Protein AF-A0A955X846-F1 (afdb_monomer_lite)

pLDDT: mean 87.42, std 12.48, range [35.47, 98.25]

Secondary structure (DSSP, 8-state):
----------------------PPPPPP-PPPTTSPP------TT-TT-----------HHHHHHHHHTTTSHHHHHHHHHHHHTSTT-HHHHHHHHHHHHHHHHHH---HHHHHHHHHHHHH--HHHHHHHHHHHHTTS---SSTHHHHHHHHHHHHTT-SS-SSSPP-HHHHHHHHHHHTTSSS-S-HHHHHHHHHHHH---GGG-GGGHHHHHHHTHHHHHHHHHHHHH--HHHHHHHHHHTT--HHHHHHHHHHHHHHHHHHHHHHHHHTTS-HHHHHHHTTHHHHHHHHHHHHHHTHHHHHHHHHHHHHHHTT-GGG--S-HHHHHHHHHHHHHHHHTT--SHHHHHHHH--HHHHHHHHHHHHHHHHTT-HHHHHHHHHHHHHH--S--SHHHHHHHHHHHHHHHHHHH-TT-SS-GGGG----PPPSS-HHHHHHHHHTGGG--BPSPEEEEEEEEEEETTEEEEEE--EEEEEEEEEEEEEEEEEEE-TT-PEEEEEEEEEEEEEEEEE-PPPEEE-GGG-TT--TT-EEEEEEBSSTT-BEEEEEEESSTT--SEEEETTEE-

Sequence (572 aa):
MLGRLQLTLALTLAPAVASAQDDPPPKTVTPAIGAPVIARSPPTWCEGATIAPTDSMMSSGTYSAMLGNSDRWSMVRRMAEHSCRAPDLESRQAWSQAWRQTIANHTGADSGLIERLFRFALAHDDSAIDAAKKAACAKVERTGPGPARVLGDSQAFALGCQENLLKSAPEIRIKEQLYWLDRGPEMQSELARAILIIAELAFDIDYMADDLGKHVMDRLPNHALVAHDLAVLDATKLRDEVEALGTNEYGALHAELALARAQLLGRRYAALVEKMDPGVGKLTHASPTGYDAWVATFEAHEPAMRRALDLEDWIIAGKESQIKPCHDEAHAAFVAYAKPLVKGAQDLEQMKAALRDSFGRVLLEASLVCAAYEGKAAIASGLYLWELNEGEHQRGPRVASYAAMLARYATLASADSRFPVPATKLKRSFDFPSHTWFYTAYETRANNKAGAQNPQDGVIKSVKKGKNGVVLAFKTDRWMEPIFDCRPSKRIFYVTYSGNVHYHQDCKKTGQTPMSGKLKPVTVPASMASGLKAGQMVTLLVEENKARSALPLAVYGGKTKDKILGRLGVTK

Foldseek 3Di:
DDDDDDDDDPPPPDPPLPPPPDDPQFDDDDQAFLFDQQDQDQQPLLVPFDQDPDPDDQDPVNLVVLLVQVFALVSLQVLLSQCNSCSPDPRNSRSNSNSVSSLRNQQSDDPVLSSLSNNVSRVDDPVRLVVLLVQQLVLADCDAFAQNNLVSVLLNVLQCNDRTLRDQDPLPVLLQSCVNQQLALDGPALSSLLSLLSSLQDDDCVVCVPPVLLSLLLSLLSLLLSVVSLVPRDPVRLQVVSVVSVHDPSRNSSNVSSSSNSNSSNSSSLVSQVVDDVLSVVLSVQLVVLLVVVNVLCVVLVVLSVVLVVLQVCLRRVVCVVLDQCLLVLLLSLQVSLQVQQPPPFADLSSLVSCQDQRSLSSLLSNLLSCLSVLVQLLNVVSVVCCVPRHDLHHHSSSSSSLSSLQSVLVVCVVDVVPPRDLLSSADDSDHPPDRSSNCSNVVRHPVQFPWDDWDKFAFAFWDDDPQAIKTAGDWDKFWAFDWDWDFDSRFPHAHPSSDTDGRIDIDGPGTDIDTDGDHIAGEGNSQCPPDGGQKMFTWGWGPDPRGYIFTQWIANHRHSSGTQDGRSHGD

Structure (mmCIF, N/CA/C/O backbone):
data_AF-A0A955X846-F1
#
_entry.id   AF-A0A955X846-F1
#
loop_
_atom_site.group_PDB
_atom_site.id
_atom_site.type_symbol
_atom_site.label_atom_id
_atom_site.label_alt_id
_atom_site.label_comp_id
_atom_site.label_asym_id
_atom_site.label_entity_id
_atom_site.label_seq_id
_atom_site.pdbx_PDB_ins_code
_atom_site.Cartn_x
_atom_site.Cartn_y
_atom_site.Cartn_z
_atom_site.occupancy
_atom_site.B_iso_or_equiv
_atom_site.auth_seq_id
_atom_site.auth_comp_id
_atom_site.auth_asym_id
_atom_site.auth_atom_id
_atom_site.pdbx_PDB_model_num
ATOM 1 N N . MET A 1 1 ? 42.772 10.204 -91.121 1.00 39.84 1 MET A N 1
ATOM 2 C CA . MET A 1 1 ? 41.976 9.368 -90.198 1.00 39.84 1 MET A CA 1
ATOM 3 C C . MET A 1 1 ? 42.861 8.992 -89.018 1.00 39.84 1 MET A C 1
ATOM 5 O O . MET A 1 1 ? 43.705 8.123 -89.159 1.00 39.84 1 MET A O 1
ATOM 9 N N . LEU A 1 2 ? 42.745 9.712 -87.902 1.00 35.47 2 LEU A N 1
ATOM 10 C CA . LEU A 1 2 ? 43.475 9.465 -86.653 1.00 35.47 2 LEU A CA 1
ATOM 11 C C . LEU A 1 2 ? 42.428 9.417 -85.537 1.00 35.47 2 LEU A C 1
ATOM 13 O O . LEU A 1 2 ? 41.871 10.450 -85.171 1.00 35.47 2 LEU A O 1
ATOM 17 N N . GLY A 1 3 ? 42.106 8.212 -85.067 1.00 36.91 3 GLY A N 1
ATOM 18 C CA . GLY A 1 3 ? 41.188 7.984 -83.954 1.00 36.91 3 GLY A CA 1
ATOM 19 C C . GLY A 1 3 ? 41.952 7.977 -82.632 1.00 36.91 3 GLY A C 1
ATOM 20 O O . GLY A 1 3 ? 42.829 7.141 -82.432 1.00 36.91 3 GLY A O 1
ATOM 21 N N . ARG A 1 4 ? 41.627 8.915 -81.736 1.00 42.34 4 ARG A N 1
ATOM 22 C CA . ARG A 1 4 ? 42.078 8.918 -80.338 1.00 42.34 4 ARG A CA 1
ATOM 23 C C . ARG A 1 4 ? 41.223 7.931 -79.539 1.00 42.34 4 ARG A C 1
ATOM 25 O O . ARG A 1 4 ? 40.036 8.177 -79.353 1.00 42.34 4 ARG A O 1
ATOM 32 N N . LEU A 1 5 ? 41.831 6.854 -79.043 1.00 41.69 5 LEU A N 1
ATOM 33 C CA . LEU A 1 5 ? 41.278 6.059 -77.945 1.00 41.69 5 LEU A CA 1
ATOM 34 C C . LEU A 1 5 ? 41.372 6.886 -76.650 1.00 41.69 5 LEU A C 1
ATOM 36 O O . LEU A 1 5 ? 42.473 7.220 -76.213 1.00 41.69 5 LEU A O 1
ATOM 40 N N . GLN A 1 6 ? 40.234 7.216 -76.039 1.00 41.84 6 GLN A N 1
ATOM 41 C CA . GLN A 1 6 ? 40.175 7.671 -74.648 1.00 41.84 6 GLN A CA 1
ATOM 42 C C . GLN A 1 6 ? 40.051 6.440 -73.746 1.00 41.84 6 GLN A C 1
ATOM 44 O O . GLN A 1 6 ? 39.042 5.743 -73.770 1.00 41.84 6 GLN A O 1
ATOM 49 N N . LEU A 1 7 ? 41.101 6.166 -72.973 1.00 40.41 7 LEU A N 1
ATOM 50 C CA . LEU A 1 7 ? 41.110 5.153 -71.924 1.00 40.41 7 LEU A CA 1
ATOM 51 C C . LEU A 1 7 ? 40.571 5.805 -70.639 1.00 40.41 7 LEU A C 1
ATOM 53 O O . LEU A 1 7 ? 41.263 6.604 -70.010 1.00 40.41 7 LEU A O 1
ATOM 57 N N . THR A 1 8 ? 39.324 5.520 -70.267 1.00 42.00 8 THR A N 1
ATOM 58 C CA . THR A 1 8 ? 38.733 5.991 -69.006 1.00 42.00 8 THR A CA 1
ATOM 59 C C . THR A 1 8 ? 39.103 5.004 -67.897 1.00 42.00 8 THR A C 1
ATOM 61 O O . THR A 1 8 ? 38.484 3.953 -67.759 1.00 42.00 8 THR A O 1
ATOM 64 N N . LEU A 1 9 ? 40.149 5.313 -67.124 1.00 42.50 9 LEU A N 1
ATOM 65 C CA . LEU A 1 9 ? 40.494 4.573 -65.906 1.00 42.50 9 LEU A CA 1
ATOM 66 C C . LEU A 1 9 ? 39.467 4.930 -64.816 1.00 42.50 9 LEU A C 1
ATOM 68 O O . LEU A 1 9 ? 39.544 5.994 -64.204 1.00 42.50 9 LEU A O 1
ATOM 72 N N . ALA A 1 10 ? 38.488 4.059 -64.579 1.00 42.62 10 ALA A N 1
ATOM 73 C CA . ALA A 1 10 ? 37.642 4.139 -63.395 1.00 42.62 10 ALA A CA 1
ATOM 74 C C . ALA A 1 10 ? 38.443 3.618 -62.190 1.00 42.62 10 ALA A C 1
ATOM 76 O O . ALA A 1 10 ? 38.463 2.419 -61.919 1.00 42.62 10 ALA A O 1
ATOM 77 N N . LEU A 1 11 ? 39.142 4.511 -61.480 1.00 39.69 11 LEU A N 1
ATOM 78 C CA . LEU A 1 11 ? 39.614 4.213 -60.128 1.00 39.69 11 LEU A CA 1
ATOM 79 C C . LEU A 1 11 ? 38.381 4.097 -59.223 1.00 39.69 11 LEU A C 1
ATOM 81 O O . LEU A 1 11 ? 37.858 5.096 -58.732 1.00 39.69 11 LEU A O 1
ATOM 85 N N . THR A 1 12 ? 37.923 2.874 -58.970 1.00 44.38 12 THR A N 1
ATOM 86 C CA . THR A 1 12 ? 37.185 2.572 -57.744 1.00 44.38 12 THR A CA 1
ATOM 87 C C . THR A 1 12 ? 38.167 2.728 -56.589 1.00 44.38 12 THR A C 1
ATOM 89 O O . THR A 1 12 ? 38.864 1.783 -56.221 1.00 44.38 12 THR A O 1
ATOM 92 N N . LEU A 1 13 ? 38.288 3.949 -56.063 1.00 41.69 13 LEU A N 1
ATOM 93 C CA . LEU A 1 13 ? 38.888 4.172 -54.755 1.00 41.69 13 LEU A CA 1
ATOM 94 C C . LEU A 1 13 ? 38.080 3.321 -53.775 1.00 41.69 13 LEU A C 1
ATOM 96 O O . LEU A 1 13 ? 36.913 3.617 -53.516 1.00 41.69 13 LEU A O 1
ATOM 100 N N . ALA A 1 14 ? 38.679 2.231 -53.286 1.00 48.88 14 ALA A N 1
ATOM 101 C CA . ALA A 1 14 ? 38.154 1.548 -52.116 1.00 48.88 14 ALA A CA 1
ATOM 102 C C . ALA A 1 14 ? 37.919 2.631 -51.052 1.00 48.88 14 ALA A C 1
ATOM 104 O O . ALA A 1 14 ? 38.804 3.483 -50.887 1.00 48.88 14 ALA A O 1
ATOM 105 N N . PRO A 1 15 ? 36.741 2.672 -50.398 1.00 50.22 15 PRO A N 1
ATOM 106 C CA . PRO A 1 15 ? 36.500 3.640 -49.341 1.00 50.22 15 PRO A CA 1
ATOM 107 C C . PRO A 1 15 ? 37.689 3.547 -48.399 1.00 50.22 15 PRO A C 1
ATOM 109 O O . PRO A 1 15 ? 38.040 2.444 -47.975 1.00 50.22 15 PRO A O 1
ATOM 112 N N . ALA A 1 16 ? 38.371 4.677 -48.190 1.00 46.06 16 ALA A N 1
ATOM 113 C CA . ALA A 1 16 ? 39.507 4.745 -47.291 1.00 46.06 16 ALA A CA 1
ATOM 114 C C . ALA A 1 16 ? 39.064 4.059 -46.002 1.00 46.06 16 ALA A C 1
ATOM 116 O O . ALA A 1 16 ? 38.133 4.534 -45.350 1.00 46.06 16 ALA A O 1
ATOM 117 N N . VAL A 1 17 ? 39.650 2.892 -45.714 1.00 50.94 17 VAL A N 1
ATOM 118 C CA . VAL A 1 17 ? 39.434 2.187 -44.457 1.00 50.94 17 VAL A CA 1
ATOM 119 C C . VAL A 1 17 ? 39.836 3.217 -43.427 1.00 50.94 17 VAL A C 1
ATOM 121 O O . VAL A 1 17 ? 41.022 3.539 -43.338 1.00 50.94 17 VAL A O 1
ATOM 124 N N . ALA A 1 18 ? 38.843 3.839 -42.783 1.00 50.34 18 ALA A N 1
ATOM 125 C CA . ALA A 1 18 ? 39.073 4.826 -41.747 1.00 50.34 18 ALA A CA 1
ATOM 126 C C . ALA A 1 18 ? 40.106 4.183 -40.837 1.00 50.34 18 ALA A C 1
ATOM 128 O O . ALA A 1 18 ? 39.838 3.096 -40.318 1.00 50.34 18 ALA A O 1
ATOM 129 N N . SER A 1 19 ? 41.316 4.759 -40.796 1.00 49.81 19 SER A N 1
ATOM 130 C CA . SER A 1 19 ? 42.434 4.158 -40.078 1.00 49.81 19 SER A CA 1
ATOM 131 C C . SER A 1 19 ? 41.887 3.776 -38.721 1.00 49.81 19 SER A C 1
ATOM 133 O O . SER A 1 19 ? 41.290 4.650 -38.085 1.00 49.81 19 SER A O 1
ATOM 135 N N . ALA A 1 20 ? 41.975 2.492 -38.363 1.00 53.28 20 ALA A N 1
ATOM 136 C CA . ALA A 1 20 ? 41.522 1.972 -37.086 1.00 53.28 20 ALA A CA 1
ATOM 137 C C . ALA A 1 20 ? 42.246 2.773 -36.005 1.00 53.28 20 ALA A C 1
ATOM 139 O O . ALA A 1 20 ? 43.380 2.490 -35.647 1.00 53.28 20 ALA A O 1
ATOM 140 N N . GLN A 1 21 ? 41.644 3.889 -35.623 1.00 59.50 21 GLN A N 1
ATOM 141 C CA . GLN A 1 21 ? 42.182 4.792 -34.641 1.00 59.50 21 GLN A CA 1
ATOM 142 C C . GLN A 1 21 ? 41.980 4.037 -33.343 1.00 59.50 21 GLN A C 1
ATOM 144 O O . GLN A 1 21 ? 40.850 3.631 -33.067 1.00 59.50 21 GLN A O 1
ATOM 149 N N . ASP A 1 22 ? 43.075 3.761 -32.639 1.00 69.88 22 ASP A N 1
ATOM 150 C CA . ASP A 1 22 ? 43.070 2.870 -31.486 1.00 69.88 22 ASP A CA 1
ATOM 151 C C . ASP A 1 22 ? 41.993 3.320 -30.491 1.00 69.88 22 ASP A C 1
ATOM 153 O O . ASP A 1 22 ? 42.111 4.367 -29.845 1.00 69.88 22 ASP A O 1
ATOM 157 N N . ASP A 1 23 ? 40.910 2.542 -30.392 1.00 78.56 23 ASP A N 1
ATOM 158 C CA . ASP A 1 23 ? 39.952 2.714 -29.311 1.00 78.56 23 ASP A CA 1
ATOM 159 C C . ASP A 1 23 ? 40.730 2.598 -27.993 1.00 78.56 23 ASP A C 1
ATOM 161 O O . ASP A 1 23 ? 41.643 1.770 -27.884 1.00 78.56 23 ASP A O 1
ATOM 165 N N . PRO A 1 24 ? 40.394 3.389 -26.960 1.00 83.38 24 PRO A N 1
ATOM 166 C CA . PRO A 1 24 ? 41.009 3.190 -25.659 1.00 83.38 24 PRO A CA 1
ATOM 167 C C . PRO A 1 24 ? 40.791 1.735 -25.208 1.00 83.38 24 PRO A C 1
ATOM 169 O O . PRO A 1 24 ? 39.756 1.151 -25.549 1.00 83.38 24 PRO A O 1
ATOM 172 N N . PRO A 1 25 ? 41.711 1.151 -24.416 1.00 84.56 25 PRO A N 1
ATOM 173 C CA . PRO A 1 25 ? 41.550 -0.205 -23.913 1.00 84.56 25 PRO A CA 1
ATOM 174 C C . PRO A 1 25 ? 40.159 -0.395 -23.287 1.00 84.56 25 PRO A C 1
ATOM 176 O O . PRO A 1 25 ? 39.745 0.439 -22.470 1.00 84.56 25 PRO A O 1
ATOM 179 N N . PRO A 1 26 ? 39.416 -1.443 -23.680 1.00 77.94 26 PRO A N 1
ATOM 180 C CA . PRO A 1 26 ? 38.053 -1.636 -23.220 1.00 77.94 26 PRO A CA 1
ATOM 181 C C . PRO A 1 26 ? 38.016 -1.867 -21.712 1.00 77.94 26 PRO A C 1
ATOM 183 O O . PRO A 1 26 ? 38.837 -2.595 -21.153 1.00 77.94 26 PRO A O 1
ATOM 186 N N . LYS A 1 27 ? 37.035 -1.257 -21.043 1.00 80.31 27 LYS A N 1
ATOM 187 C CA . LYS A 1 27 ? 36.745 -1.562 -19.641 1.00 80.31 27 LYS A CA 1
ATOM 188 C C . LYS A 1 27 ? 35.950 -2.860 -19.565 1.00 80.31 27 LYS A C 1
ATOM 190 O O . LYS A 1 27 ? 34.862 -2.944 -20.124 1.00 80.31 27 LYS A O 1
ATOM 195 N N . THR A 1 28 ? 36.451 -3.836 -18.819 1.00 88.31 28 THR A N 1
ATOM 196 C CA . THR A 1 28 ? 35.656 -5.011 -18.450 1.00 88.31 28 THR A CA 1
ATOM 197 C C . THR A 1 28 ? 34.572 -4.591 -17.465 1.00 88.31 28 THR A C 1
ATOM 199 O O . THR A 1 28 ? 34.875 -4.068 -16.392 1.00 88.31 28 THR A O 1
ATOM 202 N N . VAL A 1 29 ? 33.309 -4.828 -17.817 1.00 91.19 29 VAL A N 1
ATOM 203 C CA . VAL A 1 29 ? 32.168 -4.631 -16.916 1.00 91.19 29 VAL A CA 1
ATOM 204 C C . VAL A 1 29 ? 31.747 -5.994 -16.386 1.00 91.19 29 VAL A C 1
ATOM 206 O O . VAL A 1 29 ? 31.305 -6.856 -17.142 1.00 91.19 29 VAL A O 1
ATOM 209 N N . THR A 1 30 ? 31.904 -6.206 -15.082 1.00 93.25 30 THR A N 1
ATOM 210 C CA . THR A 1 30 ? 31.503 -7.458 -14.432 1.00 93.25 30 THR A CA 1
ATOM 211 C C . THR A 1 30 ? 29.974 -7.559 -14.381 1.00 93.25 30 THR A C 1
ATOM 213 O O . THR A 1 30 ? 29.319 -6.581 -14.002 1.00 93.25 30 THR A O 1
ATOM 216 N N . PRO A 1 31 ? 29.377 -8.717 -14.718 1.00 94.56 31 PRO A N 1
ATOM 217 C CA . PRO A 1 31 ? 27.952 -8.939 -14.517 1.00 94.56 31 PRO A CA 1
ATOM 218 C C . PRO A 1 31 ? 27.572 -8.772 -13.046 1.00 94.56 31 PRO A C 1
ATOM 220 O O . PRO A 1 31 ? 28.151 -9.398 -12.156 1.00 94.56 31 PRO A O 1
ATOM 223 N N . ALA A 1 32 ? 26.591 -7.917 -12.781 1.00 90.88 32 ALA A N 1
ATOM 224 C CA . ALA A 1 32 ? 26.064 -7.732 -11.442 1.00 90.88 32 ALA A CA 1
ATOM 225 C C . ALA A 1 32 ? 25.210 -8.942 -11.025 1.00 90.88 32 ALA A C 1
ATOM 227 O O . ALA A 1 32 ? 24.647 -9.652 -11.858 1.00 90.88 32 ALA A O 1
ATOM 228 N N . ILE A 1 33 ? 25.071 -9.171 -9.717 1.00 91.44 33 ILE A N 1
ATOM 229 C CA . ILE A 1 33 ? 24.299 -10.305 -9.182 1.00 91.44 33 ILE A CA 1
ATOM 230 C C . ILE A 1 33 ? 22.872 -10.293 -9.757 1.00 91.44 33 ILE A C 1
ATOM 232 O O . ILE A 1 33 ? 22.185 -9.270 -9.709 1.00 91.44 33 ILE A O 1
ATOM 236 N N . GLY A 1 34 ? 22.442 -11.432 -10.309 1.00 92.31 34 GLY A N 1
ATOM 237 C CA . GLY A 1 34 ? 21.115 -11.625 -10.906 1.00 92.31 34 GLY A CA 1
ATOM 238 C C . GLY A 1 34 ? 20.917 -11.018 -12.304 1.00 92.31 34 GLY A C 1
ATOM 239 O O . GLY A 1 34 ? 19.856 -11.242 -12.900 1.00 92.31 34 GLY A O 1
ATOM 240 N N . ALA A 1 35 ? 21.896 -10.265 -12.825 1.00 94.88 35 ALA A N 1
ATOM 241 C CA . ALA A 1 35 ? 21.874 -9.730 -14.185 1.00 94.88 35 ALA A CA 1
ATOM 242 C C . ALA A 1 35 ? 22.294 -10.806 -15.200 1.00 94.88 35 ALA A C 1
ATOM 244 O O . ALA A 1 35 ? 23.109 -11.672 -14.867 1.00 94.88 35 ALA A O 1
ATOM 245 N N . PRO A 1 36 ? 21.758 -10.774 -16.432 1.00 96.75 36 PRO A N 1
ATOM 246 C CA . PRO A 1 36 ? 22.222 -11.665 -17.484 1.00 96.75 36 PRO A CA 1
ATOM 247 C C . PRO A 1 36 ? 23.677 -11.349 -17.857 1.00 96.75 36 PRO A C 1
ATOM 249 O O . PRO A 1 36 ? 24.128 -10.201 -17.791 1.00 96.75 36 PRO A O 1
ATOM 252 N N . VAL A 1 37 ? 24.412 -12.387 -18.253 1.00 97.19 37 VAL A N 1
ATOM 253 C CA . VAL A 1 37 ? 25.777 -12.258 -18.772 1.00 97.19 37 VAL A CA 1
ATOM 254 C C . VAL A 1 37 ? 25.700 -11.981 -20.266 1.00 97.19 37 VAL A C 1
ATOM 256 O O . VAL A 1 37 ? 25.164 -12.791 -21.023 1.00 97.19 37 VAL A O 1
ATOM 259 N N . ILE A 1 38 ? 26.250 -10.850 -20.698 1.00 97.00 38 ILE A N 1
ATOM 260 C CA . ILE A 1 38 ? 26.278 -10.465 -22.104 1.00 97.00 38 ILE A CA 1
ATOM 261 C C . ILE A 1 38 ? 27.565 -10.971 -22.747 1.00 97.00 38 ILE A C 1
ATOM 263 O O . ILE A 1 38 ? 28.667 -10.534 -22.405 1.00 97.00 38 ILE A O 1
ATOM 267 N N . ALA A 1 39 ? 27.412 -11.886 -23.703 1.00 96.12 39 ALA A N 1
ATOM 268 C CA . ALA A 1 39 ? 28.516 -12.381 -24.508 1.00 96.12 39 ALA A CA 1
ATOM 269 C C . ALA A 1 39 ? 29.035 -11.299 -25.464 1.00 96.12 39 ALA A C 1
ATOM 271 O O . ALA A 1 39 ? 28.284 -10.464 -25.976 1.00 96.12 39 ALA A O 1
ATOM 272 N N . ARG A 1 40 ? 30.339 -11.348 -25.738 1.00 95.31 40 ARG A N 1
ATOM 273 C CA . ARG A 1 40 ? 30.939 -10.564 -26.813 1.00 95.31 40 ARG A CA 1
ATOM 274 C C . ARG A 1 40 ? 30.461 -11.123 -28.150 1.00 95.31 40 ARG A C 1
ATOM 276 O O . ARG A 1 40 ? 30.641 -12.307 -28.417 1.00 95.31 40 ARG A O 1
ATOM 283 N N . SER A 1 41 ? 29.875 -10.274 -28.981 1.00 92.38 41 SER A N 1
ATOM 284 C CA . SER A 1 41 ? 29.443 -10.633 -30.329 1.00 92.38 41 SER A CA 1
ATOM 285 C C . SER A 1 41 ? 29.542 -9.417 -31.250 1.00 92.38 41 SER A C 1
ATOM 287 O O . SER A 1 41 ? 29.453 -8.285 -30.758 1.00 92.38 41 SER A O 1
ATOM 289 N N . PRO A 1 42 ? 29.668 -9.620 -32.573 1.00 92.94 42 PRO A N 1
ATOM 290 C CA . PRO A 1 42 ? 29.397 -8.563 -33.535 1.00 92.94 42 PRO A CA 1
ATOM 291 C C . PRO A 1 42 ? 27.989 -7.974 -33.310 1.00 92.94 42 PRO A C 1
ATOM 293 O O . PRO A 1 42 ? 27.064 -8.714 -32.946 1.00 92.94 42 PRO A O 1
ATOM 296 N N . PRO A 1 43 ? 27.806 -6.657 -33.490 1.00 92.19 43 PRO A N 1
ATOM 297 C CA . PRO A 1 43 ? 26.519 -6.000 -33.303 1.00 92.19 43 PRO A CA 1
ATOM 298 C C . PRO A 1 43 ? 25.547 -6.310 -34.454 1.00 92.19 43 PRO A C 1
ATOM 300 O O . PRO A 1 43 ? 25.754 -5.911 -35.597 1.00 92.19 43 PRO A O 1
ATOM 303 N N . THR A 1 44 ? 24.434 -6.971 -34.140 1.00 94.00 44 THR A N 1
ATOM 304 C CA . THR A 1 44 ? 23.366 -7.359 -35.089 1.00 94.00 44 THR A CA 1
ATOM 305 C C . THR A 1 44 ? 22.385 -6.222 -35.411 1.00 94.00 44 THR A C 1
ATOM 307 O O . THR A 1 44 ? 21.433 -6.400 -36.172 1.00 94.00 44 THR A O 1
ATOM 310 N N . TRP A 1 45 ? 22.557 -5.046 -34.803 1.00 94.56 45 TRP A N 1
ATOM 311 C CA . TRP A 1 45 ? 21.697 -3.870 -34.993 1.00 94.56 45 TRP A CA 1
ATOM 312 C C . TRP A 1 45 ? 22.218 -2.887 -36.044 1.00 94.56 45 TRP A C 1
ATOM 314 O O . TRP A 1 45 ? 21.600 -1.850 -36.263 1.00 94.56 45 TRP A O 1
ATOM 324 N N . CYS A 1 46 ? 23.355 -3.190 -36.670 1.00 93.25 46 CYS A N 1
ATOM 325 C CA . CYS A 1 46 ? 24.007 -2.296 -37.625 1.00 93.25 46 CYS A CA 1
ATOM 326 C C . CYS A 1 46 ? 23.492 -2.437 -39.057 1.00 93.25 46 CYS A C 1
ATOM 328 O O . CYS A 1 46 ? 23.734 -1.563 -39.887 1.00 93.25 46 CYS A O 1
ATOM 330 N N . GLU A 1 47 ? 22.778 -3.520 -39.353 1.00 89.75 47 GLU A N 1
ATOM 331 C CA . GLU A 1 47 ? 22.188 -3.746 -40.666 1.00 89.75 47 GLU A CA 1
ATOM 332 C C . GLU A 1 47 ? 21.131 -2.672 -40.974 1.00 89.75 47 GLU A C 1
ATOM 334 O O . GLU A 1 47 ? 20.183 -2.480 -40.214 1.00 89.75 47 GLU A O 1
ATOM 339 N N . GLY A 1 48 ? 21.323 -1.935 -42.073 1.00 83.44 48 GLY A N 1
ATOM 340 C CA . GLY A 1 48 ? 20.418 -0.861 -42.502 1.00 83.44 48 GLY A CA 1
ATOM 341 C C . GLY A 1 48 ? 20.516 0.446 -41.703 1.00 83.44 48 GLY A C 1
ATOM 342 O O . GLY A 1 48 ? 19.787 1.393 -42.001 1.00 83.44 48 GLY A O 1
ATOM 343 N N . ALA A 1 49 ? 21.413 0.541 -40.716 1.00 87.25 49 ALA A N 1
ATOM 344 C CA . ALA A 1 49 ? 21.571 1.751 -39.916 1.00 87.25 49 ALA A CA 1
ATOM 345 C C . ALA A 1 49 ? 22.270 2.869 -40.710 1.00 87.25 49 ALA A C 1
ATOM 347 O O . ALA A 1 49 ? 23.359 2.683 -41.255 1.00 87.25 49 ALA A O 1
ATOM 348 N N . THR A 1 50 ? 21.678 4.066 -40.727 1.00 83.75 50 THR A N 1
ATOM 349 C CA . THR A 1 50 ? 22.345 5.259 -41.269 1.00 83.75 50 THR A CA 1
ATOM 350 C C . THR A 1 50 ? 23.243 5.852 -40.192 1.00 83.75 50 THR A C 1
ATOM 352 O O . THR A 1 50 ? 22.770 6.500 -39.261 1.00 83.75 50 THR A O 1
ATOM 355 N N . ILE A 1 51 ? 24.549 5.615 -40.302 1.00 84.38 51 ILE A N 1
ATOM 356 C CA . ILE A 1 51 ? 25.521 6.125 -39.336 1.00 84.38 51 ILE A CA 1
ATOM 357 C C . ILE A 1 51 ? 26.000 7.499 -39.789 1.00 84.38 51 ILE A C 1
ATOM 359 O O . ILE A 1 51 ? 26.603 7.632 -40.854 1.00 84.38 51 ILE A O 1
ATOM 363 N N . ALA A 1 52 ? 25.746 8.524 -38.973 1.00 77.44 52 ALA A N 1
ATOM 364 C CA . ALA A 1 52 ? 26.254 9.856 -39.253 1.00 77.44 52 ALA A CA 1
ATOM 365 C C . ALA A 1 52 ? 27.796 9.827 -39.311 1.00 77.44 52 ALA A C 1
ATOM 367 O O . ALA A 1 52 ? 28.432 9.279 -38.399 1.00 77.44 52 ALA A O 1
ATOM 368 N N . PRO A 1 53 ? 28.422 10.421 -40.343 1.00 71.25 53 PRO A N 1
ATOM 369 C CA . PRO A 1 53 ? 29.849 10.693 -40.309 1.00 71.25 53 PRO A CA 1
ATOM 370 C C . PRO A 1 53 ? 30.079 11.728 -39.205 1.00 71.25 53 PRO A C 1
ATOM 372 O O . PRO A 1 53 ? 29.717 12.889 -39.352 1.00 71.25 53 PRO A O 1
ATOM 375 N N . THR A 1 54 ? 30.587 11.315 -38.045 1.00 62.38 54 THR A N 1
ATOM 376 C CA . THR A 1 54 ? 30.934 12.280 -36.992 1.00 62.38 54 THR A CA 1
ATOM 377 C C . THR A 1 54 ? 32.409 12.641 -37.083 1.00 62.38 54 THR A C 1
ATOM 379 O O . THR A 1 54 ? 33.252 11.744 -37.048 1.00 62.38 54 THR A O 1
ATOM 382 N N . ASP A 1 55 ? 32.700 13.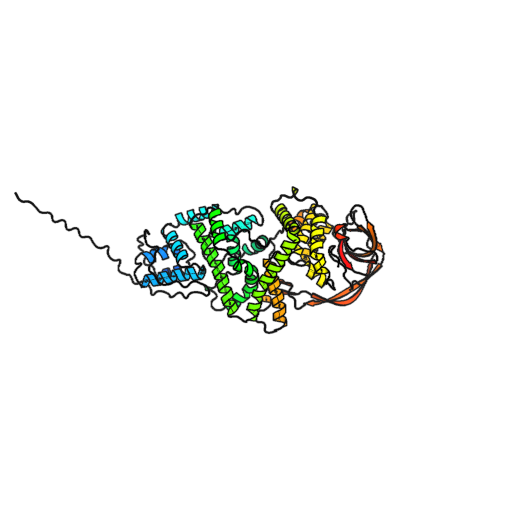937 -37.038 1.00 47.06 55 ASP A N 1
ATOM 383 C CA . ASP A 1 55 ? 34.061 14.489 -37.021 1.00 47.06 55 ASP A CA 1
ATOM 384 C C . ASP A 1 55 ? 34.770 14.409 -35.654 1.00 47.06 55 ASP A C 1
ATOM 386 O O . ASP A 1 55 ? 35.942 14.761 -35.541 1.00 47.06 55 ASP A O 1
ATOM 390 N N . SER A 1 56 ? 34.101 13.959 -34.585 1.00 54.78 56 SER A N 1
ATOM 391 C CA . SER A 1 56 ? 34.687 13.958 -33.241 1.00 54.78 56 SER A CA 1
ATOM 392 C C . SER A 1 56 ? 35.217 12.586 -32.818 1.00 54.78 56 SER A C 1
ATOM 394 O O . SER A 1 56 ? 34.484 11.602 -32.705 1.00 54.78 56 SER A O 1
ATOM 396 N N . MET A 1 57 ? 36.521 12.540 -32.535 1.00 60.19 57 MET A N 1
ATOM 397 C CA . MET A 1 57 ? 37.168 11.429 -31.839 1.00 60.19 57 MET A CA 1
ATOM 398 C C . MET A 1 57 ? 36.471 11.192 -30.492 1.00 60.19 57 MET A C 1
ATOM 400 O O . MET A 1 57 ? 36.310 12.123 -29.697 1.00 60.19 57 MET A O 1
ATOM 404 N N . MET A 1 58 ? 36.078 9.949 -30.202 1.00 70.19 58 MET A N 1
ATOM 405 C CA . MET A 1 58 ? 35.565 9.612 -28.875 1.00 70.19 58 MET A CA 1
ATOM 406 C C . MET A 1 58 ? 36.732 9.513 -27.895 1.00 70.19 58 MET A C 1
ATOM 408 O O . MET A 1 58 ? 37.561 8.612 -27.980 1.00 70.19 58 MET A O 1
ATOM 412 N N . SER A 1 59 ? 36.800 10.443 -26.946 1.00 76.00 59 SER A N 1
ATOM 413 C CA . SER A 1 59 ? 37.794 10.395 -25.872 1.00 76.00 59 SER A CA 1
ATOM 414 C C . SER A 1 59 ? 37.484 9.273 -24.873 1.00 76.00 59 SER A C 1
ATOM 416 O O . SER A 1 59 ? 36.330 8.872 -24.712 1.00 76.00 59 SER A O 1
ATOM 418 N N . SER A 1 60 ? 38.482 8.826 -24.106 1.00 72.75 60 SER A N 1
ATOM 419 C CA . SER A 1 60 ? 38.283 7.926 -22.952 1.00 72.75 60 SER A CA 1
ATOM 420 C C . SER A 1 60 ? 37.241 8.455 -21.948 1.00 72.75 60 SER A C 1
ATOM 422 O O . SER A 1 60 ? 36.494 7.681 -21.337 1.00 72.75 60 SER A O 1
ATOM 424 N N . GLY A 1 61 ? 37.141 9.783 -21.821 1.00 75.81 61 GLY A N 1
ATOM 425 C CA . GLY A 1 61 ? 36.097 10.466 -21.060 1.00 75.81 61 GLY A CA 1
ATOM 426 C C . GLY A 1 61 ? 34.699 10.261 -21.647 1.00 75.81 61 GLY A C 1
ATOM 427 O O . GLY A 1 61 ? 33.755 10.063 -20.891 1.00 75.81 61 GLY A O 1
ATOM 428 N N . THR A 1 62 ? 34.564 10.210 -22.975 1.00 76.38 62 THR A N 1
ATOM 429 C CA . THR A 1 62 ? 33.290 9.931 -23.661 1.00 76.38 62 THR A CA 1
ATOM 430 C C . THR A 1 62 ? 32.837 8.493 -23.411 1.00 76.38 62 THR A C 1
ATOM 432 O O . THR A 1 62 ? 31.692 8.277 -23.028 1.00 76.38 62 THR A O 1
ATOM 435 N N . TYR A 1 63 ? 33.742 7.517 -23.524 1.00 76.94 63 TYR A N 1
ATOM 436 C CA . TYR A 1 63 ? 33.453 6.115 -23.193 1.00 76.94 63 TYR A CA 1
ATOM 437 C C . TYR A 1 63 ? 33.001 5.939 -21.737 1.00 76.94 63 TYR A C 1
ATOM 439 O O . TYR A 1 63 ? 32.041 5.222 -21.455 1.00 76.94 63 TYR A O 1
ATOM 447 N N . SER A 1 64 ? 33.662 6.629 -20.804 1.00 74.62 64 SER A N 1
ATOM 448 C CA . SER A 1 64 ? 33.288 6.593 -19.384 1.00 74.62 64 SER A CA 1
ATOM 449 C C . SER A 1 64 ? 31.974 7.334 -19.111 1.00 74.62 64 SER A C 1
ATOM 451 O O . SER A 1 64 ? 31.168 6.865 -18.312 1.00 74.62 64 SER A O 1
ATOM 453 N N . ALA A 1 65 ? 31.715 8.449 -19.800 1.00 75.19 65 ALA A N 1
ATOM 454 C CA . ALA A 1 65 ? 30.448 9.170 -19.712 1.00 75.19 65 ALA A CA 1
ATOM 455 C C . ALA A 1 65 ? 29.278 8.355 -20.275 1.00 75.19 65 ALA A C 1
ATOM 457 O O . ALA A 1 65 ? 28.184 8.446 -19.730 1.00 75.19 65 ALA A O 1
ATOM 458 N N . MET A 1 66 ? 29.498 7.546 -21.316 1.00 75.38 66 MET A N 1
ATOM 459 C CA . MET A 1 66 ? 28.501 6.607 -21.837 1.00 75.38 66 MET A CA 1
ATOM 460 C C . MET A 1 66 ? 28.154 5.536 -20.798 1.00 75.38 66 MET A C 1
ATOM 462 O O . MET A 1 66 ? 26.976 5.283 -20.571 1.00 75.38 66 MET A O 1
ATOM 466 N N . LEU A 1 67 ? 29.147 4.968 -20.104 1.00 72.94 67 LEU A N 1
ATOM 467 C CA . LEU A 1 67 ? 28.890 4.035 -18.999 1.00 72.94 67 LEU A CA 1
ATOM 468 C C . LEU A 1 67 ? 28.048 4.691 -17.888 1.00 72.94 67 LEU A C 1
ATOM 470 O O . LEU A 1 67 ? 27.068 4.102 -17.444 1.00 72.94 67 LEU A O 1
ATOM 474 N N . GLY A 1 68 ? 28.393 5.920 -17.486 1.00 69.50 68 GLY A N 1
ATOM 475 C CA . GLY A 1 68 ? 27.726 6.630 -16.385 1.00 69.50 68 GLY A CA 1
ATOM 476 C C . GLY A 1 68 ? 26.422 7.366 -16.731 1.00 69.50 68 GLY A C 1
ATOM 477 O O . GLY A 1 68 ? 25.717 7.778 -15.819 1.00 69.50 68 GLY A O 1
ATOM 478 N N . ASN A 1 69 ? 26.096 7.562 -18.015 1.00 74.06 69 ASN A N 1
ATOM 479 C CA . ASN A 1 69 ? 24.877 8.248 -18.484 1.00 74.06 69 ASN A CA 1
ATOM 480 C C . ASN A 1 69 ? 24.111 7.396 -19.509 1.00 74.06 69 ASN A C 1
ATOM 482 O O . ASN A 1 69 ? 23.557 7.912 -20.485 1.00 74.06 69 ASN A O 1
ATOM 486 N N . SER A 1 70 ? 24.101 6.077 -19.310 1.00 70.25 70 SER A N 1
ATOM 487 C CA . SER A 1 70 ? 23.347 5.121 -20.135 1.00 70.25 70 SER A CA 1
ATOM 488 C C . SER A 1 70 ? 21.823 5.329 -20.062 1.00 70.25 70 SER A C 1
ATOM 490 O O . SER A 1 70 ? 21.066 4.678 -20.777 1.00 70.25 70 SER A O 1
ATOM 492 N N . ASP A 1 71 ? 21.367 6.276 -19.240 1.00 71.12 71 ASP A N 1
ATOM 493 C CA . ASP A 1 71 ? 19.983 6.701 -19.074 1.00 71.12 71 ASP A CA 1
ATOM 494 C C . ASP A 1 71 ? 19.512 7.746 -20.095 1.00 71.12 71 ASP A C 1
ATOM 496 O O . ASP A 1 71 ? 18.319 8.059 -20.128 1.00 71.12 71 ASP A O 1
ATOM 500 N N . ARG A 1 72 ? 20.419 8.277 -20.927 1.00 82.62 72 ARG A N 1
ATOM 501 C CA . ARG A 1 72 ? 20.115 9.267 -21.969 1.00 82.62 72 ARG A CA 1
ATOM 502 C C . ARG A 1 72 ? 20.077 8.629 -23.352 1.00 82.62 72 ARG A C 1
ATOM 504 O O . ARG A 1 72 ? 21.050 8.015 -23.785 1.00 82.62 72 ARG A O 1
ATOM 511 N N . TRP A 1 73 ? 19.009 8.887 -24.101 1.00 88.06 73 TRP A N 1
ATOM 512 C CA . TRP A 1 73 ? 18.840 8.385 -25.469 1.00 88.06 73 TRP A CA 1
ATOM 513 C C . TRP A 1 73 ? 19.977 8.761 -26.417 1.00 88.06 73 TRP A C 1
ATOM 515 O O . TRP A 1 73 ? 20.472 7.903 -27.144 1.00 88.06 73 TRP A O 1
ATOM 525 N N . SER A 1 74 ? 20.476 9.995 -26.341 1.00 87.06 74 SER A N 1
ATOM 526 C CA . SER A 1 74 ? 21.631 10.424 -27.133 1.00 87.06 74 SER A CA 1
ATOM 527 C C . SER A 1 74 ? 22.905 9.628 -26.815 1.00 87.06 74 SER A C 1
ATOM 529 O O . SER A 1 74 ? 23.740 9.431 -27.696 1.00 87.06 74 SER A O 1
ATOM 531 N N . MET A 1 75 ? 23.059 9.110 -25.590 1.00 88.19 75 MET A N 1
ATOM 532 C CA . MET A 1 75 ? 24.172 8.222 -25.232 1.00 88.19 75 MET A CA 1
ATOM 533 C C . MET A 1 75 ? 23.949 6.806 -25.755 1.00 88.19 75 MET A C 1
ATOM 535 O O . MET A 1 75 ? 24.860 6.251 -26.364 1.00 88.19 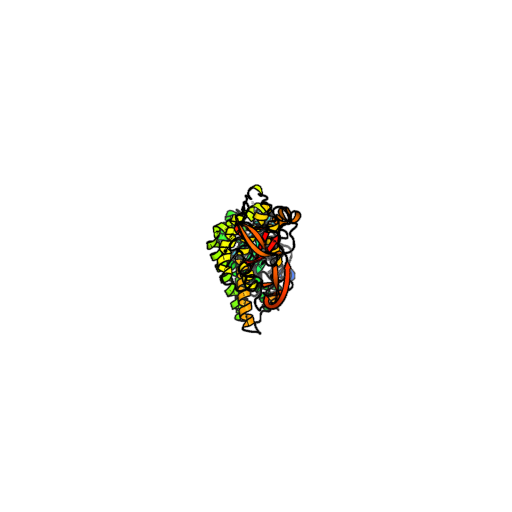75 MET A O 1
ATOM 539 N N . VAL A 1 76 ? 22.741 6.255 -25.599 1.00 90.75 76 VAL A N 1
ATOM 540 C CA . VAL A 1 76 ? 22.357 4.942 -26.153 1.00 90.75 76 VAL A CA 1
ATOM 541 C C . VAL A 1 76 ? 22.567 4.912 -27.671 1.00 90.75 76 VAL A C 1
ATOM 543 O O . VAL A 1 76 ? 23.177 3.981 -28.198 1.00 90.75 76 VAL A O 1
ATOM 546 N N . ARG A 1 77 ? 22.152 5.971 -28.374 1.00 91.56 77 ARG A N 1
ATOM 547 C CA . ARG A 1 77 ? 22.381 6.130 -29.812 1.00 91.56 77 ARG A CA 1
ATOM 548 C C . ARG A 1 77 ? 23.869 6.162 -30.148 1.00 91.56 77 ARG A C 1
ATOM 550 O O . ARG A 1 77 ? 24.302 5.420 -31.022 1.00 91.56 77 ARG A O 1
ATOM 557 N N . ARG A 1 78 ? 24.677 6.958 -29.439 1.00 89.69 78 ARG A N 1
ATOM 558 C CA . ARG A 1 78 ? 26.130 7.020 -29.688 1.00 89.69 78 ARG A CA 1
ATOM 559 C C . ARG A 1 78 ? 26.838 5.685 -29.429 1.00 89.69 78 ARG A C 1
ATOM 561 O O . ARG A 1 78 ? 27.744 5.344 -30.184 1.00 89.69 78 ARG A O 1
ATOM 568 N N . MET A 1 79 ? 26.425 4.917 -28.415 1.00 91.38 79 MET A N 1
ATOM 569 C CA . MET A 1 79 ? 26.926 3.550 -28.186 1.00 91.38 79 MET A CA 1
ATOM 570 C C . MET A 1 79 ? 26.625 2.642 -29.387 1.00 91.38 79 MET A C 1
ATOM 572 O O . MET A 1 79 ? 27.498 1.910 -29.871 1.00 91.38 79 MET A O 1
ATOM 576 N N . ALA A 1 80 ? 25.392 2.710 -29.894 1.00 93.19 80 ALA A N 1
ATOM 577 C CA . ALA A 1 80 ? 24.958 1.929 -31.043 1.00 93.19 80 ALA A CA 1
ATOM 578 C C . ALA A 1 80 ? 25.718 2.337 -32.319 1.00 93.19 80 ALA A C 1
ATOM 580 O O . ALA A 1 80 ? 26.292 1.473 -32.983 1.00 93.19 80 ALA A O 1
ATOM 581 N N . GLU A 1 81 ? 25.815 3.640 -32.609 1.00 91.88 81 GLU A N 1
ATOM 582 C CA . GLU A 1 81 ? 26.536 4.184 -33.770 1.00 91.88 81 GLU A CA 1
ATOM 583 C C . GLU A 1 81 ? 28.016 3.812 -33.743 1.00 91.88 81 GLU A C 1
ATOM 585 O O . GLU A 1 81 ? 28.590 3.430 -34.766 1.00 91.88 81 GLU A O 1
ATOM 590 N N . HIS A 1 82 ? 28.645 3.914 -32.570 1.00 89.44 82 HIS A N 1
ATOM 591 C CA . HIS A 1 82 ? 30.041 3.546 -32.412 1.00 89.44 82 HIS A CA 1
ATOM 592 C C . HIS A 1 82 ? 30.262 2.059 -32.701 1.00 89.44 82 HIS A C 1
ATOM 594 O O . HIS A 1 82 ? 31.186 1.715 -33.442 1.00 89.44 82 HIS A O 1
ATOM 600 N N . SER A 1 83 ? 29.391 1.186 -32.190 1.00 91.19 83 SER A N 1
ATOM 601 C CA . SER A 1 83 ? 29.473 -0.255 -32.455 1.00 91.19 83 SER A CA 1
ATOM 602 C C . SER A 1 83 ? 29.402 -0.561 -33.962 1.00 91.19 83 SER A C 1
ATOM 604 O O . SER A 1 83 ? 30.079 -1.468 -34.435 1.00 91.19 83 SER A O 1
ATOM 606 N N . CYS A 1 84 ? 28.666 0.241 -34.739 1.00 93.00 84 CYS A N 1
ATOM 607 C CA . CYS A 1 84 ? 28.417 -0.019 -36.157 1.00 93.00 84 CYS A CA 1
ATOM 608 C C . CYS A 1 84 ? 29.482 0.451 -37.146 1.00 93.00 84 CYS A C 1
ATOM 610 O O . CYS A 1 84 ? 29.452 0.006 -38.289 1.00 93.00 84 CYS A O 1
ATOM 612 N N . ARG A 1 85 ? 30.437 1.314 -36.770 1.00 89.12 85 ARG A N 1
ATOM 613 C CA . ARG A 1 85 ? 31.438 1.786 -37.762 1.00 89.12 85 ARG A CA 1
ATOM 614 C C . ARG A 1 85 ? 32.567 0.797 -38.042 1.00 89.12 85 ARG A C 1
ATOM 616 O O . ARG A 1 85 ? 33.256 0.955 -39.039 1.00 89.12 85 ARG A O 1
ATOM 623 N N . ALA A 1 86 ? 32.779 -0.176 -37.162 1.00 88.44 86 ALA A N 1
ATOM 624 C CA . ALA A 1 86 ? 33.697 -1.289 -37.386 1.00 88.44 86 ALA A CA 1
ATOM 625 C C . ALA A 1 86 ? 33.202 -2.500 -36.571 1.00 88.44 86 ALA A C 1
ATOM 627 O O . ALA A 1 86 ? 33.779 -2.812 -35.529 1.00 88.44 86 ALA A O 1
ATOM 628 N N . PRO A 1 87 ? 32.091 -3.133 -36.994 1.00 90.62 87 PRO A N 1
ATOM 629 C CA . PRO A 1 87 ? 31.400 -4.163 -36.212 1.00 90.62 87 PRO A CA 1
ATOM 630 C C . PRO A 1 87 ? 32.260 -5.415 -35.977 1.00 90.62 87 PRO A C 1
ATOM 632 O O . PRO A 1 87 ? 32.092 -6.104 -34.970 1.00 90.62 87 PRO A O 1
ATOM 635 N N . ASP A 1 88 ? 33.218 -5.671 -36.869 1.00 91.50 88 ASP A N 1
ATOM 636 C CA . ASP A 1 88 ? 34.140 -6.808 -36.798 1.00 91.50 88 ASP A CA 1
ATOM 637 C C . ASP A 1 88 ? 35.425 -6.503 -36.016 1.00 91.50 88 ASP A C 1
ATOM 639 O O . ASP A 1 88 ? 36.206 -7.411 -35.731 1.00 91.50 88 ASP A O 1
ATOM 643 N N . LEU A 1 89 ? 35.667 -5.237 -35.650 1.00 90.12 89 LEU A N 1
ATOM 644 C CA . LEU A 1 89 ? 36.869 -4.866 -34.914 1.00 90.12 89 LEU A CA 1
ATOM 645 C C . LEU A 1 89 ? 36.768 -5.358 -33.470 1.00 90.12 89 LEU A C 1
ATOM 647 O O . LEU A 1 89 ? 35.855 -4.996 -32.723 1.00 90.12 89 LEU A O 1
ATOM 651 N N . GLU A 1 90 ? 37.760 -6.146 -33.065 1.00 91.00 90 GLU A N 1
ATOM 652 C CA . GLU A 1 90 ? 37.799 -6.784 -31.759 1.00 91.00 90 GLU A CA 1
ATOM 653 C C . GLU A 1 90 ? 37.619 -5.755 -30.614 1.00 91.00 90 GLU A C 1
ATOM 655 O O . GLU A 1 90 ? 36.730 -5.915 -29.769 1.00 91.00 90 GLU A O 1
ATOM 660 N N . SER A 1 91 ? 38.382 -4.654 -30.605 1.00 88.25 91 SER A N 1
ATOM 661 C CA . SER A 1 91 ? 38.277 -3.594 -29.580 1.00 88.25 91 SER A CA 1
ATOM 662 C C . SER A 1 91 ? 36.857 -3.032 -29.440 1.00 88.25 91 SER A C 1
ATOM 664 O O . SER A 1 91 ? 36.379 -2.830 -28.320 1.00 88.25 91 SER A O 1
ATOM 666 N N . ARG A 1 92 ? 36.137 -2.860 -30.553 1.00 88.62 92 ARG A N 1
ATOM 667 C CA . ARG A 1 92 ? 34.760 -2.349 -30.552 1.00 88.62 92 ARG A CA 1
ATOM 668 C C . ARG A 1 92 ? 33.762 -3.342 -30.027 1.00 88.62 92 ARG A C 1
ATOM 670 O O . ARG A 1 92 ? 32.875 -2.960 -29.270 1.00 88.62 92 ARG A O 1
ATOM 677 N N . GLN A 1 93 ? 33.914 -4.615 -30.371 1.00 92.75 93 GLN A N 1
ATOM 678 C CA . GLN A 1 93 ? 33.063 -5.654 -29.803 1.00 92.75 93 GLN A CA 1
ATOM 679 C C . GLN A 1 93 ? 33.226 -5.732 -28.281 1.00 92.75 93 GLN A C 1
ATOM 681 O O . GLN A 1 93 ? 32.248 -5.982 -27.582 1.00 92.75 93 GLN A O 1
ATOM 686 N N . ALA A 1 94 ? 34.431 -5.486 -27.750 1.00 91.88 94 ALA A N 1
ATOM 687 C CA . ALA A 1 94 ? 34.636 -5.415 -26.302 1.00 91.88 94 ALA A CA 1
ATOM 688 C C . ALA A 1 94 ? 33.935 -4.205 -25.668 1.00 91.88 94 ALA A C 1
ATOM 690 O O . ALA A 1 94 ? 33.247 -4.369 -24.664 1.00 91.88 94 ALA A O 1
ATOM 691 N N . TRP A 1 95 ? 34.035 -3.010 -26.256 1.00 91.06 95 TRP A N 1
ATOM 692 C CA . TRP A 1 95 ? 33.293 -1.841 -25.762 1.00 91.06 95 TRP A CA 1
ATOM 693 C C . TRP A 1 95 ? 31.778 -2.003 -25.872 1.00 91.06 95 TRP A C 1
ATOM 695 O O . TRP A 1 95 ? 31.049 -1.671 -24.940 1.00 91.06 95 TRP A O 1
ATOM 705 N N . SER A 1 96 ? 31.307 -2.565 -26.982 1.00 92.50 96 SER A N 1
ATOM 706 C CA . SER A 1 96 ? 29.898 -2.874 -27.189 1.00 92.50 96 SER A CA 1
ATOM 707 C C . SER A 1 96 ? 29.390 -3.853 -26.130 1.00 92.50 96 SER A C 1
ATOM 709 O O . SER A 1 96 ? 28.368 -3.603 -25.492 1.00 92.50 96 SER A O 1
ATOM 711 N N . GLN A 1 97 ? 30.145 -4.923 -25.858 1.00 94.94 97 GLN A N 1
ATOM 712 C CA . GLN A 1 97 ? 29.843 -5.859 -24.776 1.00 94.94 97 GLN A CA 1
ATOM 713 C C . GLN A 1 97 ? 29.805 -5.154 -23.414 1.00 94.94 97 GLN A C 1
ATOM 715 O O . GLN A 1 97 ? 28.853 -5.366 -22.664 1.00 94.94 97 GLN A O 1
ATOM 720 N N . ALA A 1 98 ? 30.770 -4.279 -23.119 1.00 93.19 98 ALA A N 1
ATOM 721 C CA . ALA A 1 98 ? 30.815 -3.524 -21.871 1.00 93.19 98 ALA A CA 1
ATOM 722 C C . ALA A 1 98 ? 29.568 -2.642 -21.683 1.00 93.19 98 ALA A C 1
ATOM 724 O O . ALA A 1 98 ? 28.932 -2.696 -20.631 1.00 93.19 98 ALA A O 1
ATOM 725 N N . TRP A 1 99 ? 29.157 -1.887 -22.707 1.00 93.19 99 TRP A N 1
ATOM 726 C CA . TRP A 1 99 ? 27.948 -1.056 -22.649 1.00 93.19 99 TRP A CA 1
ATOM 727 C C . TRP A 1 99 ? 26.673 -1.877 -22.492 1.00 93.19 99 TRP A C 1
ATOM 729 O O . TRP A 1 99 ? 25.826 -1.544 -21.661 1.00 93.19 99 TRP A O 1
ATOM 739 N N . ARG A 1 100 ? 26.540 -2.975 -23.244 1.00 94.56 100 ARG A N 1
ATOM 740 C CA . ARG A 1 100 ? 25.400 -3.889 -23.099 1.00 94.56 100 ARG A CA 1
ATOM 741 C C . ARG A 1 100 ? 25.355 -4.482 -21.692 1.00 94.56 100 ARG A C 1
ATOM 743 O O . ARG A 1 100 ? 24.287 -4.526 -21.093 1.00 94.56 100 ARG A O 1
ATOM 750 N N . GLN A 1 101 ? 26.498 -4.887 -21.136 1.00 95.06 101 GLN A N 1
ATOM 751 C CA . GLN A 1 101 ? 26.562 -5.408 -19.771 1.00 95.06 101 GLN A CA 1
ATOM 752 C C . GLN A 1 101 ? 26.192 -4.338 -18.737 1.00 95.06 101 GLN A C 1
ATOM 754 O O . GLN A 1 101 ? 25.507 -4.657 -17.770 1.00 95.06 101 GLN A O 1
ATOM 759 N N . THR A 1 102 ? 26.566 -3.072 -18.940 1.00 91.62 102 THR A N 1
ATOM 760 C CA . THR A 1 102 ? 26.105 -1.960 -18.092 1.00 91.62 102 THR A CA 1
ATOM 761 C C . THR A 1 102 ? 24.585 -1.804 -18.149 1.00 91.62 102 THR A C 1
ATOM 763 O O . THR A 1 102 ? 23.941 -1.761 -17.101 1.00 91.62 102 THR A O 1
ATOM 766 N N . ILE A 1 103 ? 23.985 -1.805 -19.344 1.00 92.31 103 ILE A N 1
ATOM 767 C CA . ILE A 1 103 ? 22.521 -1.740 -19.493 1.00 92.31 103 ILE A CA 1
ATOM 768 C C . ILE A 1 103 ? 21.861 -2.937 -18.792 1.00 92.31 103 ILE A C 1
ATOM 770 O O . ILE A 1 103 ? 20.937 -2.746 -18.000 1.00 92.31 103 ILE A O 1
ATOM 774 N N . ALA A 1 104 ? 22.370 -4.154 -18.999 1.00 94.56 104 ALA A N 1
ATOM 775 C CA . ALA A 1 104 ? 21.900 -5.368 -18.329 1.00 94.56 104 ALA A CA 1
ATOM 776 C C . ALA A 1 104 ? 22.038 -5.297 -16.797 1.00 94.56 104 ALA A C 1
ATOM 778 O O . ALA A 1 104 ? 21.145 -5.729 -16.070 1.00 94.56 104 ALA A O 1
ATOM 779 N N . ASN A 1 105 ? 23.120 -4.714 -16.277 1.00 92.31 105 ASN A N 1
ATOM 780 C CA . ASN A 1 105 ? 23.350 -4.564 -14.838 1.00 92.31 105 ASN A CA 1
ATOM 781 C C . ASN A 1 105 ? 22.351 -3.609 -14.168 1.00 92.31 105 ASN A C 1
ATOM 783 O O . ASN A 1 105 ? 22.020 -3.823 -12.994 1.00 92.31 105 ASN A O 1
ATOM 787 N N . HIS A 1 106 ? 21.874 -2.594 -14.896 1.00 88.88 106 HIS A N 1
ATOM 788 C CA . HIS A 1 106 ? 20.890 -1.619 -14.417 1.00 88.88 106 HIS A CA 1
ATOM 789 C C . HIS A 1 106 ? 19.440 -2.058 -14.614 1.00 88.88 106 HIS A C 1
ATOM 791 O O . HIS A 1 106 ? 18.591 -1.785 -13.765 1.00 88.88 106 HIS A O 1
ATOM 797 N N . THR A 1 107 ? 19.152 -2.701 -15.745 1.00 91.50 107 THR A N 1
ATOM 798 C CA . THR A 1 107 ? 17.780 -2.976 -16.199 1.00 91.50 107 THR A CA 1
ATOM 799 C C . THR A 1 107 ? 17.413 -4.443 -16.163 1.00 91.50 107 THR A C 1
ATOM 801 O O . THR A 1 107 ? 16.248 -4.757 -16.285 1.00 91.50 107 THR A O 1
ATOM 804 N N . GLY A 1 108 ? 18.366 -5.364 -16.058 1.00 94.69 108 GLY A N 1
ATOM 805 C CA . GLY A 1 108 ? 18.089 -6.792 -16.204 1.00 94.69 108 GLY A CA 1
ATOM 806 C C . GLY A 1 108 ? 17.772 -7.232 -17.629 1.00 94.69 108 GLY A C 1
ATOM 807 O O . GLY A 1 108 ? 17.474 -8.409 -17.814 1.00 94.69 108 GLY A O 1
ATOM 808 N N . ALA A 1 109 ? 17.823 -6.320 -18.606 1.00 96.38 109 ALA A N 1
ATOM 809 C CA . ALA A 1 109 ? 17.555 -6.615 -20.004 1.00 96.38 109 ALA A CA 1
ATOM 810 C C . ALA A 1 109 ? 18.529 -7.667 -20.541 1.00 96.38 109 ALA A C 1
ATOM 812 O O . ALA A 1 109 ? 19.735 -7.608 -20.283 1.00 96.38 109 ALA A O 1
ATOM 813 N N . ASP A 1 110 ? 17.997 -8.620 -21.300 1.00 97.44 110 ASP A N 1
ATOM 814 C CA . ASP A 1 110 ? 18.805 -9.586 -22.028 1.00 97.44 110 ASP A CA 1
ATOM 815 C C . ASP A 1 110 ? 19.385 -8.982 -23.318 1.00 97.44 110 ASP A C 1
ATOM 817 O O . ASP A 1 110 ? 19.129 -7.831 -23.688 1.00 97.44 110 ASP A O 1
ATOM 821 N N . SER A 1 111 ? 20.186 -9.780 -24.023 1.00 96.62 111 SER A N 1
ATOM 822 C CA . SER A 1 111 ? 20.786 -9.381 -25.293 1.00 96.62 111 SER A CA 1
ATOM 823 C C . SER A 1 111 ? 19.757 -8.914 -26.326 1.00 96.62 111 SER A C 1
ATOM 825 O O . SER A 1 111 ? 20.041 -7.946 -27.026 1.00 96.62 111 SER A O 1
ATOM 827 N N . GLY A 1 112 ? 18.590 -9.558 -26.418 1.00 97.19 112 GLY A N 1
ATOM 828 C CA . GLY A 1 112 ? 17.578 -9.260 -27.434 1.00 97.19 112 GLY A CA 1
ATOM 829 C C . GLY A 1 112 ? 16.860 -7.936 -27.180 1.00 97.19 112 GLY A C 1
ATOM 830 O O . GLY A 1 112 ? 16.675 -7.142 -28.107 1.00 97.19 112 GLY A O 1
ATOM 831 N N . LEU A 1 113 ? 16.511 -7.649 -25.924 1.00 97.00 113 LEU A N 1
ATOM 832 C CA . LEU A 1 113 ? 15.913 -6.368 -25.545 1.00 97.00 113 LEU A CA 1
ATOM 833 C C . LEU A 1 113 ? 16.901 -5.207 -25.741 1.00 97.00 113 LEU A C 1
ATOM 835 O O . LEU A 1 113 ? 16.520 -4.155 -26.256 1.00 97.00 113 LEU A O 1
ATOM 839 N N . ILE A 1 114 ? 18.184 -5.406 -25.415 1.00 96.81 114 ILE A N 1
ATOM 840 C CA . ILE A 1 114 ? 19.226 -4.391 -25.650 1.00 96.81 114 ILE A CA 1
ATOM 841 C C . ILE A 1 114 ? 19.445 -4.152 -27.153 1.00 96.81 114 ILE A C 1
ATOM 843 O O . ILE A 1 114 ? 19.618 -3.012 -27.580 1.00 96.81 114 ILE A O 1
ATOM 847 N N . GLU A 1 115 ? 19.404 -5.201 -27.976 1.00 96.38 115 GLU A N 1
ATOM 848 C CA . GLU A 1 115 ? 19.508 -5.066 -29.435 1.00 96.38 115 GLU A CA 1
ATOM 849 C C . GLU A 1 115 ? 18.350 -4.248 -30.014 1.00 96.38 115 GLU A C 1
ATOM 851 O O . GLU A 1 115 ? 18.581 -3.348 -30.824 1.00 96.38 115 GLU A O 1
ATOM 856 N N . ARG A 1 116 ? 17.113 -4.495 -29.563 1.00 96.94 116 ARG A N 1
ATOM 857 C CA . ARG A 1 116 ? 15.953 -3.677 -29.952 1.00 96.94 116 ARG A CA 1
ATOM 858 C C . ARG A 1 116 ? 16.102 -2.225 -29.500 1.00 96.94 116 ARG A C 1
ATOM 860 O O . ARG A 1 116 ? 15.840 -1.325 -30.292 1.00 96.94 116 ARG A O 1
ATOM 867 N N . LEU A 1 117 ? 16.587 -1.994 -28.279 1.00 95.81 117 LEU A N 1
ATOM 868 C CA . LEU A 1 117 ? 16.867 -0.651 -27.764 1.00 95.81 117 LEU A CA 1
ATOM 869 C C . LEU A 1 117 ? 17.861 0.110 -28.660 1.00 95.81 117 LEU A C 1
ATOM 871 O O . LEU A 1 117 ? 17.621 1.267 -29.007 1.00 95.81 117 LEU A O 1
ATOM 875 N N . PHE A 1 118 ? 18.957 -0.534 -29.073 1.00 95.94 118 PHE A N 1
ATOM 876 C CA . PHE A 1 118 ? 19.942 0.073 -29.972 1.00 95.94 118 PHE A CA 1
ATOM 877 C C . PHE A 1 118 ? 19.404 0.310 -31.384 1.00 95.94 118 PHE A C 1
ATOM 879 O O . PHE A 1 118 ? 19.661 1.375 -31.946 1.00 95.94 118 PHE A O 1
ATOM 886 N N . ARG A 1 119 ? 18.620 -0.620 -31.947 1.00 96.31 119 ARG A N 1
ATOM 887 C CA . ARG A 1 119 ? 17.946 -0.402 -33.241 1.00 96.31 119 ARG A CA 1
ATOM 888 C C . ARG A 1 119 ? 17.011 0.801 -33.185 1.00 96.31 119 ARG A C 1
ATOM 890 O O . ARG A 1 119 ? 17.090 1.667 -34.052 1.00 96.31 119 ARG A O 1
ATOM 897 N N . PHE A 1 120 ? 16.191 0.892 -32.139 1.00 95.44 120 PHE A N 1
ATOM 898 C CA . PHE A 1 120 ? 15.289 2.022 -31.942 1.00 95.44 120 PHE A CA 1
ATOM 899 C C . PHE A 1 120 ? 16.059 3.347 -31.857 1.00 95.44 120 PHE A C 1
ATOM 901 O O . PHE A 1 120 ? 15.706 4.306 -32.543 1.00 95.44 120 PHE A O 1
ATOM 908 N N . ALA A 1 121 ? 17.148 3.384 -31.080 1.00 93.88 121 ALA A N 1
ATOM 909 C CA . ALA A 1 121 ? 17.984 4.573 -30.922 1.00 93.88 121 ALA A CA 1
ATOM 910 C C . ALA A 1 121 ? 18.697 4.999 -32.219 1.00 93.88 121 ALA A C 1
ATOM 912 O O . ALA A 1 121 ? 18.948 6.183 -32.411 1.00 93.88 121 ALA A O 1
ATOM 913 N N . LEU A 1 122 ? 19.030 4.062 -33.111 1.00 94.38 122 LEU A N 1
ATOM 914 C CA . LEU A 1 122 ? 19.614 4.371 -34.423 1.00 94.38 122 LEU A CA 1
ATOM 915 C C . LEU A 1 122 ? 18.577 4.860 -35.435 1.00 94.38 122 LEU A C 1
ATOM 917 O O . LEU A 1 122 ? 18.893 5.702 -36.274 1.00 94.38 122 LEU A O 1
ATOM 921 N N . ALA A 1 123 ? 17.352 4.342 -35.357 1.00 94.81 123 ALA A N 1
ATOM 922 C CA . ALA A 1 123 ? 16.267 4.704 -36.264 1.00 94.81 123 ALA A CA 1
ATOM 923 C C . ALA A 1 123 ? 15.677 6.099 -35.986 1.00 94.81 123 ALA A C 1
ATOM 925 O O . ALA A 1 123 ? 15.006 6.657 -36.852 1.00 94.81 123 ALA A O 1
ATOM 926 N N . HIS A 1 124 ? 15.931 6.675 -34.806 1.00 93.75 124 HIS A N 1
ATOM 927 C CA . HIS A 1 124 ? 15.319 7.925 -34.360 1.00 93.75 124 HIS A CA 1
ATOM 928 C C . HIS A 1 124 ? 16.379 8.923 -33.871 1.00 93.75 124 HIS A C 1
ATOM 930 O O . HIS A 1 124 ? 17.314 8.575 -33.149 1.00 93.75 124 HIS A O 1
ATOM 936 N N . ASP A 1 125 ? 16.267 10.188 -34.273 1.00 91.06 125 ASP A N 1
ATOM 937 C CA . ASP A 1 125 ? 17.004 11.287 -33.640 1.00 91.06 125 ASP A CA 1
ATOM 938 C C . ASP A 1 125 ? 16.336 11.750 -32.345 1.00 91.06 125 ASP A C 1
ATOM 940 O O . ASP A 1 125 ? 15.251 11.291 -31.995 1.00 91.06 125 ASP A O 1
ATOM 944 N N . ASP A 1 126 ? 17.002 12.642 -31.609 1.00 88.88 126 ASP A N 1
ATOM 945 C CA . ASP A 1 126 ? 16.504 13.123 -30.317 1.00 88.88 126 ASP A CA 1
ATOM 946 C C . ASP A 1 126 ? 15.086 13.722 -30.443 1.00 88.88 126 ASP A C 1
ATOM 948 O O . ASP A 1 126 ? 14.237 13.491 -29.585 1.00 88.88 126 ASP A O 1
ATOM 952 N N . SER A 1 127 ? 14.790 14.411 -31.553 1.00 93.19 127 SER A N 1
ATOM 953 C CA . SER A 1 127 ? 13.467 14.990 -31.827 1.00 93.19 127 SER A CA 1
ATOM 954 C C . SER A 1 127 ? 12.404 13.910 -32.052 1.00 93.19 127 SER A C 1
ATOM 956 O O . SER A 1 127 ? 11.303 13.981 -31.496 1.00 93.19 127 SER A O 1
ATOM 958 N N . ALA A 1 128 ? 12.724 12.882 -32.837 1.00 94.88 128 ALA A N 1
ATOM 959 C CA . ALA A 1 128 ? 11.834 11.763 -33.110 1.00 94.88 128 ALA A CA 1
ATOM 960 C C . ALA A 1 128 ? 11.605 10.895 -31.861 1.00 94.88 128 ALA A C 1
ATOM 962 O O . ALA A 1 128 ? 10.480 10.453 -31.625 1.00 94.88 128 ALA A O 1
ATOM 963 N N . ILE A 1 129 ? 12.628 10.710 -31.022 1.00 92.62 129 ILE A N 1
ATOM 964 C CA . ILE A 1 129 ? 12.503 10.039 -29.721 1.00 92.62 129 ILE A CA 1
ATOM 965 C C . ILE A 1 129 ? 11.601 10.850 -28.787 1.00 92.62 129 ILE A C 1
ATOM 967 O O . ILE A 1 129 ? 10.690 10.284 -28.183 1.00 92.62 129 ILE A O 1
ATOM 971 N N . ASP A 1 130 ? 11.784 12.168 -28.699 1.00 92.44 130 ASP A N 1
ATOM 972 C CA . ASP A 1 130 ? 10.918 13.039 -27.897 1.00 92.44 130 ASP A CA 1
ATOM 973 C C . ASP A 1 130 ? 9.464 13.018 -28.388 1.00 92.44 130 ASP A C 1
ATOM 975 O O . ASP A 1 130 ? 8.525 13.015 -27.582 1.00 92.44 130 ASP A O 1
ATOM 979 N N . ALA A 1 131 ? 9.252 12.977 -29.705 1.00 96.00 131 ALA A N 1
ATOM 980 C CA . ALA A 1 131 ? 7.927 12.821 -30.297 1.00 96.00 131 ALA A CA 1
ATOM 981 C C . ALA A 1 131 ? 7.314 11.452 -29.956 1.00 96.00 131 ALA A C 1
ATOM 983 O O . ALA A 1 131 ? 6.156 11.390 -29.535 1.00 96.00 131 ALA A O 1
ATOM 984 N N . ALA A 1 132 ? 8.089 10.368 -30.063 1.00 96.31 132 ALA A N 1
ATOM 985 C CA . ALA A 1 132 ? 7.655 9.023 -29.700 1.00 96.31 132 ALA A CA 1
ATOM 986 C C . ALA A 1 132 ? 7.308 8.925 -28.207 1.00 96.31 132 ALA A C 1
ATOM 988 O O . ALA A 1 132 ? 6.247 8.403 -27.860 1.00 96.31 132 ALA A O 1
ATOM 989 N N . LYS A 1 133 ? 8.127 9.513 -27.330 1.00 94.75 133 LYS A N 1
ATOM 990 C CA . LYS A 1 133 ? 7.849 9.636 -25.897 1.00 94.75 133 LYS A CA 1
ATOM 991 C C . LYS A 1 133 ? 6.532 10.357 -25.643 1.00 94.75 133 LYS A C 1
ATOM 993 O O . LYS A 1 133 ? 5.669 9.825 -24.951 1.00 94.75 133 LYS A O 1
ATOM 998 N N . LYS A 1 134 ? 6.335 11.548 -26.218 1.00 95.56 134 LYS A N 1
ATOM 999 C CA . LYS A 1 134 ? 5.076 12.305 -26.072 1.00 95.56 134 LYS A CA 1
ATOM 1000 C C . LYS A 1 134 ? 3.871 11.484 -26.534 1.00 95.56 134 LYS A C 1
ATOM 1002 O O . LYS A 1 134 ? 2.852 11.481 -25.848 1.00 95.56 134 LYS A O 1
ATOM 1007 N N . ALA A 1 135 ? 3.999 10.768 -27.650 1.00 96.94 135 ALA A N 1
ATOM 1008 C CA . ALA A 1 135 ? 2.941 9.915 -28.180 1.00 96.94 135 ALA A CA 1
ATOM 1009 C C . ALA A 1 135 ? 2.622 8.719 -27.265 1.00 96.94 135 ALA A C 1
ATOM 1011 O O . ALA A 1 135 ? 1.445 8.447 -27.040 1.00 96.94 135 ALA A O 1
ATOM 1012 N N . ALA A 1 136 ? 3.631 8.052 -26.693 1.00 95.88 136 ALA A N 1
ATOM 1013 C CA . ALA A 1 136 ? 3.437 6.990 -25.700 1.00 95.88 136 ALA A CA 1
ATOM 1014 C C . ALA A 1 136 ? 2.756 7.529 -24.433 1.00 95.88 136 ALA A C 1
ATOM 1016 O O . ALA A 1 136 ? 1.788 6.961 -23.937 1.00 95.88 136 ALA A O 1
ATOM 1017 N N . CYS A 1 137 ? 3.213 8.680 -23.941 1.00 94.62 137 CYS A N 1
ATOM 1018 C CA . CYS A 1 137 ? 2.694 9.300 -22.725 1.00 94.62 137 CYS A CA 1
ATOM 1019 C C . CYS A 1 137 ? 1.278 9.850 -22.858 1.00 94.62 137 CYS A C 1
ATOM 1021 O O . CYS A 1 137 ? 0.576 9.963 -21.859 1.00 94.62 137 CYS A O 1
ATOM 1023 N N . ALA A 1 138 ? 0.841 10.169 -24.074 1.00 96.12 138 ALA A N 1
ATOM 1024 C CA . ALA A 1 138 ? -0.538 10.554 -24.339 1.00 96.12 138 ALA A CA 1
ATOM 1025 C C . ALA A 1 138 ? -1.529 9.380 -24.197 1.00 96.12 138 ALA A C 1
ATOM 1027 O O . ALA A 1 138 ? -2.734 9.618 -24.189 1.00 96.12 138 ALA A O 1
ATOM 1028 N N . LYS A 1 139 ? -1.050 8.128 -24.090 1.00 96.19 139 LYS A N 1
ATOM 1029 C CA . LYS A 1 139 ? -1.892 6.928 -23.934 1.00 96.19 139 LYS A CA 1
ATOM 1030 C C . LYS A 1 139 ? -2.326 6.644 -22.502 1.00 96.19 139 LYS A C 1
ATOM 1032 O O . LYS A 1 139 ? -3.220 5.832 -22.302 1.00 96.19 139 LYS A O 1
ATOM 1037 N N . VAL A 1 140 ? -1.707 7.293 -21.520 1.00 93.19 140 VAL A N 1
ATOM 1038 C CA . VAL A 1 140 ? -2.009 7.069 -20.104 1.00 93.19 140 VAL A CA 1
ATOM 1039 C C . VAL A 1 140 ? -2.826 8.220 -19.536 1.00 93.19 140 VAL A C 1
ATOM 1041 O O . VAL A 1 140 ? -2.443 9.389 -19.628 1.00 93.19 140 VAL A O 1
ATOM 1044 N N . GLU A 1 141 ? -3.951 7.894 -18.906 1.00 91.94 141 GLU A N 1
ATOM 1045 C CA . GLU A 1 141 ? -4.734 8.880 -18.174 1.00 91.94 141 GLU A CA 1
ATOM 1046 C C . GLU A 1 141 ? -4.087 9.129 -16.810 1.00 91.94 141 GLU A C 1
ATOM 1048 O O . GLU A 1 141 ? -4.052 8.257 -15.950 1.00 91.94 141 GLU A O 1
ATOM 1053 N N . ARG A 1 142 ? -3.557 10.337 -16.604 1.00 86.81 142 ARG A N 1
ATOM 1054 C CA . ARG A 1 142 ? -2.926 10.754 -15.334 1.00 86.81 142 ARG A CA 1
ATOM 1055 C C . ARG A 1 142 ? -3.812 11.678 -14.504 1.00 86.81 142 ARG A C 1
ATOM 1057 O O . ARG A 1 142 ? -3.394 12.203 -13.471 1.00 86.81 142 ARG A O 1
ATOM 1064 N N . THR A 1 143 ? -5.011 11.940 -15.005 1.00 83.75 143 THR A N 1
ATOM 1065 C CA . THR A 1 143 ? -6.015 12.775 -14.364 1.00 83.75 143 THR A CA 1
ATOM 1066 C C . THR A 1 143 ? -6.915 11.933 -13.476 1.00 83.75 143 THR A C 1
ATOM 1068 O O . THR A 1 143 ? -7.012 10.720 -13.617 1.00 83.75 143 THR A O 1
ATOM 1071 N N . GLY A 1 144 ? -7.563 12.597 -12.527 1.00 82.31 144 GLY A N 1
ATOM 1072 C CA . GLY A 1 144 ? -8.475 11.958 -11.593 1.00 82.31 144 GLY A CA 1
ATOM 1073 C C . GLY A 1 144 ? -7.938 11.924 -10.160 1.00 82.31 144 GLY A C 1
ATOM 1074 O O . GLY A 1 144 ? -6.776 12.248 -9.901 1.00 82.31 144 GLY A O 1
ATOM 1075 N N . PRO A 1 145 ? -8.801 11.612 -9.190 1.00 83.25 145 PRO A N 1
ATOM 1076 C CA . PRO A 1 145 ? -8.410 11.502 -7.794 1.00 83.25 145 PRO A CA 1
ATOM 1077 C C . PRO A 1 145 ? -8.101 10.044 -7.396 1.00 83.25 145 PRO A C 1
ATOM 1079 O O . PRO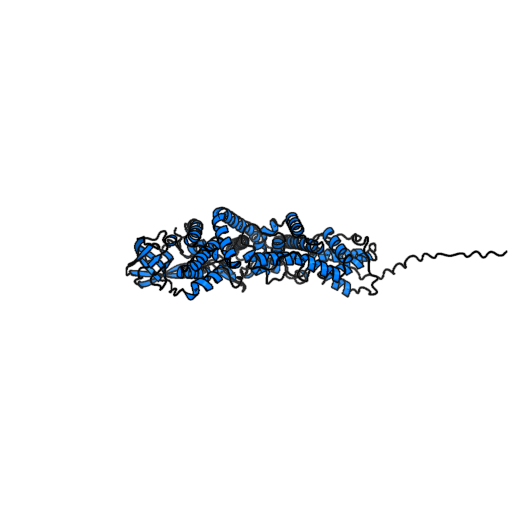 A 1 145 ? -8.578 9.092 -8.012 1.00 83.25 145 PRO A O 1
ATOM 1082 N N . GLY A 1 146 ? -7.279 9.875 -6.355 1.00 83.81 146 GLY A N 1
ATOM 1083 C CA . GLY A 1 146 ? -7.025 8.584 -5.706 1.00 83.81 146 GLY A CA 1
ATOM 1084 C C . GLY A 1 146 ? -6.436 7.491 -6.625 1.00 83.81 146 GLY A C 1
ATOM 1085 O O . GLY A 1 146 ? -5.404 7.742 -7.258 1.00 83.81 146 GLY A O 1
ATOM 1086 N N . PRO A 1 147 ? -7.047 6.288 -6.700 1.00 85.94 147 PRO A N 1
ATOM 1087 C CA . PRO A 1 147 ? -6.475 5.122 -7.382 1.00 85.94 147 PRO A CA 1
ATOM 1088 C C . PRO A 1 147 ? -6.178 5.327 -8.868 1.00 85.94 147 PRO A C 1
ATOM 1090 O O . PRO A 1 147 ? -5.123 4.908 -9.335 1.00 85.94 147 PRO A O 1
ATOM 1093 N N . ALA A 1 148 ? -7.068 6.003 -9.605 1.00 89.06 148 ALA A N 1
ATOM 1094 C CA . ALA A 1 148 ? -6.916 6.196 -11.049 1.00 89.06 148 ALA A CA 1
ATOM 1095 C C . ALA A 1 148 ? -5.654 7.004 -11.386 1.00 89.06 148 ALA A C 1
ATOM 1097 O O . ALA A 1 148 ? -4.873 6.621 -12.254 1.00 89.06 148 ALA A O 1
ATOM 1098 N N . ARG A 1 149 ? -5.390 8.077 -10.629 1.00 89.06 149 ARG A N 1
ATOM 1099 C CA . ARG A 1 149 ? -4.171 8.879 -10.793 1.00 89.06 149 ARG A CA 1
ATOM 1100 C C . ARG A 1 149 ? -2.916 8.096 -10.447 1.00 89.06 149 ARG A C 1
ATOM 1102 O O . ARG A 1 149 ? -1.908 8.247 -11.126 1.00 89.06 149 ARG A O 1
ATOM 1109 N N . VAL A 1 150 ? -2.960 7.295 -9.386 1.00 88.31 150 VAL A N 1
ATOM 1110 C CA . VAL A 1 150 ? -1.829 6.454 -8.976 1.00 88.31 150 VAL A CA 1
ATOM 1111 C C . VAL A 1 150 ? -1.499 5.425 -10.046 1.00 88.31 150 VAL A C 1
ATOM 1113 O O . VAL A 1 150 ? -0.335 5.311 -10.423 1.00 88.31 150 VAL A O 1
ATOM 1116 N N . LEU A 1 151 ? -2.517 4.744 -10.569 1.00 91.44 151 LEU A N 1
ATOM 1117 C CA . LEU A 1 151 ? -2.381 3.809 -11.676 1.00 91.44 151 LEU A CA 1
ATOM 1118 C C . LEU A 1 151 ? -1.778 4.499 -12.906 1.00 91.44 151 LEU A C 1
ATOM 1120 O O . LEU A 1 151 ? -0.756 4.047 -13.421 1.00 91.44 151 LEU A O 1
ATOM 1124 N N . GLY A 1 152 ? -2.342 5.639 -13.308 1.00 92.06 152 GLY A N 1
ATOM 1125 C CA . GLY A 1 152 ? -1.856 6.431 -14.434 1.00 92.06 152 GLY A CA 1
ATOM 1126 C C . GLY A 1 152 ? -0.424 6.935 -14.264 1.00 92.06 152 GLY A C 1
ATOM 1127 O O . GLY A 1 152 ? 0.361 6.887 -15.208 1.00 92.06 152 GLY A O 1
ATOM 1128 N N . ASP A 1 153 ? -0.041 7.389 -13.067 1.00 90.19 153 ASP A N 1
ATOM 1129 C CA . ASP A 1 153 ? 1.334 7.808 -12.767 1.00 90.19 153 ASP A CA 1
ATOM 1130 C C . ASP A 1 153 ? 2.313 6.619 -12.823 1.00 90.19 153 ASP A C 1
ATOM 1132 O O . ASP A 1 153 ? 3.428 6.781 -13.329 1.00 90.19 153 ASP A O 1
ATOM 1136 N N . SER A 1 154 ? 1.911 5.427 -12.368 1.00 90.94 154 SER A N 1
ATOM 1137 C CA . SER A 1 154 ? 2.729 4.211 -12.477 1.00 90.94 154 SER A CA 1
ATOM 1138 C C . SER A 1 154 ? 2.877 3.736 -13.922 1.00 90.94 154 SER A C 1
ATOM 1140 O O . SER A 1 154 ? 3.994 3.454 -14.353 1.00 90.94 154 SER A O 1
ATOM 1142 N N . GLN A 1 155 ? 1.792 3.719 -14.700 1.00 93.75 155 GLN A N 1
ATOM 1143 C CA . GLN A 1 155 ? 1.841 3.402 -16.130 1.00 93.75 155 GLN A CA 1
ATOM 1144 C C . GLN A 1 155 ? 2.692 4.428 -16.891 1.00 93.75 155 GLN A C 1
ATOM 1146 O O . GLN A 1 155 ? 3.562 4.049 -17.669 1.00 93.75 155 GLN A O 1
ATOM 1151 N N . ALA A 1 156 ? 2.532 5.726 -16.612 1.00 92.75 156 ALA A N 1
ATOM 1152 C CA . ALA A 1 156 ? 3.364 6.777 -17.199 1.00 92.75 156 ALA A CA 1
ATOM 1153 C C . ALA A 1 156 ? 4.854 6.547 -16.921 1.00 92.75 156 ALA A C 1
ATOM 1155 O O . ALA A 1 156 ? 5.695 6.740 -17.798 1.00 92.75 156 ALA A O 1
ATOM 1156 N N . PHE A 1 157 ? 5.197 6.144 -15.696 1.00 90.75 157 PHE A N 1
ATOM 1157 C CA . PHE A 1 157 ? 6.578 5.845 -15.345 1.00 90.75 157 PHE A CA 1
ATOM 1158 C C . PHE A 1 157 ? 7.094 4.613 -16.103 1.00 90.75 157 PHE A C 1
ATOM 1160 O O . PHE A 1 157 ? 8.168 4.683 -16.699 1.00 90.75 157 PHE A O 1
ATOM 1167 N N . ALA A 1 158 ? 6.311 3.531 -16.153 1.00 92.56 158 ALA A N 1
ATOM 1168 C CA . ALA A 1 158 ? 6.658 2.322 -16.901 1.00 92.56 158 ALA A CA 1
ATOM 1169 C C . ALA A 1 158 ? 6.847 2.577 -18.402 1.00 92.56 158 ALA A C 1
ATOM 1171 O O . ALA A 1 158 ? 7.695 1.943 -19.016 1.00 92.56 158 ALA A O 1
ATOM 1172 N N . LEU A 1 159 ? 6.120 3.539 -18.977 1.00 94.00 159 LEU A N 1
ATOM 1173 C CA . LEU A 1 159 ? 6.233 3.941 -20.382 1.00 94.00 159 LEU A CA 1
ATOM 1174 C C . LEU A 1 159 ? 7.304 5.016 -20.646 1.00 94.00 159 LEU A C 1
ATOM 1176 O O . LEU A 1 159 ? 7.360 5.550 -21.750 1.00 94.00 159 LEU A O 1
ATOM 1180 N N . GLY A 1 160 ? 8.142 5.373 -19.665 1.00 91.06 160 GLY A N 1
ATOM 1181 C CA . GLY A 1 160 ? 9.251 6.314 -19.879 1.00 91.06 160 GLY A CA 1
ATOM 1182 C C . GLY A 1 160 ? 8.863 7.795 -19.895 1.00 91.06 160 GLY A C 1
ATOM 1183 O O . GLY A 1 160 ? 9.624 8.637 -20.368 1.00 91.06 160 GLY A O 1
ATOM 1184 N N . CYS A 1 161 ? 7.701 8.169 -19.357 1.00 91.19 161 CYS A N 1
ATOM 1185 C CA . CYS A 1 161 ? 7.238 9.561 -19.395 1.00 91.19 161 CYS A CA 1
ATOM 1186 C C . CYS A 1 161 ? 8.047 10.527 -18.529 1.00 91.19 161 CYS A C 1
ATOM 1188 O O . CYS A 1 161 ? 7.968 11.742 -18.721 1.00 91.19 161 CYS A O 1
ATOM 1190 N N . GLN A 1 162 ? 8.846 10.008 -17.600 1.00 82.06 162 GLN A N 1
ATOM 1191 C CA . GLN A 1 162 ? 9.789 10.789 -16.806 1.00 82.06 162 GLN A CA 1
ATOM 1192 C C . GLN A 1 162 ? 11.198 10.658 -17.400 1.00 82.06 162 GLN A C 1
ATOM 1194 O O . GLN A 1 162 ? 11.559 9.611 -17.921 1.00 82.06 162 GLN A O 1
ATOM 1199 N N . GLU A 1 163 ? 11.977 11.743 -17.386 1.00 60.12 163 GLU A N 1
ATOM 1200 C CA . GLU A 1 163 ? 13.140 11.967 -18.269 1.00 60.12 163 GLU A CA 1
ATOM 1201 C C . GLU A 1 163 ? 14.346 11.021 -18.135 1.00 60.12 163 GLU A C 1
ATOM 1203 O O . GLU A 1 163 ? 15.331 11.238 -18.830 1.00 60.12 163 GLU A O 1
ATOM 1208 N N . ASN A 1 164 ? 14.306 9.958 -17.328 1.00 66.12 164 ASN A N 1
ATOM 1209 C CA . ASN A 1 164 ? 15.471 9.090 -17.150 1.00 66.12 164 ASN A CA 1
ATOM 1210 C C . ASN A 1 164 ? 15.095 7.605 -17.207 1.00 66.12 164 ASN A C 1
ATOM 1212 O O . ASN A 1 164 ? 14.366 7.116 -16.346 1.00 66.12 164 ASN A O 1
ATOM 1216 N N . LEU A 1 165 ? 15.660 6.888 -18.185 1.00 57.41 165 LEU A N 1
ATOM 1217 C CA . LEU A 1 165 ? 15.510 5.436 -18.369 1.00 57.41 165 LEU A CA 1
ATOM 1218 C C . LEU A 1 165 ? 15.954 4.630 -17.134 1.00 57.41 165 LEU A C 1
ATOM 1220 O O . LEU A 1 165 ? 15.359 3.599 -16.826 1.00 57.41 165 LEU A O 1
ATOM 1224 N N . LEU A 1 166 ? 17.007 5.082 -16.436 1.00 60.03 166 LEU A N 1
ATOM 1225 C CA . LEU A 1 166 ? 17.700 4.275 -15.417 1.00 60.03 166 LEU A CA 1
ATOM 1226 C C . LEU A 1 166 ? 17.776 4.908 -14.025 1.00 60.03 166 LEU A C 1
ATOM 1228 O O . LEU A 1 166 ? 18.089 4.196 -13.066 1.00 60.03 166 LEU A O 1
ATOM 1232 N N . LYS A 1 167 ? 17.464 6.202 -13.863 1.00 63.72 167 LYS A N 1
ATOM 1233 C CA . LYS A 1 167 ? 17.483 6.809 -12.522 1.00 63.72 167 LYS A CA 1
ATOM 1234 C C . LYS A 1 167 ? 16.427 6.181 -11.618 1.00 63.72 167 LYS A C 1
ATOM 1236 O O . LYS A 1 167 ? 15.477 5.546 -12.085 1.00 63.72 167 LYS A O 1
ATOM 1241 N N . SER A 1 168 ? 16.664 6.293 -10.313 1.00 57.38 168 SER A N 1
ATOM 1242 C CA . SER A 1 168 ? 15.742 5.839 -9.278 1.00 57.38 168 SER A CA 1
ATOM 1243 C C . SER A 1 168 ? 14.340 6.375 -9.563 1.00 57.38 168 SER A C 1
ATOM 1245 O O . SER A 1 168 ? 14.163 7.529 -9.961 1.00 57.38 168 SER A O 1
ATOM 1247 N N . ALA A 1 169 ? 13.337 5.511 -9.391 1.00 56.78 169 ALA A N 1
ATOM 1248 C CA . ALA A 1 169 ? 11.950 5.942 -9.428 1.00 56.78 169 ALA A CA 1
ATOM 1249 C C . ALA A 1 169 ? 11.766 7.102 -8.432 1.00 56.78 169 ALA A C 1
ATOM 1251 O O . ALA A 1 169 ? 12.432 7.092 -7.393 1.00 56.78 169 ALA A O 1
ATOM 1252 N N . PRO A 1 170 ? 10.931 8.119 -8.718 1.00 55.81 170 PRO A N 1
ATOM 1253 C CA . PRO A 1 170 ? 10.728 9.230 -7.798 1.00 55.81 170 PRO A CA 1
ATOM 1254 C C . PRO A 1 170 ? 10.206 8.684 -6.462 1.00 55.81 170 PRO A C 1
ATOM 1256 O O . PRO A 1 170 ? 9.018 8.396 -6.318 1.00 55.81 170 PRO A O 1
ATOM 1259 N N . GLU A 1 171 ? 11.107 8.551 -5.483 1.00 56.50 171 GLU A N 1
ATOM 1260 C CA . GLU A 1 171 ? 10.868 7.871 -4.199 1.00 56.50 171 GLU A CA 1
ATOM 1261 C C . GLU A 1 171 ? 9.678 8.454 -3.423 1.00 56.50 171 GLU A C 1
ATOM 1263 O O . GLU A 1 171 ? 9.114 7.803 -2.546 1.00 56.50 171 GLU A O 1
ATOM 1268 N N . ILE A 1 172 ? 9.299 9.694 -3.736 1.00 53.25 172 ILE A N 1
ATOM 1269 C CA . ILE A 1 172 ? 8.324 10.470 -2.977 1.00 53.25 172 ILE A CA 1
ATOM 1270 C C . ILE A 1 172 ? 6.884 10.126 -3.376 1.00 53.25 172 ILE A C 1
ATOM 1272 O O . ILE A 1 172 ? 6.030 10.050 -2.501 1.00 53.25 172 ILE A O 1
ATOM 1276 N N . ARG A 1 173 ? 6.587 9.862 -4.658 1.00 63.50 173 ARG A N 1
ATOM 1277 C CA . ARG A 1 173 ? 5.191 9.600 -5.069 1.00 63.50 173 ARG A CA 1
ATOM 1278 C C . ARG A 1 173 ? 4.756 8.162 -4.832 1.00 63.50 173 ARG A C 1
ATOM 1280 O O . ARG A 1 173 ? 3.586 7.929 -4.566 1.00 63.50 173 ARG A O 1
ATOM 1287 N N . ILE A 1 174 ? 5.679 7.204 -4.876 1.00 63.09 174 ILE A N 1
ATOM 1288 C CA . ILE A 1 174 ? 5.332 5.774 -4.841 1.00 63.09 174 ILE A CA 1
ATOM 1289 C C . ILE A 1 174 ? 4.910 5.306 -3.438 1.00 63.09 174 ILE A C 1
ATOM 1291 O O . ILE A 1 174 ? 4.086 4.408 -3.297 1.00 63.09 174 ILE A O 1
ATOM 1295 N N . LYS A 1 175 ? 5.350 5.997 -2.382 1.00 64.19 175 LYS A N 1
ATOM 1296 C CA . LYS A 1 175 ? 4.863 5.734 -1.018 1.00 64.19 175 LYS A CA 1
ATOM 1297 C C . LYS A 1 175 ? 3.372 6.047 -0.858 1.00 64.19 175 LYS A C 1
ATOM 1299 O O . LYS A 1 175 ? 2.660 5.262 -0.242 1.00 64.19 175 LYS A O 1
ATOM 1304 N N . GLU A 1 176 ? 2.883 7.126 -1.477 1.00 69.44 176 GLU A N 1
ATOM 1305 C CA . GLU A 1 176 ? 1.442 7.413 -1.557 1.00 69.44 176 GLU A CA 1
ATOM 1306 C C . GLU A 1 176 ? 0.716 6.376 -2.427 1.00 69.44 176 GLU A C 1
ATOM 1308 O O . GLU A 1 176 ? -0.432 6.030 -2.148 1.00 69.44 176 GLU A O 1
ATOM 1313 N N . GLN A 1 177 ? 1.385 5.846 -3.462 1.00 75.44 177 GLN A N 1
ATOM 1314 C CA . GLN A 1 177 ? 0.803 4.827 -4.335 1.00 75.44 177 GLN A CA 1
ATOM 1315 C C . GLN A 1 177 ? 0.490 3.538 -3.593 1.00 75.44 177 GLN A C 1
ATOM 1317 O O . GLN A 1 177 ? -0.540 2.936 -3.875 1.00 75.44 177 GLN A O 1
ATOM 1322 N N . LEU A 1 178 ? 1.317 3.129 -2.630 1.00 85.19 178 LEU A N 1
ATOM 1323 C CA . LEU A 1 178 ? 1.089 1.887 -1.900 1.00 85.19 178 LEU A CA 1
ATOM 1324 C C . LEU A 1 178 ? -0.298 1.840 -1.243 1.00 85.19 178 LEU A C 1
ATOM 1326 O O . LEU A 1 178 ? -0.968 0.819 -1.335 1.00 85.19 178 LEU A O 1
ATOM 1330 N N . TYR A 1 179 ? -0.770 2.943 -0.654 1.00 86.19 179 TYR A N 1
ATOM 1331 C CA . TYR A 1 179 ? -2.119 3.002 -0.077 1.00 86.19 179 TYR A CA 1
ATOM 1332 C C . TYR A 1 179 ? -3.212 2.664 -1.107 1.00 86.19 179 TYR A C 1
ATOM 1334 O O . TYR A 1 179 ? -4.202 2.010 -0.782 1.00 86.19 179 TYR A O 1
ATOM 1342 N N . TRP A 1 180 ? -3.023 3.098 -2.354 1.00 87.75 180 TRP A N 1
ATOM 1343 C CA . TRP A 1 180 ? -3.975 2.920 -3.451 1.00 87.75 180 TRP A CA 1
ATOM 1344 C C . TRP A 1 180 ? -3.770 1.644 -4.265 1.00 87.75 180 TRP A C 1
ATOM 1346 O O . TRP A 1 180 ? -4.707 1.192 -4.916 1.00 87.75 180 TRP A O 1
ATOM 1356 N N . LEU A 1 181 ? -2.568 1.075 -4.255 1.00 89.75 181 LEU A N 1
ATOM 1357 C CA . LEU A 1 181 ? -2.258 -0.193 -4.912 1.00 89.75 181 LEU A CA 1
ATOM 1358 C C . LEU A 1 181 ? -2.559 -1.379 -3.990 1.00 89.75 181 LEU A C 1
ATOM 1360 O O . LEU A 1 181 ? -2.879 -2.459 -4.477 1.00 89.75 181 LEU A O 1
ATOM 1364 N N . ASP A 1 182 ? -2.541 -1.177 -2.670 1.00 92.88 182 ASP A N 1
ATOM 1365 C CA . ASP A 1 182 ? -2.818 -2.213 -1.673 1.00 92.88 182 ASP A CA 1
ATOM 1366 C C . ASP A 1 182 ? -4.282 -2.225 -1.200 1.00 92.88 182 ASP A C 1
ATOM 1368 O O . ASP A 1 182 ? -4.598 -2.280 -0.013 1.00 92.88 182 ASP A O 1
ATOM 1372 N N . ARG A 1 183 ? -5.225 -2.130 -2.146 1.00 91.31 183 ARG A N 1
ATOM 1373 C CA . ARG A 1 183 ? -6.675 -2.159 -1.851 1.00 91.31 183 ARG A CA 1
ATOM 1374 C C . ARG A 1 183 ? -7.267 -3.565 -1.881 1.00 91.31 183 ARG A C 1
ATOM 1376 O O . ARG A 1 183 ? -8.349 -3.774 -1.343 1.00 91.31 183 ARG A O 1
ATOM 1383 N N . GLY A 1 184 ? -6.584 -4.502 -2.528 1.00 92.88 184 GLY A N 1
ATOM 1384 C CA . GLY A 1 184 ? -7.093 -5.835 -2.817 1.00 92.88 184 GLY A CA 1
ATOM 1385 C C . GLY A 1 184 ? -5.982 -6.817 -3.190 1.00 92.88 184 GLY A C 1
ATOM 1386 O O . GLY A 1 184 ? -4.813 -6.418 -3.264 1.00 92.88 184 GLY A O 1
ATOM 1387 N N . PRO A 1 185 ? -6.350 -8.092 -3.418 1.00 93.62 185 PRO A N 1
ATOM 1388 C CA . PRO A 1 185 ? -5.396 -9.120 -3.821 1.00 93.62 185 PRO A CA 1
ATOM 1389 C C . PRO A 1 185 ? -4.795 -8.776 -5.190 1.00 93.62 185 PRO A C 1
ATOM 1391 O O . PRO A 1 185 ? -3.588 -8.594 -5.353 1.00 93.62 185 PRO A O 1
ATOM 1394 N N . GLU A 1 186 ? -5.649 -8.575 -6.184 1.00 91.25 186 GLU A N 1
ATOM 1395 C CA . GLU A 1 186 ? -5.204 -8.322 -7.545 1.00 91.25 186 GLU A CA 1
ATOM 1396 C C . GLU A 1 186 ? -4.694 -6.890 -7.722 1.00 91.25 186 GLU A C 1
ATOM 1398 O O . GLU A 1 186 ? -5.328 -5.921 -7.295 1.00 91.25 186 GLU A O 1
ATOM 1403 N N . MET A 1 187 ? -3.548 -6.757 -8.395 1.00 92.81 187 MET A N 1
ATOM 1404 C CA . MET A 1 187 ? -3.117 -5.467 -8.913 1.00 92.81 187 MET A CA 1
ATOM 1405 C C . MET A 1 187 ? -3.791 -5.219 -10.261 1.00 92.81 187 MET A C 1
ATOM 1407 O O . MET A 1 187 ? -3.813 -6.097 -11.115 1.00 92.81 187 MET A O 1
ATOM 1411 N N . GLN A 1 188 ? -4.314 -4.010 -10.458 1.00 92.00 188 GLN A N 1
ATOM 1412 C CA . GLN A 1 188 ? -5.064 -3.639 -11.665 1.00 92.00 188 GLN A CA 1
ATOM 1413 C C . GLN A 1 188 ? -4.201 -3.569 -12.938 1.00 92.00 188 GLN A C 1
ATOM 1415 O O . GLN A 1 188 ? -4.742 -3.438 -14.030 1.00 92.00 188 GLN A O 1
ATOM 1420 N N . SER A 1 189 ? -2.873 -3.596 -12.800 1.00 95.56 189 SER A N 1
ATOM 1421 C CA . SER A 1 189 ? -1.915 -3.382 -13.883 1.00 95.56 189 SER A CA 1
ATOM 1422 C C . SER A 1 189 ? -0.585 -4.051 -13.557 1.00 95.56 189 SER A C 1
ATOM 1424 O O . SER A 1 189 ? -0.047 -3.882 -12.457 1.00 95.56 189 SER A O 1
ATOM 1426 N N . GLU A 1 190 ? -0.029 -4.777 -14.523 1.00 97.50 190 GLU A N 1
ATOM 1427 C CA . GLU A 1 190 ? 1.314 -5.347 -14.405 1.00 97.50 190 GLU A CA 1
ATOM 1428 C C . GLU A 1 190 ? 2.388 -4.269 -14.580 1.00 97.50 190 GLU A C 1
ATOM 1430 O O . GLU A 1 190 ? 3.444 -4.353 -13.948 1.00 97.50 190 GLU A O 1
ATOM 1435 N N . LEU A 1 191 ? 2.103 -3.199 -15.337 1.00 95.62 191 LEU A N 1
ATOM 1436 C CA . LEU A 1 191 ? 2.959 -2.006 -15.353 1.00 95.62 191 LEU A CA 1
ATOM 1437 C C . LEU A 1 191 ? 3.061 -1.400 -13.948 1.00 95.62 191 LEU A C 1
ATOM 1439 O O . LEU A 1 191 ? 4.164 -1.153 -13.457 1.00 95.62 191 LEU A O 1
ATOM 1443 N N . ALA A 1 192 ? 1.931 -1.215 -13.259 1.00 94.00 192 ALA A N 1
ATOM 1444 C CA . ALA A 1 192 ? 1.924 -0.713 -11.887 1.00 94.00 192 ALA A CA 1
ATOM 1445 C C . ALA A 1 192 ? 2.654 -1.651 -10.918 1.00 94.00 192 ALA A C 1
ATOM 1447 O O . ALA A 1 192 ? 3.385 -1.169 -10.047 1.00 94.00 192 ALA A O 1
ATOM 1448 N N . ARG A 1 193 ? 2.531 -2.971 -11.110 1.00 95.75 193 ARG A N 1
ATOM 1449 C CA . ARG A 1 193 ? 3.230 -3.981 -10.303 1.00 95.75 193 ARG A CA 1
ATOM 1450 C C . ARG A 1 193 ? 4.738 -3.878 -10.456 1.00 95.75 193 ARG A C 1
ATOM 1452 O O . ARG A 1 193 ? 5.448 -3.798 -9.452 1.00 95.75 193 ARG A O 1
ATOM 1459 N N . ALA A 1 194 ? 5.226 -3.813 -11.693 1.00 95.00 194 ALA A N 1
ATOM 1460 C CA . ALA A 1 194 ? 6.645 -3.638 -11.979 1.00 95.00 194 ALA A CA 1
ATOM 1461 C C . ALA A 1 194 ? 7.190 -2.352 -11.336 1.00 95.00 194 ALA A C 1
ATOM 1463 O O . ALA A 1 194 ? 8.255 -2.376 -10.715 1.00 95.00 194 ALA A O 1
ATOM 1464 N N . ILE A 1 195 ? 6.449 -1.241 -11.418 1.00 93.00 195 ILE A N 1
ATOM 1465 C CA . ILE A 1 195 ? 6.886 0.035 -10.835 1.00 93.00 195 ILE A CA 1
ATOM 1466 C C . ILE A 1 195 ? 6.881 0.012 -9.312 1.00 93.00 195 ILE A C 1
ATOM 1468 O O . ILE A 1 195 ? 7.832 0.523 -8.717 1.00 93.00 195 ILE A O 1
ATOM 1472 N N . LEU A 1 196 ? 5.893 -0.620 -8.675 1.00 92.19 196 LEU A N 1
ATOM 1473 C CA . LEU A 1 196 ? 5.905 -0.805 -7.226 1.00 92.19 196 LEU A CA 1
ATOM 1474 C C . LEU A 1 196 ? 7.149 -1.593 -6.795 1.00 92.19 196 LEU A C 1
ATOM 1476 O O . LEU A 1 196 ? 7.886 -1.144 -5.922 1.00 92.19 196 LEU A O 1
ATOM 1480 N N . ILE A 1 197 ? 7.445 -2.717 -7.453 1.00 93.50 197 ILE A N 1
ATOM 1481 C CA . ILE A 1 197 ? 8.642 -3.523 -7.165 1.00 93.50 197 ILE A CA 1
ATOM 1482 C C . ILE A 1 197 ? 9.918 -2.688 -7.325 1.00 93.50 197 ILE A C 1
ATOM 1484 O O . ILE A 1 197 ? 10.777 -2.702 -6.441 1.00 93.50 197 ILE A O 1
ATOM 1488 N N . ILE A 1 198 ? 10.046 -1.941 -8.428 1.00 91.56 198 ILE A N 1
ATOM 1489 C CA . ILE A 1 198 ? 11.205 -1.071 -8.662 1.00 91.56 198 ILE A CA 1
ATOM 1490 C C . ILE A 1 198 ? 11.328 -0.035 -7.550 1.00 91.56 198 ILE A C 1
ATOM 1492 O O . ILE A 1 198 ? 12.414 0.146 -7.018 1.00 91.56 198 ILE A O 1
ATOM 1496 N N . ALA A 1 199 ? 10.250 0.641 -7.175 1.00 88.00 199 ALA A N 1
ATOM 1497 C CA . ALA A 1 199 ? 10.295 1.672 -6.144 1.00 88.00 199 ALA A CA 1
ATOM 1498 C C . ALA A 1 199 ? 10.711 1.131 -4.777 1.00 88.00 199 ALA A C 1
ATOM 1500 O O . ALA A 1 199 ? 11.448 1.772 -4.022 1.00 88.00 199 ALA A O 1
ATOM 1501 N N . GLU A 1 200 ? 10.232 -0.067 -4.467 1.00 89.31 200 GLU A N 1
ATOM 1502 C CA . GLU A 1 200 ? 10.467 -0.703 -3.188 1.00 89.31 200 GLU A CA 1
ATOM 1503 C C . GLU A 1 200 ? 11.888 -1.249 -3.086 1.00 89.31 200 GLU A C 1
ATOM 1505 O O . GLU A 1 200 ? 12.521 -1.105 -2.035 1.00 89.31 200 GLU A O 1
ATOM 1510 N N . LEU A 1 201 ? 12.425 -1.791 -4.179 1.00 90.38 201 LEU A N 1
ATOM 1511 C CA . LEU A 1 201 ? 13.707 -2.494 -4.188 1.00 90.38 201 LEU A CA 1
ATOM 1512 C C . LEU A 1 201 ? 14.855 -1.743 -4.851 1.00 90.38 201 LEU A C 1
ATOM 1514 O O . LE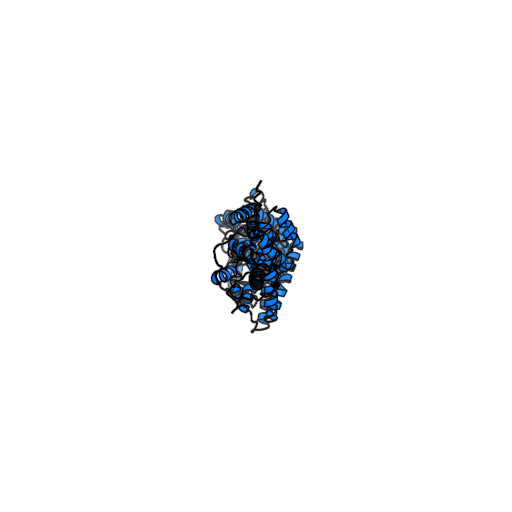U A 1 201 ? 15.992 -2.194 -4.739 1.00 90.38 201 LEU A O 1
ATOM 1518 N N . ALA A 1 202 ? 14.616 -0.625 -5.535 1.00 86.56 202 ALA A N 1
ATOM 1519 C CA . ALA A 1 202 ? 15.697 0.161 -6.111 1.00 86.56 202 ALA A CA 1
ATOM 1520 C C . ALA A 1 202 ? 16.543 0.794 -5.000 1.00 86.56 202 ALA A C 1
ATOM 1522 O O . ALA A 1 202 ? 16.045 1.477 -4.106 1.00 86.56 202 ALA A O 1
ATOM 1523 N N . PHE A 1 203 ? 17.850 0.596 -5.096 1.00 76.50 203 PHE A N 1
ATOM 1524 C CA . PHE A 1 203 ? 18.868 1.348 -4.377 1.00 76.50 203 PHE A CA 1
ATOM 1525 C C . PHE A 1 203 ? 20.048 1.563 -5.321 1.00 76.50 203 PHE A C 1
ATOM 1527 O O . PHE A 1 203 ? 20.217 0.824 -6.297 1.00 76.50 203 PHE A O 1
ATOM 1534 N N . ASP A 1 204 ? 20.815 2.617 -5.071 1.00 67.44 204 ASP A N 1
ATOM 1535 C CA . ASP A 1 204 ? 21.867 3.051 -5.979 1.00 67.44 204 ASP A CA 1
ATOM 1536 C C . ASP A 1 204 ? 23.135 2.208 -5.792 1.00 67.44 204 ASP A C 1
ATOM 1538 O O . ASP A 1 204 ? 24.023 2.527 -5.008 1.00 67.44 204 ASP A O 1
ATOM 1542 N N . ILE A 1 205 ? 23.169 1.052 -6.455 1.00 58.03 205 ILE A N 1
ATOM 1543 C CA . ILE A 1 205 ? 24.194 0.021 -6.242 1.00 58.03 205 ILE A CA 1
ATOM 1544 C C . ILE A 1 205 ? 25.578 0.477 -6.694 1.00 58.03 205 ILE A C 1
ATOM 1546 O O . ILE A 1 205 ? 26.567 0.124 -6.051 1.00 58.03 205 ILE A O 1
ATOM 1550 N N . ASP A 1 206 ? 25.654 1.283 -7.751 1.00 55.25 206 ASP A N 1
ATOM 1551 C CA . ASP A 1 206 ? 26.931 1.729 -8.313 1.00 55.25 206 ASP A CA 1
ATOM 1552 C C . ASP A 1 206 ? 27.700 2.640 -7.349 1.00 55.25 206 ASP A C 1
ATOM 1554 O O . ASP A 1 206 ? 28.927 2.703 -7.400 1.00 55.25 206 ASP A O 1
ATOM 1558 N N . TYR A 1 207 ? 26.998 3.278 -6.410 1.00 57.34 207 TYR A N 1
ATOM 1559 C CA . TYR A 1 207 ? 27.592 4.101 -5.358 1.00 57.34 207 TYR A CA 1
ATOM 1560 C C . TYR A 1 207 ? 27.793 3.349 -4.032 1.00 57.34 207 TYR A C 1
ATOM 1562 O O . TYR A 1 207 ? 28.271 3.942 -3.067 1.00 57.34 207 TYR A O 1
ATOM 1570 N N . MET A 1 208 ? 27.411 2.067 -3.947 1.00 60.78 208 MET A N 1
ATOM 1571 C CA . MET A 1 208 ? 27.191 1.378 -2.664 1.00 60.78 208 MET A CA 1
ATOM 1572 C C . MET A 1 208 ? 27.859 -0.000 -2.547 1.00 60.78 208 MET A C 1
ATOM 1574 O O . MET A 1 208 ? 27.506 -0.782 -1.661 1.00 60.78 208 MET A O 1
ATOM 1578 N N . ALA A 1 209 ? 28.845 -0.299 -3.401 1.00 65.50 209 ALA A N 1
ATOM 1579 C CA . ALA A 1 209 ? 29.570 -1.575 -3.397 1.00 65.50 209 ALA A CA 1
ATOM 1580 C C . ALA A 1 209 ? 30.170 -1.939 -2.022 1.00 65.50 209 ALA A C 1
ATOM 1582 O O . ALA A 1 209 ? 30.158 -3.110 -1.643 1.00 65.50 209 ALA A O 1
ATOM 1583 N N . ASP A 1 210 ? 30.611 -0.940 -1.252 1.00 70.88 210 ASP A N 1
ATOM 1584 C CA . ASP A 1 210 ? 31.299 -1.146 0.027 1.00 70.88 210 ASP A CA 1
ATOM 1585 C C . ASP A 1 210 ? 30.357 -1.478 1.206 1.00 70.88 210 ASP A C 1
ATOM 1587 O O . ASP A 1 210 ? 30.831 -1.893 2.262 1.00 70.88 210 ASP A O 1
ATOM 1591 N N . ASP A 1 211 ? 29.029 -1.338 1.056 1.00 80.38 211 ASP A N 1
ATOM 1592 C CA . ASP A 1 211 ? 28.060 -1.528 2.159 1.00 80.38 211 ASP A CA 1
ATOM 1593 C C . ASP A 1 211 ? 26.783 -2.281 1.729 1.00 80.38 211 ASP A C 1
ATOM 1595 O O . ASP A 1 211 ? 25.678 -2.078 2.245 1.00 80.38 211 ASP A O 1
ATOM 1599 N N . LEU A 1 212 ? 26.921 -3.180 0.751 1.00 79.75 212 LEU A N 1
ATOM 1600 C CA . LEU A 1 212 ? 25.795 -3.898 0.147 1.00 79.75 212 LEU A CA 1
ATOM 1601 C C . LEU A 1 212 ? 24.932 -4.640 1.183 1.00 79.75 212 LEU A C 1
ATOM 1603 O O . LEU A 1 212 ? 23.705 -4.628 1.092 1.00 79.75 212 LEU A O 1
ATOM 1607 N N . GLY A 1 213 ? 25.556 -5.235 2.205 1.00 83.19 213 GLY A N 1
ATOM 1608 C CA . GLY A 1 213 ? 24.849 -5.942 3.275 1.00 83.19 213 GLY A CA 1
ATOM 1609 C C . GLY A 1 213 ? 23.902 -5.040 4.073 1.00 83.19 213 GLY A C 1
ATOM 1610 O O . GLY A 1 213 ? 22.764 -5.425 4.341 1.00 83.19 213 GLY A O 1
ATOM 1611 N N . LYS A 1 214 ? 24.317 -3.814 4.409 1.00 85.50 214 LYS A N 1
ATOM 1612 C CA . LYS A 1 214 ? 23.457 -2.857 5.121 1.00 85.50 214 LYS A CA 1
ATOM 1613 C C . LYS A 1 214 ? 22.303 -2.378 4.258 1.00 85.50 214 LYS A C 1
ATOM 1615 O O . LYS A 1 214 ? 21.198 -2.245 4.776 1.00 85.50 214 LYS A O 1
ATOM 1620 N N . HIS A 1 215 ? 22.524 -2.156 2.965 1.00 83.62 215 HIS A N 1
ATOM 1621 C CA . HIS A 1 215 ? 21.448 -1.751 2.058 1.00 83.62 215 HIS A CA 1
ATOM 1622 C C . HIS A 1 215 ? 20.395 -2.840 1.887 1.00 83.62 215 HIS A C 1
ATOM 1624 O O . HIS A 1 215 ? 19.201 -2.541 1.880 1.00 83.62 215 HIS A O 1
ATOM 1630 N N . VAL A 1 216 ? 20.819 -4.104 1.840 1.00 87.50 216 VAL A N 1
ATOM 1631 C CA . VAL A 1 216 ? 19.890 -5.238 1.853 1.00 87.50 216 VAL A CA 1
ATOM 1632 C C . VAL A 1 216 ? 19.077 -5.233 3.148 1.00 87.50 216 VAL A C 1
ATOM 1634 O O . VAL A 1 216 ? 17.851 -5.312 3.076 1.00 87.50 216 VAL A O 1
ATOM 1637 N N . MET A 1 217 ? 19.716 -5.036 4.310 1.00 88.19 217 MET A N 1
ATOM 1638 C CA . MET A 1 217 ? 19.011 -4.916 5.597 1.00 88.19 217 MET A CA 1
ATOM 1639 C C . MET A 1 217 ? 18.002 -3.759 5.621 1.00 88.19 217 MET A C 1
ATOM 1641 O O . MET A 1 217 ? 16.876 -3.947 6.072 1.00 88.19 217 MET A O 1
ATOM 1645 N N . ASP A 1 218 ? 18.382 -2.578 5.122 1.00 87.19 218 ASP A N 1
ATOM 1646 C CA . ASP A 1 218 ? 17.519 -1.386 5.070 1.00 87.19 218 ASP A CA 1
ATOM 1647 C C . ASP A 1 218 ? 16.282 -1.586 4.175 1.00 87.19 218 ASP A C 1
ATOM 1649 O O . ASP A 1 218 ? 15.287 -0.878 4.326 1.00 87.19 218 ASP A O 1
ATOM 1653 N N . ARG A 1 219 ? 16.328 -2.550 3.247 1.00 89.56 219 ARG A N 1
ATOM 1654 C CA . ARG A 1 219 ? 15.246 -2.861 2.302 1.00 89.56 219 ARG A CA 1
ATOM 1655 C C . ARG A 1 219 ? 14.476 -4.142 2.647 1.00 89.56 219 ARG A C 1
ATOM 1657 O O . ARG A 1 219 ? 13.562 -4.491 1.905 1.00 89.56 219 ARG A O 1
ATOM 1664 N N . LEU A 1 220 ? 14.764 -4.806 3.774 1.00 91.38 220 LEU A N 1
ATOM 1665 C CA . LEU A 1 220 ? 14.011 -5.992 4.227 1.00 91.38 220 LEU A CA 1
ATOM 1666 C C . LEU A 1 220 ? 12.500 -5.735 4.334 1.00 91.38 220 LEU A C 1
ATOM 1668 O O . LEU A 1 220 ? 11.739 -6.522 3.767 1.00 91.38 220 LEU A O 1
ATOM 1672 N N . PRO A 1 221 ? 12.037 -4.629 4.958 1.00 91.56 221 PRO A N 1
ATOM 1673 C CA . PRO A 1 221 ? 10.617 -4.274 4.970 1.00 91.56 221 PRO A CA 1
ATOM 1674 C C . PRO A 1 221 ? 10.006 -4.135 3.578 1.00 91.56 221 PRO A C 1
ATOM 1676 O O . PRO A 1 221 ? 8.863 -4.522 3.356 1.00 91.56 221 PRO A O 1
ATOM 1679 N N . ASN A 1 222 ? 10.767 -3.563 2.646 1.00 91.44 222 ASN A N 1
ATOM 1680 C CA . ASN A 1 222 ? 10.316 -3.274 1.292 1.00 91.44 222 ASN A CA 1
ATOM 1681 C C . ASN A 1 222 ? 10.180 -4.555 0.480 1.00 91.44 222 ASN A C 1
ATOM 1683 O O . ASN A 1 222 ? 9.165 -4.757 -0.177 1.00 91.44 222 ASN A O 1
ATOM 1687 N N . HIS A 1 223 ? 11.155 -5.455 0.590 1.00 93.12 223 HIS A N 1
ATOM 1688 C CA . HIS A 1 223 ? 11.059 -6.775 -0.013 1.00 93.12 223 HIS A CA 1
ATOM 1689 C C . HIS A 1 223 ? 9.906 -7.587 0.562 1.00 93.12 223 HIS A C 1
ATOM 1691 O O . HIS A 1 223 ? 9.147 -8.167 -0.204 1.00 93.12 223 HIS A O 1
ATOM 1697 N N . ALA A 1 224 ? 9.733 -7.598 1.886 1.00 93.12 224 ALA A N 1
ATOM 1698 C CA . ALA A 1 224 ? 8.599 -8.268 2.515 1.00 93.12 224 ALA A CA 1
ATOM 1699 C C . ALA A 1 224 ? 7.252 -7.782 1.965 1.00 93.12 224 ALA A C 1
ATOM 1701 O O . ALA A 1 224 ? 6.322 -8.570 1.826 1.00 93.12 224 ALA A O 1
ATOM 1702 N N . LEU A 1 225 ? 7.165 -6.498 1.622 1.00 92.25 225 LEU A N 1
ATOM 1703 C CA . LEU A 1 225 ? 5.958 -5.906 1.075 1.00 92.25 225 LEU A CA 1
ATOM 1704 C C . LEU A 1 225 ? 5.654 -6.377 -0.356 1.00 92.25 225 LEU A C 1
ATOM 1706 O O . LEU A 1 225 ? 4.509 -6.695 -0.660 1.00 92.25 225 LEU A O 1
ATOM 1710 N N . VAL A 1 226 ? 6.668 -6.444 -1.226 1.00 94.25 226 VAL A N 1
ATOM 1711 C CA . VAL A 1 226 ? 6.496 -6.799 -2.652 1.00 94.25 226 VAL A CA 1
ATOM 1712 C C . VAL A 1 226 ? 6.839 -8.253 -2.978 1.00 94.25 226 VAL A C 1
ATOM 1714 O O . VAL A 1 226 ? 6.885 -8.622 -4.148 1.00 94.25 226 VAL A O 1
ATOM 1717 N N . ALA A 1 227 ? 7.090 -9.100 -1.976 1.00 94.19 227 ALA A N 1
ATOM 1718 C CA . ALA A 1 227 ? 7.504 -10.489 -2.183 1.00 94.19 227 ALA A CA 1
ATOM 1719 C C . ALA A 1 227 ? 6.472 -11.290 -2.992 1.00 94.19 227 ALA A C 1
ATOM 1721 O O . ALA A 1 227 ? 6.844 -12.027 -3.903 1.00 94.19 227 ALA A O 1
ATOM 1722 N N . HIS A 1 228 ? 5.180 -11.115 -2.690 1.00 95.69 228 HIS A N 1
ATOM 1723 C CA . HIS A 1 228 ? 4.113 -11.733 -3.474 1.00 95.69 228 HIS A CA 1
ATOM 1724 C C . HIS A 1 228 ? 4.087 -11.176 -4.903 1.00 95.69 228 HIS A C 1
ATOM 1726 O O . HIS A 1 228 ? 4.093 -11.949 -5.855 1.00 95.69 228 HIS A O 1
ATOM 1732 N N . ASP A 1 229 ? 4.126 -9.848 -5.064 1.00 96.19 229 ASP A N 1
ATOM 1733 C CA . ASP A 1 229 ? 4.102 -9.201 -6.382 1.00 96.19 229 ASP A CA 1
ATOM 1734 C C . ASP A 1 229 ? 5.256 -9.654 -7.280 1.00 96.19 229 ASP A C 1
ATOM 1736 O O . ASP A 1 229 ? 5.053 -9.883 -8.467 1.00 96.19 229 ASP A O 1
ATOM 1740 N N . LEU A 1 230 ? 6.450 -9.834 -6.719 1.00 95.81 230 LEU A N 1
ATOM 1741 C CA . LEU A 1 230 ? 7.595 -10.400 -7.428 1.00 95.81 230 LEU A CA 1
ATOM 1742 C C . LEU A 1 230 ? 7.324 -11.813 -7.955 1.00 95.81 230 LEU A C 1
ATOM 1744 O O . LEU A 1 230 ? 7.729 -12.130 -9.071 1.00 95.81 230 LEU A O 1
ATOM 1748 N N . ALA A 1 231 ? 6.675 -12.660 -7.154 1.00 95.69 231 ALA A N 1
ATOM 1749 C CA . ALA A 1 231 ? 6.430 -14.059 -7.493 1.00 95.69 231 ALA A CA 1
ATOM 1750 C C . ALA A 1 231 ? 5.385 -14.236 -8.605 1.00 95.69 231 ALA A C 1
ATOM 1752 O O . ALA A 1 231 ? 5.422 -15.241 -9.313 1.00 95.69 231 ALA A O 1
ATOM 1753 N N . VAL A 1 232 ? 4.471 -13.274 -8.760 1.00 96.44 232 VAL A N 1
ATOM 1754 C CA . VAL A 1 232 ? 3.367 -13.338 -9.735 1.00 96.44 232 VAL A CA 1
ATOM 1755 C C . VAL A 1 232 ? 3.493 -12.326 -10.881 1.00 96.44 232 VAL A C 1
ATOM 1757 O O . VAL A 1 232 ? 2.563 -12.200 -11.674 1.00 96.44 232 VAL A O 1
ATOM 1760 N N . LEU A 1 233 ? 4.612 -11.598 -10.968 1.00 97.25 233 LEU A N 1
ATOM 1761 C CA . LEU A 1 233 ? 4.890 -10.636 -12.037 1.00 97.25 233 LEU A CA 1
ATOM 1762 C C . LEU A 1 233 ? 4.923 -11.340 -13.404 1.00 97.25 233 LEU A C 1
ATOM 1764 O O . LEU A 1 233 ? 5.770 -12.206 -13.643 1.00 97.25 233 LEU A O 1
ATOM 1768 N N . ASP A 1 234 ? 4.026 -10.946 -14.309 1.00 97.75 234 ASP A N 1
ATOM 1769 C CA . ASP A 1 234 ? 3.725 -11.699 -15.533 1.00 97.75 234 ASP A CA 1
ATOM 1770 C C . ASP A 1 234 ? 4.073 -10.906 -16.806 1.00 97.75 234 ASP A C 1
ATOM 1772 O O . ASP A 1 234 ? 3.489 -9.867 -17.120 1.00 97.75 234 ASP A O 1
ATOM 1776 N N . ALA A 1 235 ? 5.032 -11.430 -17.574 1.00 97.69 235 ALA A N 1
ATOM 1777 C CA . ALA A 1 235 ? 5.515 -10.812 -18.808 1.00 97.69 235 ALA A CA 1
ATOM 1778 C C . ALA A 1 235 ? 4.485 -10.811 -19.949 1.00 97.69 235 ALA A C 1
ATOM 1780 O O . ALA A 1 235 ? 4.529 -9.946 -20.825 1.00 97.69 235 ALA A O 1
ATOM 1781 N N . THR A 1 236 ? 3.596 -11.800 -19.991 1.00 98.12 236 THR A N 1
ATOM 1782 C CA . THR A 1 236 ? 2.548 -11.891 -21.011 1.00 98.12 236 THR A CA 1
ATOM 1783 C C . THR A 1 236 ? 1.466 -10.870 -20.714 1.00 98.12 236 THR A C 1
ATOM 1785 O O . THR A 1 236 ? 1.210 -10.026 -21.563 1.00 98.12 236 THR A O 1
ATOM 1788 N N . LYS A 1 237 ? 0.955 -10.830 -19.479 1.00 98.19 237 LYS A N 1
ATOM 1789 C CA . LYS A 1 237 ? -0.038 -9.825 -19.065 1.00 98.19 237 LYS A CA 1
ATOM 1790 C C . LYS A 1 237 ? 0.464 -8.391 -19.237 1.00 98.19 237 LYS A C 1
ATOM 1792 O O . LYS A 1 237 ? -0.300 -7.532 -19.662 1.00 98.19 237 LYS A O 1
ATOM 1797 N N . LEU A 1 238 ? 1.742 -8.127 -18.949 1.00 98.00 238 LEU A N 1
ATOM 1798 C CA . LEU A 1 238 ? 2.333 -6.810 -19.194 1.00 98.00 238 LEU A CA 1
ATOM 1799 C C . LEU A 1 238 ? 2.342 -6.452 -20.685 1.00 98.00 238 LEU A C 1
ATOM 1801 O O . LEU A 1 238 ? 2.028 -5.318 -21.034 1.00 98.00 238 LEU A O 1
ATOM 1805 N N . ARG A 1 239 ? 2.688 -7.394 -21.571 1.00 97.94 239 ARG A N 1
ATOM 1806 C CA . ARG A 1 239 ? 2.660 -7.157 -23.024 1.00 97.94 239 ARG A CA 1
ATOM 1807 C C . ARG A 1 239 ? 1.237 -6.945 -23.535 1.00 97.94 239 ARG A C 1
ATOM 1809 O O . ARG A 1 239 ? 1.029 -6.002 -24.291 1.00 97.94 239 ARG A O 1
ATOM 1816 N N . ASP A 1 240 ? 0.282 -7.740 -23.062 1.00 98.25 240 ASP A N 1
ATOM 1817 C CA . ASP A 1 240 ? -1.138 -7.583 -23.390 1.00 98.25 240 ASP A CA 1
ATOM 1818 C C . ASP A 1 240 ? -1.656 -6.205 -22.935 1.00 98.25 240 ASP A C 1
ATOM 1820 O O . ASP A 1 240 ? -2.373 -5.530 -23.671 1.00 98.25 240 ASP A O 1
ATOM 1824 N N . GLU A 1 241 ? -1.250 -5.739 -21.748 1.00 97.94 241 GLU A N 1
ATOM 1825 C CA . GLU A 1 241 ? -1.579 -4.398 -21.246 1.00 97.94 241 GLU A CA 1
ATOM 1826 C C . GLU A 1 241 ? -0.967 -3.292 -22.124 1.00 97.94 241 GLU A C 1
ATOM 1828 O O . GLU A 1 241 ? -1.647 -2.331 -22.485 1.00 97.94 241 GLU A O 1
ATOM 1833 N N . VAL A 1 242 ? 0.307 -3.424 -22.501 1.00 97.94 242 VAL A N 1
ATOM 1834 C CA . VAL A 1 242 ? 1.012 -2.483 -23.390 1.00 97.94 242 VAL A CA 1
ATOM 1835 C C . VAL A 1 242 ? 0.346 -2.409 -24.768 1.00 97.94 242 VAL A C 1
ATOM 1837 O O . VAL A 1 242 ? 0.176 -1.311 -25.308 1.00 97.94 242 VAL A O 1
ATOM 1840 N N . GLU A 1 243 ? -0.057 -3.553 -25.324 1.00 97.75 243 GLU A N 1
ATOM 1841 C CA . GLU A 1 243 ? -0.802 -3.635 -26.581 1.00 97.75 243 GLU A CA 1
ATOM 1842 C C . GLU A 1 243 ? -2.185 -2.986 -26.450 1.00 97.75 243 GLU A C 1
ATOM 1844 O O . GLU A 1 243 ? -2.556 -2.161 -27.287 1.00 97.75 243 GLU A O 1
ATOM 1849 N N . ALA A 1 244 ? -2.915 -3.269 -25.366 1.00 97.81 244 ALA A N 1
ATOM 1850 C CA . ALA A 1 244 ? -4.231 -2.690 -25.097 1.00 97.81 244 ALA A CA 1
ATOM 1851 C C . ALA A 1 244 ? -4.191 -1.160 -24.932 1.00 97.81 244 ALA A C 1
ATOM 1853 O O . ALA A 1 244 ? -5.119 -0.466 -25.354 1.00 97.81 244 ALA A O 1
ATOM 1854 N N . LEU A 1 245 ? -3.106 -0.611 -24.375 1.00 97.06 245 LEU A N 1
ATOM 1855 C CA . LEU A 1 245 ? -2.870 0.837 -24.320 1.00 97.06 245 LEU A CA 1
ATOM 1856 C C . LEU A 1 245 ? -2.603 1.448 -25.708 1.00 97.06 245 LEU A C 1
ATOM 1858 O O . LEU A 1 245 ? -2.677 2.670 -25.874 1.00 97.06 245 LEU A O 1
ATOM 1862 N N . GLY A 1 246 ? -2.280 0.631 -26.715 1.00 97.62 246 GLY A N 1
ATOM 1863 C CA . GLY A 1 246 ? -1.979 1.081 -28.073 1.00 97.62 246 GLY A CA 1
ATOM 1864 C C . GLY A 1 246 ? -0.793 2.042 -28.110 1.00 97.62 246 GLY A C 1
ATOM 1865 O O . GLY A 1 246 ? -0.845 3.068 -28.801 1.00 97.62 246 GLY A O 1
ATOM 1866 N N . THR A 1 247 ? 0.232 1.766 -27.298 1.00 96.81 247 THR A N 1
ATOM 1867 C CA . THR A 1 247 ? 1.467 2.553 -27.272 1.00 96.81 247 THR A CA 1
ATOM 1868 C C . THR A 1 247 ? 2.350 2.246 -28.484 1.00 96.81 247 THR A C 1
ATOM 1870 O O . THR A 1 247 ? 2.142 1.269 -29.198 1.00 96.81 247 THR A O 1
ATOM 1873 N N . ASN A 1 248 ? 3.319 3.115 -28.760 1.00 97.75 248 ASN A N 1
ATOM 1874 C CA . ASN A 1 248 ? 4.286 2.910 -29.841 1.00 97.75 248 ASN A CA 1
ATOM 1875 C C . ASN A 1 248 ? 5.494 2.078 -29.362 1.00 97.75 248 ASN A C 1
ATOM 1877 O O . ASN A 1 248 ? 5.587 1.704 -28.193 1.00 97.75 248 ASN A O 1
ATOM 1881 N N . GLU A 1 249 ? 6.447 1.814 -30.262 1.00 97.12 249 GLU A N 1
ATOM 1882 C CA . GLU A 1 249 ? 7.647 1.022 -29.950 1.00 97.12 249 GLU A CA 1
ATOM 1883 C C . GLU A 1 249 ? 8.441 1.581 -28.758 1.00 97.12 249 GLU A C 1
ATOM 1885 O O . GLU A 1 249 ? 8.908 0.807 -27.925 1.00 97.12 249 GLU A O 1
ATOM 1890 N N . TYR A 1 250 ? 8.524 2.910 -28.618 1.00 96.19 250 TYR A N 1
ATOM 1891 C CA . TYR A 1 250 ? 9.155 3.554 -27.463 1.00 96.19 250 TYR A CA 1
ATOM 1892 C C . TYR A 1 250 ? 8.516 3.104 -26.145 1.00 96.19 250 TYR A C 1
ATOM 1894 O O . TYR A 1 250 ? 9.214 2.649 -25.237 1.00 96.19 250 TYR A O 1
ATOM 1902 N N . GLY A 1 251 ? 7.187 3.208 -26.041 1.00 95.94 251 GLY A N 1
ATOM 1903 C CA . GLY A 1 251 ? 6.468 2.834 -24.826 1.00 95.94 251 GLY A CA 1
ATOM 1904 C C . GLY A 1 251 ? 6.569 1.339 -24.528 1.00 95.94 251 GLY A C 1
ATOM 1905 O O . GLY A 1 251 ? 6.772 0.966 -23.375 1.00 95.94 251 GLY A O 1
ATOM 1906 N N . ALA A 1 252 ? 6.502 0.494 -25.562 1.00 97.62 252 ALA A N 1
ATOM 1907 C CA . ALA A 1 252 ? 6.663 -0.950 -25.416 1.00 97.62 252 ALA A CA 1
ATOM 1908 C C . ALA A 1 252 ? 8.064 -1.330 -24.906 1.00 97.62 252 ALA A C 1
ATOM 1910 O O . ALA A 1 252 ? 8.184 -2.088 -23.946 1.00 97.62 252 ALA A O 1
ATOM 1911 N N . LEU A 1 253 ? 9.124 -0.744 -25.477 1.00 96.44 253 LEU A N 1
ATOM 1912 C CA . LEU A 1 253 ? 10.500 -0.959 -25.016 1.00 96.44 253 LEU A CA 1
ATOM 1913 C C . LEU A 1 253 ? 10.687 -0.536 -23.559 1.00 96.44 253 LEU A C 1
ATOM 1915 O O . LEU A 1 253 ? 11.294 -1.264 -22.776 1.00 96.44 253 LEU A O 1
ATOM 1919 N N . HIS A 1 254 ? 10.151 0.621 -23.176 1.00 94.88 254 HIS A N 1
ATOM 1920 C CA . HIS A 1 254 ? 10.232 1.105 -21.802 1.00 94.88 254 HIS A CA 1
ATOM 1921 C C . HIS A 1 254 ? 9.503 0.194 -20.805 1.00 94.88 254 HIS A C 1
ATOM 1923 O O . HIS A 1 254 ? 10.050 -0.101 -19.740 1.00 94.88 254 HIS A O 1
ATOM 1929 N N . ALA A 1 255 ? 8.321 -0.306 -21.168 1.00 96.06 255 ALA A N 1
ATOM 1930 C CA . ALA A 1 255 ? 7.573 -1.248 -20.344 1.00 96.06 255 ALA A CA 1
ATOM 1931 C C . ALA A 1 255 ? 8.333 -2.570 -20.140 1.00 96.06 255 ALA A C 1
ATOM 1933 O O . ALA A 1 255 ? 8.425 -3.071 -19.018 1.00 96.06 255 ALA A O 1
ATOM 1934 N N . GLU A 1 256 ? 8.939 -3.109 -21.201 1.00 97.19 256 GLU A N 1
ATOM 1935 C CA . GLU A 1 256 ? 9.772 -4.314 -21.126 1.00 97.19 256 GLU A CA 1
ATOM 1936 C C . GLU A 1 256 ? 11.040 -4.095 -20.282 1.00 97.19 256 GLU A C 1
ATOM 1938 O O . GLU A 1 256 ? 11.419 -4.962 -19.490 1.00 97.19 256 GLU A O 1
ATOM 1943 N N . LEU A 1 257 ? 11.672 -2.920 -20.380 1.00 94.94 257 LEU A N 1
ATOM 1944 C CA . LEU A 1 257 ? 12.805 -2.548 -19.525 1.00 94.94 257 LEU A CA 1
ATOM 1945 C C . LEU A 1 257 ? 12.395 -2.434 -18.049 1.00 94.94 257 LEU A C 1
ATOM 1947 O O . LEU A 1 257 ? 13.148 -2.859 -17.170 1.00 94.94 257 LEU A O 1
ATOM 1951 N N . ALA A 1 258 ? 11.209 -1.894 -17.756 1.00 93.62 258 ALA A N 1
ATOM 1952 C CA . ALA A 1 258 ? 10.675 -1.839 -16.396 1.00 93.62 258 ALA A CA 1
ATOM 1953 C C . ALA A 1 258 ? 10.417 -3.249 -15.836 1.00 93.62 258 ALA A C 1
ATOM 1955 O O . ALA A 1 258 ? 10.832 -3.555 -14.716 1.00 93.62 258 ALA A O 1
ATOM 1956 N N . LEU A 1 259 ? 9.813 -4.138 -16.628 1.00 96.44 259 LEU A N 1
ATOM 1957 C CA . LEU A 1 259 ? 9.623 -5.543 -16.262 1.00 96.44 259 LEU A CA 1
ATOM 1958 C C . LEU A 1 259 ? 10.955 -6.227 -15.931 1.00 96.44 259 LEU A C 1
ATOM 1960 O O . LEU A 1 259 ? 11.114 -6.797 -14.848 1.00 96.44 259 LEU A O 1
ATOM 1964 N N . ALA A 1 260 ? 11.925 -6.137 -16.844 1.00 96.62 260 ALA A N 1
ATOM 1965 C CA . ALA A 1 260 ? 13.242 -6.736 -16.663 1.00 96.62 260 ALA A CA 1
ATOM 1966 C C . ALA A 1 260 ? 13.926 -6.203 -15.392 1.00 96.62 260 ALA A C 1
ATOM 1968 O O . ALA A 1 260 ? 14.555 -6.967 -14.648 1.00 96.62 260 ALA A O 1
ATOM 1969 N N . ARG A 1 261 ? 13.741 -4.909 -15.089 1.00 94.00 261 ARG A N 1
ATOM 1970 C CA . ARG A 1 261 ? 14.356 -4.257 -13.928 1.00 94.00 261 ARG A CA 1
ATOM 1971 C C . ARG A 1 261 ? 13.728 -4.735 -12.631 1.00 94.00 261 ARG A C 1
ATOM 1973 O O . ARG A 1 261 ? 14.458 -5.043 -11.691 1.00 94.00 261 ARG A O 1
ATOM 1980 N N . ALA A 1 262 ? 12.403 -4.841 -12.581 1.00 94.75 262 ALA A N 1
ATOM 1981 C CA . ALA A 1 262 ? 11.690 -5.397 -11.435 1.00 94.75 262 ALA A CA 1
ATOM 1982 C C . ALA A 1 262 ? 12.162 -6.831 -11.129 1.00 94.75 262 ALA A C 1
ATOM 1984 O O . ALA A 1 262 ? 12.530 -7.140 -9.992 1.00 94.75 262 ALA A O 1
ATOM 1985 N N . GLN A 1 263 ? 12.256 -7.681 -12.156 1.00 96.56 263 GLN A N 1
ATOM 1986 C CA . GLN A 1 263 ? 12.737 -9.059 -12.014 1.00 96.56 263 GLN A CA 1
ATOM 1987 C C . GLN A 1 263 ? 14.203 -9.130 -11.565 1.00 96.56 263 GLN A C 1
ATOM 1989 O O . GLN A 1 263 ? 14.551 -9.940 -10.702 1.00 96.56 263 GLN A O 1
ATOM 1994 N N . LEU A 1 264 ? 15.071 -8.283 -12.129 1.00 94.62 264 LEU A N 1
ATOM 1995 C CA . LEU A 1 264 ? 16.469 -8.184 -11.716 1.00 94.62 264 LEU A CA 1
ATOM 1996 C C . LEU A 1 264 ? 16.584 -7.828 -10.236 1.00 94.62 264 LEU A C 1
ATOM 1998 O O . LEU A 1 264 ? 17.336 -8.484 -9.518 1.00 94.62 264 LEU A O 1
ATOM 2002 N N . LEU A 1 265 ? 15.858 -6.803 -9.785 1.00 92.81 265 LEU A N 1
ATOM 2003 C CA . LEU A 1 265 ? 15.889 -6.362 -8.393 1.00 92.81 265 LEU A CA 1
ATOM 2004 C C . LEU A 1 265 ? 15.444 -7.484 -7.450 1.00 92.81 265 LEU A C 1
ATOM 2006 O O . LEU A 1 265 ? 16.127 -7.729 -6.458 1.00 92.81 265 LEU A O 1
ATOM 2010 N N . GLY A 1 266 ? 14.388 -8.226 -7.797 1.00 93.75 266 GLY A N 1
ATOM 2011 C CA . GLY A 1 266 ? 13.947 -9.401 -7.041 1.00 93.75 266 GLY A CA 1
ATOM 2012 C C . GLY A 1 266 ? 15.013 -10.497 -6.950 1.00 93.75 266 GLY A C 1
ATOM 2013 O O . GLY A 1 266 ? 15.402 -10.887 -5.849 1.00 93.75 266 GLY A O 1
ATOM 2014 N N . ARG A 1 267 ? 15.553 -10.951 -8.093 1.00 93.94 267 ARG A N 1
ATOM 2015 C CA . ARG A 1 267 ? 16.616 -11.980 -8.126 1.00 93.94 267 ARG A CA 1
ATOM 2016 C C . ARG A 1 267 ? 17.858 -11.543 -7.360 1.00 93.94 267 ARG A C 1
ATOM 2018 O O . ARG A 1 267 ? 18.452 -12.331 -6.628 1.00 93.94 267 ARG A O 1
ATOM 2025 N N . ARG A 1 268 ? 18.261 -10.285 -7.539 1.00 91.06 268 ARG A N 1
ATOM 2026 C CA . ARG A 1 268 ? 19.424 -9.708 -6.866 1.00 91.06 268 ARG A CA 1
ATOM 2027 C C . ARG A 1 268 ? 19.213 -9.681 -5.360 1.00 91.06 268 ARG A C 1
ATOM 2029 O O . ARG A 1 268 ? 20.104 -10.097 -4.630 1.00 91.06 268 ARG A O 1
ATOM 2036 N N . TYR A 1 269 ? 18.050 -9.223 -4.906 1.00 91.44 269 TYR A N 1
ATOM 2037 C CA . TYR A 1 269 ? 17.731 -9.163 -3.488 1.00 91.44 269 TYR A CA 1
ATOM 2038 C C . TYR A 1 269 ? 17.713 -10.557 -2.852 1.00 91.44 269 TYR A C 1
ATOM 2040 O O . TYR A 1 269 ? 18.379 -10.765 -1.839 1.00 91.44 269 TYR A O 1
ATOM 2048 N N . ALA A 1 270 ? 17.047 -11.526 -3.486 1.00 89.56 270 ALA A N 1
ATOM 2049 C CA . ALA A 1 270 ? 17.021 -12.915 -3.029 1.00 89.56 270 ALA A CA 1
ATOM 2050 C C . ALA A 1 270 ? 18.438 -13.501 -2.894 1.00 89.56 270 ALA A C 1
ATOM 2052 O O . ALA A 1 270 ? 18.815 -13.958 -1.817 1.00 89.56 270 ALA A O 1
ATOM 2053 N N . ALA A 1 271 ? 19.266 -13.373 -3.936 1.00 90.81 271 ALA A N 1
ATOM 2054 C CA . ALA A 1 271 ? 20.643 -13.869 -3.929 1.00 90.81 271 ALA A CA 1
ATOM 2055 C C . ALA A 1 271 ? 21.542 -13.177 -2.887 1.00 90.81 271 ALA A C 1
ATOM 2057 O O . ALA A 1 271 ? 22.546 -13.744 -2.454 1.00 90.81 271 ALA A O 1
ATOM 2058 N N . LEU A 1 272 ? 21.231 -11.934 -2.507 1.00 90.12 272 LEU A N 1
ATOM 2059 C CA . LEU A 1 272 ? 21.946 -11.233 -1.444 1.00 90.12 272 LEU A CA 1
ATOM 2060 C C . LEU A 1 272 ? 21.495 -11.696 -0.063 1.00 90.12 272 LEU A C 1
ATOM 2062 O O . LEU A 1 272 ? 22.351 -11.979 0.768 1.00 90.12 272 LEU A O 1
ATOM 2066 N N . VAL A 1 273 ? 20.189 -11.844 0.164 1.00 89.75 273 VAL A N 1
ATOM 2067 C CA . VAL A 1 273 ? 19.637 -12.378 1.419 1.00 89.75 273 VAL A CA 1
ATOM 2068 C C . VAL A 1 273 ? 20.129 -13.800 1.690 1.00 89.75 273 VAL A C 1
ATOM 2070 O O . VAL A 1 273 ? 20.471 -14.113 2.827 1.00 89.75 273 VAL A O 1
ATOM 2073 N N . GLU A 1 274 ? 20.240 -14.646 0.665 1.00 87.88 274 GLU A N 1
ATOM 2074 C CA . GLU A 1 274 ? 20.787 -16.008 0.787 1.00 87.88 274 GLU A CA 1
ATOM 2075 C C . GLU A 1 274 ? 22.244 -16.041 1.270 1.00 87.88 274 GLU A C 1
ATOM 2077 O O . GLU A 1 274 ? 22.660 -16.998 1.919 1.00 87.88 274 GLU A O 1
ATOM 2082 N N . LYS A 1 275 ? 23.024 -14.996 0.972 1.00 88.69 275 LYS A N 1
ATOM 2083 C CA . LYS A 1 275 ? 24.420 -14.861 1.417 1.00 88.69 275 LYS A CA 1
ATOM 2084 C C . LYS A 1 275 ? 24.546 -14.280 2.827 1.00 88.69 275 LYS A C 1
ATOM 2086 O O . LYS A 1 275 ? 25.658 -14.188 3.344 1.00 88.69 275 LYS A O 1
ATOM 2091 N N . MET A 1 276 ? 23.440 -13.841 3.423 1.00 87.81 276 MET A N 1
ATOM 2092 C CA . MET A 1 276 ? 23.402 -13.279 4.771 1.00 87.81 276 MET A CA 1
ATOM 2093 C C . MET A 1 276 ? 23.129 -14.372 5.810 1.00 87.81 276 MET A C 1
ATOM 2095 O O . MET A 1 276 ? 23.088 -15.562 5.507 1.00 87.81 276 MET A O 1
ATOM 2099 N N . ASP A 1 277 ? 22.961 -13.966 7.069 1.00 88.38 277 ASP A N 1
ATOM 2100 C CA . ASP A 1 277 ? 22.583 -14.880 8.143 1.00 88.38 277 ASP A CA 1
ATOM 2101 C C . ASP A 1 277 ? 21.288 -15.652 7.792 1.00 88.38 277 ASP A C 1
ATOM 2103 O O . ASP A 1 277 ? 20.306 -15.032 7.370 1.00 88.38 277 ASP A O 1
ATOM 2107 N N . PRO A 1 278 ? 21.228 -16.985 7.995 1.00 88.00 278 PRO A N 1
ATOM 2108 C CA . PRO A 1 278 ? 20.051 -17.793 7.660 1.00 88.00 278 PRO A CA 1
ATOM 2109 C C . PRO A 1 278 ? 18.750 -17.322 8.325 1.00 88.00 278 PRO A C 1
ATOM 2111 O O . PRO A 1 278 ? 17.651 -17.587 7.831 1.00 88.00 278 PRO A O 1
ATOM 2114 N N . GLY A 1 279 ? 18.843 -16.639 9.466 1.00 88.06 279 GLY A N 1
ATOM 2115 C CA . GLY A 1 279 ? 17.713 -16.017 10.134 1.00 88.06 279 GLY A CA 1
ATOM 2116 C C . GLY A 1 279 ? 17.113 -14.845 9.349 1.00 88.06 279 GLY A C 1
ATOM 2117 O O . GLY A 1 279 ? 15.901 -14.648 9.421 1.00 88.06 279 GLY A O 1
ATOM 2118 N N . VAL A 1 280 ? 17.905 -14.128 8.547 1.00 88.81 280 VAL A N 1
ATOM 2119 C CA . VAL A 1 280 ? 17.426 -13.064 7.645 1.00 88.81 280 VAL A CA 1
ATOM 2120 C C . VAL A 1 280 ? 16.554 -13.655 6.539 1.00 88.81 280 VAL A C 1
ATOM 2122 O O . VAL A 1 280 ? 15.444 -13.176 6.323 1.00 88.81 280 VAL A O 1
ATOM 2125 N N . GLY A 1 281 ? 16.979 -14.757 5.911 1.00 87.56 281 GLY A N 1
ATOM 2126 C CA . GLY A 1 281 ? 16.156 -15.467 4.920 1.00 87.56 281 GLY A CA 1
ATOM 2127 C C . GLY A 1 281 ? 14.831 -15.986 5.495 1.00 87.56 281 GLY A C 1
ATOM 2128 O O . GLY A 1 281 ? 13.797 -15.974 4.834 1.00 87.56 281 GLY A O 1
ATOM 2129 N N . LYS A 1 282 ? 14.799 -16.360 6.781 1.00 89.44 282 LYS A N 1
ATOM 2130 C CA . LYS A 1 282 ? 13.543 -16.742 7.455 1.00 89.44 282 LYS A CA 1
ATOM 2131 C C . LYS A 1 282 ? 12.553 -15.583 7.614 1.00 89.44 282 LYS A C 1
ATOM 2133 O O . LYS A 1 282 ? 11.378 -15.869 7.838 1.00 89.44 282 LYS A O 1
ATOM 2138 N N . LEU A 1 283 ? 12.992 -14.322 7.556 1.00 89.62 283 LEU A N 1
ATOM 2139 C CA . LEU A 1 283 ? 12.091 -13.164 7.593 1.00 89.62 283 LEU A CA 1
ATOM 2140 C C . LEU A 1 283 ? 11.315 -13.037 6.286 1.00 89.62 283 LEU A C 1
ATOM 2142 O O . LEU A 1 283 ? 10.096 -12.890 6.317 1.00 89.62 283 LEU A O 1
ATOM 2146 N N . THR A 1 284 ? 12.008 -13.135 5.151 1.00 84.69 284 THR A N 1
ATOM 2147 C CA . THR A 1 284 ? 11.401 -12.960 3.825 1.00 84.69 284 THR A CA 1
ATOM 2148 C C . THR A 1 284 ? 10.421 -14.086 3.489 1.00 84.69 284 THR A C 1
ATOM 2150 O O . THR A 1 284 ? 9.421 -13.842 2.822 1.00 84.69 284 THR A O 1
ATOM 2153 N N . HIS A 1 285 ? 10.630 -15.294 4.024 1.00 88.50 285 HIS A N 1
ATOM 2154 C CA . HIS A 1 285 ? 9.693 -16.415 3.870 1.00 88.50 285 HIS A CA 1
ATOM 2155 C C . HIS A 1 285 ? 8.372 -16.261 4.642 1.00 88.50 285 HIS A C 1
ATOM 2157 O O . HIS A 1 285 ? 7.423 -16.979 4.344 1.00 88.50 285 HIS A O 1
ATOM 2163 N N . ALA A 1 286 ? 8.283 -15.366 5.633 1.00 91.38 286 ALA A N 1
ATOM 2164 C CA . ALA A 1 286 ? 7.034 -15.144 6.372 1.00 91.38 286 ALA A CA 1
ATOM 2165 C C . ALA A 1 286 ? 6.051 -14.232 5.622 1.00 91.38 286 ALA A C 1
ATOM 2167 O O . ALA A 1 286 ? 4.859 -14.228 5.926 1.00 91.38 286 ALA A O 1
ATOM 2168 N N . SER A 1 287 ? 6.543 -13.461 4.653 1.00 90.56 287 SER A N 1
ATOM 2169 C CA . SER A 1 287 ? 5.753 -12.464 3.937 1.00 90.56 287 SER A CA 1
ATOM 2170 C C . SER A 1 287 ? 4.585 -13.055 3.140 1.00 90.56 287 SER A C 1
ATOM 2172 O O . SER A 1 287 ? 3.471 -12.568 3.337 1.00 90.56 287 SER A O 1
ATOM 2174 N N . PRO A 1 288 ? 4.755 -14.134 2.342 1.00 93.56 288 PRO A N 1
ATOM 2175 C CA . PRO A 1 288 ? 3.631 -14.754 1.637 1.00 93.56 288 PRO A CA 1
ATOM 2176 C C . PRO A 1 288 ? 2.507 -15.217 2.573 1.00 93.56 288 PRO A C 1
ATOM 2178 O O . PRO A 1 288 ? 1.342 -15.016 2.266 1.00 93.56 288 PRO A O 1
ATOM 2181 N N . THR A 1 289 ? 2.831 -15.729 3.769 1.00 94.06 289 THR A N 1
ATOM 2182 C CA . THR A 1 289 ? 1.809 -16.147 4.745 1.00 94.06 289 THR A CA 1
ATOM 2183 C C . THR A 1 289 ? 0.885 -14.997 5.155 1.00 94.06 289 THR A C 1
ATOM 2185 O O . THR A 1 289 ? -0.315 -15.208 5.319 1.00 94.06 289 THR A O 1
ATOM 2188 N N . GLY A 1 290 ? 1.431 -13.789 5.335 1.00 94.12 290 GLY A N 1
ATOM 2189 C CA . GLY A 1 290 ? 0.639 -12.603 5.669 1.00 94.12 290 GLY A CA 1
ATOM 2190 C C . GLY A 1 290 ? -0.274 -12.172 4.525 1.00 94.12 290 GLY A C 1
ATOM 2191 O O . GLY A 1 290 ? -1.446 -11.882 4.758 1.00 94.12 290 GLY A O 1
ATOM 2192 N N . TYR A 1 291 ? 0.254 -12.193 3.298 1.00 96.06 291 TYR A N 1
ATOM 2193 C CA . TYR A 1 291 ? -0.516 -11.947 2.082 1.00 96.06 291 TYR A CA 1
ATOM 2194 C C . TYR A 1 291 ? -1.702 -12.915 1.974 1.00 96.06 291 TYR A C 1
ATOM 2196 O O . TYR A 1 291 ? -2.853 -12.490 1.932 1.00 96.06 291 TYR A O 1
ATOM 2204 N N . ASP A 1 292 ? -1.426 -14.219 1.999 1.00 96.25 292 ASP A N 1
ATOM 2205 C CA . ASP A 1 292 ? -2.415 -15.273 1.767 1.00 96.25 292 ASP A CA 1
ATOM 2206 C C . ASP A 1 292 ? -3.504 -15.279 2.847 1.00 96.25 292 ASP A C 1
ATOM 2208 O O . ASP A 1 292 ? -4.687 -15.436 2.545 1.00 96.25 292 ASP A O 1
ATOM 2212 N N . ALA A 1 293 ? -3.131 -15.046 4.110 1.00 95.50 293 ALA A N 1
ATOM 2213 C CA . ALA A 1 293 ? -4.093 -14.909 5.202 1.00 95.50 293 ALA A CA 1
ATOM 2214 C C . ALA A 1 293 ? -5.034 -13.710 4.999 1.00 95.50 293 ALA A C 1
ATOM 2216 O O . ALA A 1 293 ? -6.235 -13.808 5.276 1.00 95.50 293 ALA A O 1
ATOM 2217 N N . TRP A 1 294 ? -4.512 -12.590 4.489 1.00 95.88 294 TRP A N 1
ATOM 2218 C CA . TRP A 1 294 ? -5.336 -11.434 4.146 1.00 95.88 294 TRP A CA 1
ATOM 2219 C C . TRP A 1 294 ? -6.271 -11.746 2.976 1.00 95.88 294 TRP A C 1
ATOM 2221 O O . TRP A 1 294 ? -7.456 -11.430 3.054 1.00 95.88 294 TRP A O 1
ATOM 2231 N N . VAL A 1 295 ? -5.784 -12.412 1.923 1.00 97.31 295 VAL A N 1
ATOM 2232 C CA . VAL A 1 295 ? -6.607 -12.796 0.761 1.00 97.31 295 VAL A CA 1
ATOM 2233 C C . VAL A 1 295 ? -7.725 -13.753 1.159 1.00 97.31 295 VAL A C 1
ATOM 2235 O O . VAL A 1 295 ? -8.878 -13.502 0.825 1.00 97.31 295 VAL A O 1
ATOM 2238 N N . ALA A 1 296 ? -7.431 -14.780 1.956 1.00 97.06 296 ALA A N 1
ATOM 2239 C CA . ALA A 1 296 ? -8.456 -15.691 2.465 1.00 97.06 296 ALA A CA 1
ATOM 2240 C C . ALA A 1 296 ? -9.526 -14.948 3.288 1.00 97.06 296 ALA A C 1
ATOM 2242 O O . ALA A 1 296 ? -10.718 -15.248 3.208 1.00 97.06 296 ALA A O 1
ATOM 2243 N N . THR A 1 297 ? -9.110 -13.940 4.060 1.00 96.31 297 THR A N 1
ATOM 2244 C CA . THR A 1 297 ? -10.030 -13.071 4.806 1.00 96.31 297 THR A CA 1
ATOM 2245 C C . THR A 1 297 ? -10.871 -12.206 3.867 1.00 96.31 297 THR A C 1
ATOM 2247 O O . THR A 1 297 ? -12.077 -12.062 4.078 1.00 96.31 297 THR A O 1
ATOM 2250 N N . PHE A 1 298 ? -10.260 -11.664 2.811 1.00 96.88 298 PHE A N 1
ATOM 2251 C CA . PHE A 1 298 ? -10.954 -10.920 1.767 1.00 96.88 298 PHE A CA 1
ATOM 2252 C C . PHE A 1 298 ? -12.018 -11.764 1.087 1.00 96.88 298 PHE A C 1
ATOM 2254 O O . PHE A 1 298 ? -13.155 -11.321 1.020 1.00 96.88 298 PHE A O 1
ATOM 2261 N N . GLU A 1 299 ? -11.698 -12.978 0.654 1.00 97.31 299 GLU A N 1
ATOM 2262 C CA . GLU A 1 299 ? -12.656 -13.882 0.011 1.00 97.31 299 GLU A CA 1
ATOM 2263 C C . GLU A 1 299 ? -13.824 -14.228 0.945 1.00 97.31 299 GLU A C 1
ATOM 2265 O O . GLU A 1 299 ? -14.989 -14.166 0.548 1.00 97.31 299 GLU A O 1
ATOM 2270 N N . ALA A 1 300 ? -13.542 -14.499 2.223 1.00 97.38 300 ALA A N 1
ATOM 2271 C CA . ALA A 1 300 ? -14.571 -14.799 3.222 1.00 97.38 300 ALA A CA 1
ATOM 2272 C C . ALA A 1 300 ? -15.519 -13.616 3.514 1.00 97.38 300 ALA A C 1
ATOM 2274 O O . ALA A 1 300 ? -16.635 -13.816 4.004 1.00 97.38 300 ALA A O 1
ATOM 2275 N N . HIS A 1 301 ? -15.087 -12.387 3.226 1.00 97.19 301 HIS A N 1
ATOM 2276 C CA . HIS A 1 301 ? -15.807 -11.150 3.533 1.00 97.19 301 HIS A CA 1
ATOM 2277 C C . HIS A 1 301 ? -15.912 -10.204 2.324 1.00 97.19 301 HIS A C 1
ATOM 2279 O O . HIS A 1 301 ? -16.085 -8.992 2.490 1.00 97.19 301 HIS A O 1
ATOM 2285 N N . GLU A 1 302 ? -15.851 -10.746 1.108 1.00 96.69 302 GLU A N 1
ATOM 2286 C CA . GLU A 1 302 ? -15.700 -9.971 -0.127 1.00 96.69 302 GLU A CA 1
ATOM 2287 C C . GLU A 1 302 ? -16.807 -8.921 -0.315 1.00 96.69 302 GLU A C 1
ATOM 2289 O O . GLU A 1 302 ? -16.468 -7.763 -0.581 1.00 96.69 302 GLU A O 1
ATOM 2294 N N . PRO A 1 303 ? -18.109 -9.226 -0.106 1.00 97.38 303 PRO A N 1
ATOM 2295 C CA . PRO A 1 303 ? -19.161 -8.223 -0.265 1.00 97.38 303 PRO A CA 1
ATOM 2296 C C . PRO A 1 303 ? -18.979 -7.010 0.655 1.00 97.38 303 PRO A C 1
ATOM 2298 O O . PRO A 1 303 ? -19.192 -5.875 0.234 1.00 97.38 303 PRO A O 1
ATOM 2301 N N . ALA A 1 304 ? -18.548 -7.236 1.900 1.00 96.69 304 ALA A N 1
ATOM 2302 C CA . ALA A 1 304 ? -18.320 -6.169 2.868 1.00 96.69 304 ALA A CA 1
ATOM 2303 C C . ALA A 1 304 ? -17.107 -5.311 2.495 1.00 96.69 304 ALA A C 1
ATOM 2305 O O . ALA A 1 304 ? -17.174 -4.083 2.568 1.00 96.69 304 ALA A O 1
ATOM 2306 N N . MET A 1 305 ? -16.014 -5.946 2.065 1.00 96.12 305 MET A N 1
ATOM 2307 C CA . MET A 1 305 ? -14.822 -5.214 1.650 1.00 96.12 305 MET A CA 1
ATOM 2308 C C . MET A 1 305 ? -15.077 -4.412 0.372 1.00 96.12 305 MET A C 1
ATOM 2310 O O . MET A 1 305 ? -14.782 -3.221 0.336 1.00 96.12 305 MET A O 1
ATOM 2314 N N . ARG A 1 306 ? -15.701 -5.008 -0.654 1.00 95.62 306 ARG A N 1
ATOM 2315 C CA . ARG A 1 306 ? -16.073 -4.283 -1.882 1.00 95.62 306 ARG A CA 1
ATOM 2316 C C . ARG A 1 306 ? -16.969 -3.089 -1.577 1.00 95.62 306 ARG A C 1
ATOM 2318 O O . ARG A 1 306 ? -16.720 -2.002 -2.083 1.00 95.62 306 ARG A O 1
ATOM 2325 N N . ARG A 1 307 ? -17.932 -3.248 -0.665 1.00 95.62 307 ARG A N 1
ATOM 2326 C CA . ARG A 1 307 ? -18.792 -2.147 -0.220 1.00 95.62 307 ARG A CA 1
ATOM 2327 C C . ARG A 1 307 ? -18.006 -0.994 0.415 1.00 95.62 307 ARG A C 1
ATOM 2329 O O . ARG A 1 307 ? -18.337 0.167 0.171 1.00 95.62 307 ARG A O 1
ATOM 2336 N N . ALA A 1 308 ? -16.991 -1.298 1.223 1.00 95.06 308 ALA A N 1
ATOM 2337 C CA . ALA A 1 308 ? -16.110 -0.292 1.815 1.00 95.06 308 ALA A CA 1
ATOM 2338 C C . ALA A 1 308 ? -15.250 0.419 0.753 1.00 95.06 308 ALA A C 1
ATOM 2340 O O . ALA A 1 308 ? -15.114 1.642 0.793 1.00 95.06 308 ALA A O 1
ATOM 2341 N N . LEU A 1 309 ? -14.726 -0.325 -0.225 1.00 93.25 309 LEU A N 1
ATOM 2342 C CA . LEU A 1 309 ? -13.947 0.227 -1.339 1.00 93.25 309 LEU A CA 1
ATOM 2343 C C . LEU A 1 309 ? -14.795 1.112 -2.267 1.00 93.25 309 LEU A C 1
ATOM 2345 O O . LEU A 1 309 ? -14.332 2.176 -2.673 1.00 93.25 309 LEU A O 1
ATOM 2349 N N . ASP A 1 310 ? -16.049 0.736 -2.532 1.00 93.69 310 ASP A N 1
ATOM 2350 C CA . ASP A 1 310 ? -16.992 1.562 -3.297 1.00 93.69 310 ASP A CA 1
ATOM 2351 C C . ASP A 1 310 ? -17.251 2.904 -2.600 1.00 93.69 310 ASP A C 1
ATOM 2353 O O . ASP A 1 310 ? -17.327 3.947 -3.247 1.00 93.69 310 ASP A O 1
ATOM 2357 N N . LEU A 1 311 ? -17.384 2.893 -1.268 1.00 94.38 311 LEU A N 1
ATOM 2358 C CA . LEU A 1 311 ? -17.596 4.107 -0.478 1.00 94.38 311 LEU A CA 1
ATOM 2359 C C . LEU A 1 311 ? -16.389 5.050 -0.558 1.00 94.38 311 LEU A C 1
ATOM 2361 O O . LEU A 1 311 ? -16.560 6.259 -0.736 1.00 94.38 311 LEU A O 1
ATOM 2365 N N . GLU A 1 312 ? -15.183 4.493 -0.460 1.00 92.19 312 GLU A N 1
ATOM 2366 C CA . GLU A 1 312 ? -13.934 5.217 -0.689 1.00 92.19 312 GLU A CA 1
ATOM 2367 C C . GLU A 1 312 ? -13.915 5.844 -2.096 1.00 92.19 312 GLU A C 1
ATOM 2369 O O . GLU A 1 312 ? -13.705 7.055 -2.225 1.00 92.19 312 GLU A O 1
ATOM 2374 N N . ASP A 1 313 ? -14.227 5.065 -3.137 1.00 91.12 313 ASP A N 1
ATOM 2375 C CA . ASP A 1 313 ? -14.249 5.540 -4.526 1.00 91.12 313 ASP A CA 1
ATOM 2376 C C . ASP A 1 313 ? -15.293 6.643 -4.750 1.00 91.12 313 ASP A C 1
ATOM 2378 O O . ASP A 1 313 ? -15.038 7.610 -5.473 1.00 91.12 313 ASP A O 1
ATOM 2382 N N . TRP A 1 314 ? -16.461 6.556 -4.109 1.00 93.00 314 TRP A N 1
ATOM 2383 C CA . TRP A 1 314 ? -17.486 7.596 -4.196 1.00 93.00 314 TRP A CA 1
ATOM 2384 C C . TRP A 1 314 ? -17.030 8.916 -3.587 1.00 93.00 314 TRP A C 1
ATOM 2386 O O . TRP A 1 314 ? -17.273 9.964 -4.184 1.00 93.00 314 TRP A O 1
ATOM 2396 N N . ILE A 1 315 ? -16.355 8.889 -2.440 1.00 90.62 315 ILE A N 1
ATOM 2397 C CA . ILE A 1 315 ? -15.860 10.106 -1.778 1.00 90.62 315 ILE A CA 1
ATOM 2398 C C . ILE A 1 315 ? -14.763 10.755 -2.604 1.00 90.62 315 ILE A C 1
ATOM 2400 O O . ILE A 1 315 ? -14.812 11.954 -2.873 1.00 90.62 315 ILE A O 1
ATOM 2404 N N . ILE A 1 316 ? -13.814 9.947 -3.064 1.00 88.62 316 ILE A N 1
ATOM 2405 C CA . ILE A 1 316 ? -12.707 10.373 -3.919 1.00 88.62 316 ILE A CA 1
ATOM 2406 C C . ILE A 1 316 ? -13.232 11.006 -5.209 1.00 88.62 316 ILE A C 1
ATOM 2408 O O . ILE A 1 316 ? -12.753 12.062 -5.618 1.00 88.62 316 ILE A O 1
ATOM 2412 N N . ALA A 1 317 ? -14.257 10.410 -5.819 1.00 89.19 317 ALA A N 1
ATOM 2413 C CA . ALA A 1 317 ? -14.885 10.919 -7.034 1.00 89.19 317 ALA A CA 1
ATOM 2414 C C . ALA A 1 317 ? -15.898 12.060 -6.797 1.00 89.19 317 ALA A C 1
ATOM 2416 O O . ALA A 1 317 ? -16.547 12.489 -7.752 1.00 89.19 317 ALA A O 1
ATOM 2417 N N . GLY A 1 318 ? -16.097 12.525 -5.556 1.00 90.38 318 GLY A N 1
ATOM 2418 C CA . GLY A 1 318 ? -17.097 13.550 -5.225 1.00 90.38 318 GLY A CA 1
ATOM 2419 C C . GLY A 1 318 ? -18.553 13.112 -5.455 1.00 90.38 318 GLY A C 1
ATOM 2420 O O . GLY A 1 318 ? -19.450 13.946 -5.562 1.00 90.38 318 GLY A O 1
ATOM 2421 N N . LYS A 1 319 ? -18.819 11.805 -5.534 1.00 92.19 319 LYS A N 1
ATOM 2422 C CA . LYS A 1 319 ? -20.140 11.195 -5.764 1.00 92.19 319 LYS A CA 1
ATOM 2423 C C . LYS A 1 319 ? -20.899 10.975 -4.455 1.00 92.19 319 LYS A C 1
ATOM 2425 O O . LYS A 1 319 ? -21.486 9.920 -4.228 1.00 92.19 319 LYS A O 1
ATOM 2430 N N . GLU A 1 320 ? -20.917 11.983 -3.589 1.00 90.69 320 GLU A N 1
ATOM 2431 C CA . GLU A 1 320 ? -21.503 11.879 -2.246 1.00 90.69 320 GLU A CA 1
ATOM 2432 C C . GLU A 1 320 ? -22.999 11.529 -2.253 1.00 90.69 320 GLU A C 1
ATOM 2434 O O . GLU A 1 320 ? -23.494 10.914 -1.315 1.00 90.69 320 GLU A O 1
ATOM 2439 N N . SER A 1 321 ? -23.723 11.859 -3.328 1.00 92.50 321 SER A N 1
ATOM 2440 C CA . SER A 1 321 ? -25.137 11.494 -3.503 1.00 92.50 321 SER A CA 1
ATOM 2441 C C . SER A 1 321 ? -25.386 9.981 -3.574 1.00 92.50 321 SER A C 1
ATOM 2443 O O . SER A 1 321 ? -26.519 9.542 -3.380 1.00 92.50 321 SER A O 1
ATOM 2445 N N . GLN A 1 322 ? -24.347 9.178 -3.826 1.00 93.25 322 GLN A N 1
ATOM 2446 C CA . GLN A 1 322 ? -24.412 7.713 -3.792 1.00 93.25 322 GLN A CA 1
ATOM 2447 C C . GLN A 1 322 ? -24.342 7.157 -2.361 1.00 93.25 322 GLN A C 1
ATOM 2449 O O . GLN A 1 322 ? -24.742 6.016 -2.114 1.00 93.25 322 GLN A O 1
ATOM 2454 N N . ILE A 1 323 ? -23.883 7.964 -1.397 1.00 92.88 323 ILE A N 1
ATOM 2455 C CA . ILE A 1 323 ? -23.746 7.578 0.008 1.00 92.88 323 ILE A CA 1
ATOM 2456 C C . ILE A 1 323 ? -25.122 7.648 0.675 1.00 92.88 323 ILE A C 1
ATOM 2458 O O . ILE A 1 323 ? -25.538 8.655 1.247 1.00 92.88 323 ILE A O 1
ATOM 2462 N N . LYS A 1 324 ? -25.861 6.545 0.571 1.00 93.00 324 LYS A N 1
ATOM 2463 C CA . LYS A 1 324 ? -27.094 6.311 1.333 1.00 93.00 324 LYS A CA 1
ATOM 2464 C C . LYS A 1 324 ? -26.756 6.011 2.801 1.00 93.00 324 LYS A C 1
ATOM 2466 O O . LYS A 1 324 ? -25.625 5.609 3.069 1.00 93.00 324 LYS A O 1
ATOM 2471 N N . PRO A 1 325 ? -27.716 6.133 3.739 1.00 92.81 325 PRO A N 1
ATOM 2472 C CA . PRO A 1 325 ? -27.528 5.632 5.097 1.00 92.81 325 PRO A CA 1
ATOM 2473 C C . PRO A 1 325 ? -27.028 4.180 5.070 1.00 92.81 325 PRO A C 1
ATOM 2475 O O . PRO A 1 325 ? -27.681 3.310 4.497 1.00 92.81 325 PRO A O 1
ATOM 2478 N N . CYS A 1 326 ? -25.843 3.955 5.627 1.00 95.38 326 CYS A N 1
ATOM 2479 C CA . CYS A 1 326 ? -25.068 2.720 5.527 1.00 95.38 326 CYS A CA 1
ATOM 2480 C C . CYS A 1 326 ? -24.331 2.348 6.821 1.00 95.38 326 CYS A C 1
ATOM 2482 O O . CYS A 1 326 ? -23.670 1.315 6.868 1.00 95.38 326 CYS A O 1
ATOM 2484 N N . HIS A 1 327 ? -24.435 3.145 7.889 1.00 94.62 327 HIS A N 1
ATOM 2485 C CA . HIS A 1 327 ? -23.648 2.954 9.105 1.00 94.62 327 HIS A CA 1
ATOM 2486 C C . HIS A 1 327 ? -23.951 1.618 9.772 1.00 94.62 327 HIS A C 1
ATOM 2488 O O . HIS A 1 327 ? -23.029 0.893 10.128 1.00 94.62 327 HIS A O 1
ATOM 2494 N N . ASP A 1 328 ? -25.231 1.278 9.926 1.00 94.00 328 ASP A N 1
ATOM 2495 C CA . ASP A 1 328 ? -25.615 0.038 10.602 1.00 94.00 328 ASP A CA 1
ATOM 2496 C C . ASP A 1 328 ? -25.179 -1.202 9.806 1.00 94.00 328 ASP A C 1
ATOM 2498 O O . ASP A 1 328 ? -24.767 -2.190 10.407 1.00 94.00 328 ASP A O 1
ATOM 2502 N N . GLU A 1 329 ? -25.201 -1.130 8.471 1.00 95.75 329 GLU A N 1
ATOM 2503 C CA . GLU A 1 329 ? -24.709 -2.183 7.573 1.00 95.75 329 GLU A CA 1
ATOM 2504 C C . GLU A 1 329 ? -23.182 -2.329 7.668 1.00 95.75 329 GLU A C 1
ATOM 2506 O O . GLU A 1 329 ? -22.681 -3.417 7.958 1.00 95.75 329 GLU A O 1
ATOM 2511 N N . ALA A 1 330 ? -22.440 -1.230 7.499 1.00 96.38 330 ALA A N 1
ATOM 2512 C CA . ALA A 1 330 ? -20.980 -1.224 7.570 1.00 96.38 330 ALA A CA 1
ATOM 2513 C C . ALA A 1 330 ? -20.475 -1.659 8.956 1.00 96.38 330 ALA A C 1
ATOM 2515 O O . ALA A 1 330 ? -19.544 -2.457 9.071 1.00 96.38 330 ALA A O 1
ATOM 2516 N N . HIS A 1 331 ? -21.128 -1.197 10.025 1.00 96.69 331 HIS A N 1
ATOM 2517 C CA . HIS A 1 331 ? -20.783 -1.606 11.380 1.00 96.69 331 HIS A CA 1
ATOM 2518 C C . HIS A 1 331 ? -21.110 -3.080 11.640 1.00 96.69 331 HIS A C 1
ATOM 2520 O O . HIS A 1 331 ? -20.319 -3.778 12.270 1.00 96.69 331 HIS A O 1
ATOM 2526 N N . ALA A 1 332 ? -22.240 -3.586 11.135 1.00 96.44 332 ALA A N 1
ATOM 2527 C CA . ALA A 1 332 ? -22.565 -5.006 11.239 1.00 96.44 332 ALA A CA 1
ATOM 2528 C C . ALA A 1 332 ? -21.526 -5.882 10.524 1.00 96.44 332 ALA A C 1
ATOM 2530 O O . ALA A 1 332 ? -21.146 -6.921 11.065 1.00 96.44 332 ALA A O 1
ATOM 2531 N N . ALA A 1 333 ? -21.022 -5.450 9.365 1.00 97.00 333 ALA A N 1
ATOM 2532 C CA . ALA A 1 333 ? -19.942 -6.135 8.662 1.00 97.00 333 ALA A CA 1
ATOM 2533 C C . ALA A 1 333 ? -18.640 -6.160 9.481 1.00 97.00 333 ALA A C 1
ATOM 2535 O O . ALA A 1 333 ? -18.045 -7.225 9.655 1.00 97.00 333 ALA A O 1
ATOM 2536 N N . PHE A 1 334 ? -18.246 -5.021 10.064 1.00 96.75 334 PHE A N 1
ATOM 2537 C CA . PHE A 1 334 ? -17.112 -4.958 10.989 1.00 96.75 334 PHE A CA 1
ATOM 2538 C C . PHE A 1 334 ? -17.294 -5.897 12.190 1.00 96.75 334 PHE A C 1
ATOM 2540 O O . PHE A 1 334 ? -16.392 -6.665 12.514 1.00 96.75 334 PHE A O 1
ATOM 2547 N N . VAL A 1 335 ? -18.467 -5.896 12.832 1.00 96.38 335 VAL A N 1
ATOM 2548 C CA . VAL A 1 335 ? -18.757 -6.779 13.974 1.00 96.38 335 VAL A CA 1
ATOM 2549 C C . VAL A 1 335 ? -18.702 -8.251 13.566 1.00 96.38 335 VAL A C 1
ATOM 2551 O O . VAL A 1 335 ? -18.154 -9.060 14.314 1.00 96.38 335 VAL A O 1
ATOM 2554 N N . ALA A 1 336 ? -19.250 -8.612 12.403 1.00 96.19 336 ALA A N 1
ATOM 2555 C CA . ALA A 1 336 ? -19.224 -9.982 11.899 1.00 96.19 336 ALA A CA 1
ATOM 2556 C C . ALA A 1 336 ? -17.786 -10.490 11.704 1.00 96.19 336 ALA A C 1
ATOM 2558 O O . ALA A 1 336 ? -17.485 -11.608 12.122 1.00 96.19 336 ALA A O 1
ATOM 2559 N N . TYR A 1 337 ? -16.906 -9.647 11.156 1.00 96.25 337 TYR A N 1
ATOM 2560 C CA . TYR A 1 337 ? -15.477 -9.927 11.007 1.00 96.25 337 TYR A CA 1
ATOM 2561 C C . TYR A 1 337 ? -14.741 -9.997 12.356 1.00 96.25 337 TYR A C 1
ATOM 2563 O O . TYR A 1 337 ? -14.044 -10.962 12.660 1.00 96.25 337 TYR A O 1
ATOM 2571 N N . ALA A 1 338 ? -14.916 -8.985 13.204 1.00 95.69 338 ALA A N 1
ATOM 2572 C CA . ALA A 1 338 ? -14.123 -8.804 14.415 1.00 95.69 338 ALA A CA 1
ATOM 2573 C C . ALA A 1 338 ? -14.501 -9.763 15.555 1.00 95.69 338 ALA A C 1
ATOM 2575 O O . ALA A 1 338 ? -13.673 -10.094 16.408 1.00 95.69 338 ALA A O 1
ATOM 2576 N N . LYS A 1 339 ? -15.759 -10.213 15.607 1.00 95.88 339 LYS A N 1
ATOM 2577 C CA . LYS A 1 339 ? -16.273 -11.076 16.680 1.00 95.88 339 LYS A CA 1
ATOM 2578 C C . LYS A 1 339 ? -15.446 -12.352 16.912 1.00 95.88 339 LYS A C 1
ATOM 2580 O O . LYS A 1 339 ? -15.096 -12.600 18.069 1.00 95.88 339 LYS A O 1
ATOM 2585 N N . PRO A 1 340 ? -15.116 -13.174 15.894 1.00 95.88 340 PRO A N 1
ATOM 2586 C CA . PRO A 1 340 ? -14.262 -14.345 16.099 1.00 95.88 340 PRO A CA 1
ATOM 2587 C C . PRO A 1 340 ? -12.869 -13.987 16.638 1.00 95.88 340 PRO A C 1
ATOM 2589 O O . PRO A 1 340 ? -12.353 -14.724 17.479 1.00 95.88 340 PRO A O 1
ATOM 2592 N N . LEU A 1 341 ? -12.298 -12.847 16.235 1.00 93.88 341 LEU A N 1
ATOM 2593 C CA . LEU A 1 341 ? -10.957 -12.413 16.646 1.00 93.88 341 LEU A CA 1
ATOM 2594 C C . LEU A 1 341 ? -10.901 -12.013 18.125 1.00 93.88 341 LEU A C 1
ATOM 2596 O O . LEU A 1 341 ? -9.944 -12.331 18.830 1.00 93.88 341 LEU A O 1
ATOM 2600 N N . VAL A 1 342 ? -11.947 -11.355 18.635 1.00 94.69 342 VAL A N 1
ATOM 2601 C CA . VAL A 1 342 ? -11.965 -10.888 20.032 1.00 94.69 342 VAL A CA 1
ATOM 2602 C C . VAL A 1 342 ? -12.372 -11.963 21.040 1.00 94.69 342 VAL A C 1
ATOM 2604 O O . VAL A 1 342 ? -12.170 -11.768 22.242 1.00 94.69 342 VAL A O 1
ATOM 2607 N N . LYS A 1 343 ? -12.924 -13.099 20.588 1.00 94.50 343 LYS A N 1
ATOM 2608 C CA . LYS A 1 343 ? -13.424 -14.185 21.454 1.00 94.50 343 LYS A CA 1
ATOM 2609 C C . LYS A 1 343 ? -12.358 -14.697 22.431 1.00 94.50 343 LYS A C 1
ATOM 2611 O O . LYS A 1 343 ? -12.674 -15.006 23.579 1.00 94.50 343 LYS A O 1
ATOM 2616 N N . GLY A 1 344 ? -11.105 -14.771 21.979 1.00 90.12 344 GLY A N 1
ATOM 2617 C CA . GLY A 1 344 ? -9.964 -15.239 22.772 1.00 90.12 344 GLY A CA 1
ATOM 2618 C C . GLY A 1 344 ? -9.276 -14.165 23.617 1.00 90.12 344 GLY A C 1
ATOM 2619 O O . GLY A 1 344 ? -8.460 -14.510 24.468 1.00 90.12 344 GLY A O 1
ATOM 2620 N N . ALA A 1 345 ? -9.592 -12.880 23.418 1.00 91.62 345 ALA A N 1
ATOM 2621 C CA . ALA A 1 345 ? -8.936 -11.808 24.158 1.00 91.62 345 ALA A CA 1
ATOM 2622 C C . ALA A 1 345 ? -9.223 -11.947 25.659 1.00 91.62 345 ALA A C 1
ATOM 2624 O O . ALA A 1 345 ? -10.353 -12.217 26.067 1.00 91.62 345 ALA A O 1
ATOM 2625 N N . GLN A 1 346 ? -8.227 -11.731 26.508 1.00 89.50 346 GLN A N 1
ATOM 2626 C CA . GLN A 1 346 ? -8.365 -11.813 27.965 1.00 89.50 346 GLN A CA 1
ATOM 2627 C C . GLN A 1 346 ? -8.497 -10.422 28.588 1.00 89.50 346 GLN A C 1
ATOM 2629 O O . GLN A 1 346 ? -9.322 -10.220 29.480 1.00 89.50 346 GLN A O 1
ATOM 2634 N N . ASP A 1 347 ? -7.787 -9.445 28.032 1.00 89.06 347 ASP A N 1
ATOM 2635 C CA . ASP A 1 347 ? -7.701 -8.069 28.516 1.00 89.06 347 ASP A CA 1
ATOM 2636 C C . ASP A 1 347 ? -7.962 -7.039 27.396 1.00 89.06 347 ASP A C 1
ATOM 2638 O O . ASP A 1 347 ? -8.304 -7.387 26.260 1.00 89.06 347 ASP A O 1
ATOM 2642 N N . LEU A 1 348 ? -7.878 -5.751 27.751 1.00 88.31 348 LEU A N 1
ATOM 2643 C CA . LEU A 1 348 ? -8.131 -4.640 26.834 1.00 88.31 348 LEU A CA 1
ATOM 2644 C C . LEU A 1 348 ? -7.090 -4.557 25.710 1.00 88.31 348 LEU A C 1
ATOM 2646 O O . LEU A 1 348 ? -7.465 -4.259 24.579 1.00 88.31 348 LEU A O 1
ATOM 2650 N N . GLU A 1 349 ? -5.818 -4.825 25.996 1.00 87.94 349 GLU A N 1
ATOM 2651 C CA . GLU A 1 349 ? -4.740 -4.721 25.008 1.00 87.94 349 GLU A CA 1
ATOM 2652 C C . GLU A 1 349 ? -4.815 -5.861 23.990 1.00 87.94 349 GLU A C 1
ATOM 2654 O O . GLU A 1 349 ? -4.688 -5.623 22.790 1.00 87.94 349 GLU A O 1
ATOM 2659 N N . GLN A 1 350 ? -5.148 -7.079 24.424 1.00 88.44 350 GLN A N 1
ATOM 2660 C CA . GLN A 1 350 ? -5.447 -8.195 23.523 1.00 88.44 350 GLN A CA 1
ATOM 2661 C C . GLN A 1 350 ? -6.675 -7.908 22.653 1.00 88.44 350 GLN A C 1
ATOM 2663 O O . GLN A 1 350 ? -6.681 -8.237 21.469 1.00 88.44 350 GLN A O 1
ATOM 2668 N N . MET A 1 351 ? -7.707 -7.263 23.209 1.00 91.31 351 MET A N 1
ATOM 2669 C CA . MET A 1 351 ? -8.880 -6.864 22.430 1.00 91.31 351 MET A CA 1
ATOM 2670 C C . MET A 1 351 ? -8.543 -5.766 21.417 1.00 91.31 351 MET A C 1
ATOM 2672 O O . MET A 1 351 ? -8.999 -5.842 20.284 1.00 91.31 351 MET A O 1
ATOM 2676 N N . LYS A 1 352 ? -7.733 -4.768 21.787 1.00 90.12 352 LYS A N 1
ATOM 2677 C CA . LYS A 1 352 ? -7.242 -3.752 20.846 1.00 90.12 352 LYS A CA 1
ATOM 2678 C C . LYS A 1 352 ? -6.425 -4.393 19.731 1.00 90.12 352 LYS A C 1
ATOM 2680 O O . LYS A 1 352 ? -6.718 -4.136 18.575 1.00 90.12 352 LYS A O 1
ATOM 2685 N N . ALA A 1 353 ? -5.470 -5.260 20.066 1.00 86.81 353 ALA A N 1
ATOM 2686 C CA . ALA A 1 353 ? -4.652 -5.969 19.084 1.00 86.81 353 ALA A CA 1
ATOM 2687 C C . ALA A 1 353 ? -5.509 -6.765 18.084 1.00 86.81 353 ALA A C 1
ATOM 2689 O O . ALA A 1 353 ? -5.272 -6.679 16.887 1.00 86.81 353 ALA A O 1
ATOM 2690 N N . ALA A 1 354 ? -6.553 -7.458 18.551 1.00 88.69 354 ALA A N 1
ATOM 2691 C CA . ALA A 1 354 ? -7.476 -8.190 17.679 1.00 88.69 354 ALA A CA 1
ATOM 2692 C C . ALA A 1 354 ? -8.311 -7.288 16.746 1.00 88.69 354 ALA A C 1
ATOM 2694 O O . ALA A 1 354 ? -8.769 -7.749 15.707 1.00 88.69 354 ALA A O 1
ATOM 2695 N N . LEU A 1 355 ? -8.533 -6.022 17.116 1.00 90.38 355 LEU A N 1
ATOM 2696 C CA . LEU A 1 355 ? -9.305 -5.054 16.326 1.00 90.38 355 LEU A CA 1
ATOM 2697 C C . LEU A 1 355 ? -8.437 -4.172 15.416 1.00 90.38 355 LEU A C 1
ATOM 2699 O O . LEU A 1 355 ? -8.986 -3.463 14.581 1.00 90.38 355 LEU A O 1
ATOM 2703 N N . ARG A 1 356 ? -7.111 -4.195 15.589 1.00 86.19 356 ARG A N 1
ATOM 2704 C CA . ARG A 1 356 ? -6.132 -3.367 14.863 1.00 86.19 356 ARG A CA 1
ATOM 2705 C C . ARG A 1 356 ? -5.706 -3.922 13.508 1.00 86.19 356 ARG A C 1
ATOM 2707 O O . ARG A 1 356 ? -4.914 -3.288 12.826 1.00 86.19 356 ARG A O 1
ATOM 2714 N N . ASP A 1 357 ? -6.212 -5.088 13.136 1.00 85.81 357 ASP A N 1
ATOM 2715 C CA . ASP A 1 357 ? -5.834 -5.743 11.896 1.00 85.81 357 ASP A CA 1
ATOM 2716 C C . ASP A 1 357 ? -6.175 -4.904 10.641 1.00 85.81 357 ASP A C 1
ATOM 2718 O O . ASP A 1 357 ? -7.211 -4.234 10.559 1.00 85.81 357 ASP A O 1
ATOM 2722 N N . SER A 1 358 ? -5.294 -5.004 9.640 1.00 86.88 358 SER A N 1
ATOM 2723 C CA . SER A 1 358 ? -5.346 -4.289 8.358 1.00 86.88 358 SER A CA 1
ATOM 2724 C C . SER A 1 358 ? -6.647 -4.477 7.563 1.00 86.88 358 SER A C 1
ATOM 2726 O O . SER A 1 358 ? -7.010 -3.598 6.780 1.00 86.88 358 SER A O 1
ATOM 2728 N N . PHE A 1 359 ? -7.363 -5.592 7.743 1.00 91.75 359 PHE A N 1
ATOM 2729 C CA . PHE A 1 359 ? -8.659 -5.846 7.113 1.00 91.75 359 PHE A CA 1
ATOM 2730 C C . PHE A 1 359 ? -9.799 -5.191 7.898 1.00 91.75 359 PHE A C 1
ATOM 2732 O O . PHE A 1 359 ? -10.621 -4.460 7.336 1.00 91.75 359 PHE A O 1
ATOM 2739 N N . GLY A 1 360 ? -9.828 -5.415 9.217 1.00 91.56 360 GLY A N 1
ATOM 2740 C CA . GLY A 1 360 ? -10.874 -4.895 10.105 1.00 91.56 360 GLY A CA 1
ATOM 2741 C C . GLY A 1 360 ? -10.952 -3.377 10.109 1.00 91.56 360 GLY A C 1
ATOM 2742 O O . GLY A 1 360 ? -12.049 -2.815 10.161 1.00 91.56 360 GLY A O 1
ATOM 2743 N N . ARG A 1 361 ? -9.799 -2.721 9.977 1.00 89.81 361 ARG A N 1
ATOM 2744 C CA . ARG A 1 361 ? -9.706 -1.271 9.855 1.00 89.81 361 ARG A CA 1
ATOM 2745 C C . ARG A 1 361 ? -10.514 -0.714 8.685 1.00 89.81 361 ARG A C 1
ATOM 2747 O O . ARG A 1 361 ? -11.283 0.212 8.892 1.00 89.81 361 ARG A O 1
ATOM 2754 N N . VAL A 1 362 ? -10.409 -1.278 7.480 1.00 92.62 362 VAL A N 1
ATOM 2755 C CA . VAL A 1 362 ? -11.132 -0.744 6.304 1.00 92.62 362 VAL A CA 1
ATOM 2756 C C . VAL A 1 362 ? -12.652 -0.813 6.513 1.00 92.62 362 VAL A C 1
ATOM 2758 O O . VAL A 1 362 ? -13.382 0.115 6.159 1.00 92.62 362 VAL A O 1
ATOM 2761 N N . LEU A 1 363 ? -13.140 -1.874 7.165 1.00 95.44 363 LEU A N 1
ATOM 2762 C CA . LEU A 1 363 ? -14.554 -1.992 7.538 1.00 95.44 363 LEU A CA 1
ATOM 2763 C C . LEU A 1 363 ? -14.957 -0.965 8.611 1.00 95.44 363 LEU A C 1
ATOM 2765 O O . LEU A 1 363 ? -16.063 -0.417 8.574 1.00 95.44 363 LEU A O 1
ATOM 2769 N N . LEU A 1 364 ? -14.066 -0.684 9.564 1.00 93.75 364 LEU A N 1
ATOM 2770 C CA . LEU A 1 364 ? -14.299 0.316 10.601 1.00 93.75 364 LEU A CA 1
ATOM 2771 C C . LEU A 1 364 ? -14.290 1.746 10.040 1.00 93.75 364 LEU A C 1
ATOM 2773 O O . LEU A 1 364 ? -15.171 2.534 10.392 1.00 93.75 364 LEU A O 1
ATOM 2777 N N . GLU A 1 365 ? -13.370 2.055 9.123 1.00 93.94 365 GLU A N 1
ATOM 2778 C CA . GLU A 1 365 ? -13.327 3.306 8.361 1.00 93.94 365 GLU A CA 1
ATOM 2779 C C . GLU A 1 365 ? -14.629 3.501 7.571 1.00 93.94 365 GLU A C 1
ATOM 2781 O O . GLU A 1 365 ? -15.226 4.577 7.626 1.00 93.94 365 GLU A O 1
ATOM 2786 N N . ALA A 1 366 ? -15.158 2.452 6.928 1.00 95.75 366 ALA A N 1
ATOM 2787 C CA . ALA A 1 366 ? -16.456 2.527 6.251 1.00 95.75 366 ALA A CA 1
ATOM 2788 C C . ALA A 1 366 ? -17.601 2.849 7.222 1.00 95.75 366 ALA A C 1
ATOM 2790 O O . ALA A 1 366 ? -18.428 3.722 6.949 1.00 95.75 366 ALA A O 1
ATOM 2791 N N . SER A 1 367 ? -17.617 2.211 8.395 1.00 96.31 367 SER A N 1
ATOM 2792 C CA . SER A 1 367 ? -18.577 2.517 9.462 1.00 96.31 367 SER A CA 1
ATOM 2793 C C . SER A 1 367 ? -18.470 3.972 9.944 1.00 96.31 367 SER A C 1
ATOM 2795 O O . SER A 1 367 ? -19.502 4.621 10.151 1.00 96.31 367 SER A O 1
ATOM 2797 N N . LEU A 1 368 ? -17.250 4.493 10.114 1.00 95.00 368 LEU A N 1
ATOM 2798 C CA . LEU A 1 368 ? -16.969 5.886 10.484 1.00 95.00 368 LEU A CA 1
ATOM 2799 C C . LEU A 1 368 ? -17.519 6.847 9.437 1.00 95.00 368 LEU A C 1
ATOM 2801 O O . LEU A 1 368 ? -18.259 7.773 9.776 1.00 95.00 368 LEU A O 1
ATOM 2805 N N . VAL A 1 369 ? -17.194 6.615 8.171 1.00 94.94 369 VAL A N 1
ATOM 2806 C CA . VAL A 1 369 ? -17.624 7.473 7.070 1.00 94.94 369 VAL A CA 1
ATOM 2807 C C . VAL A 1 369 ? -19.138 7.487 6.944 1.00 94.94 369 VAL A C 1
ATOM 2809 O O . VAL A 1 369 ? -19.732 8.565 6.924 1.00 94.94 369 VAL A O 1
ATOM 2812 N N . CYS A 1 370 ? -19.785 6.323 6.949 1.00 96.06 370 CYS A N 1
ATOM 2813 C CA . CYS A 1 370 ? -21.242 6.257 6.944 1.00 96.06 370 CYS A CA 1
ATOM 2814 C C . CYS A 1 370 ? -21.850 7.030 8.130 1.00 96.06 370 CYS A C 1
ATOM 2816 O O . CYS A 1 370 ? -22.802 7.789 7.948 1.00 96.06 370 CYS A O 1
ATOM 2818 N N . ALA A 1 371 ? -21.279 6.909 9.337 1.00 94.25 371 ALA A N 1
ATOM 2819 C CA . ALA A 1 371 ? -21.734 7.679 10.497 1.00 94.25 371 ALA A CA 1
ATOM 2820 C C . ALA A 1 371 ? -21.590 9.194 10.282 1.00 94.25 371 ALA A C 1
ATOM 2822 O O . ALA A 1 371 ? -22.495 9.953 10.637 1.00 94.25 371 ALA A O 1
ATOM 2823 N N . ALA A 1 372 ? -20.483 9.639 9.684 1.00 93.62 372 ALA A N 1
ATOM 2824 C CA . ALA A 1 372 ? -20.239 11.048 9.394 1.00 93.62 372 ALA A CA 1
ATOM 2825 C C . ALA A 1 372 ? -21.284 11.609 8.411 1.00 93.62 372 ALA A C 1
ATOM 2827 O O . ALA A 1 372 ? -21.885 12.652 8.685 1.00 93.62 372 ALA A O 1
ATOM 2828 N N . TYR A 1 373 ? -21.570 10.890 7.321 1.00 93.81 373 TYR A N 1
ATOM 2829 C CA . TYR A 1 373 ? -22.568 11.292 6.319 1.00 93.81 373 TYR A CA 1
ATOM 2830 C C . TYR A 1 373 ? -24.015 11.223 6.835 1.00 93.81 373 TYR A C 1
ATOM 2832 O O . TYR A 1 373 ? -24.847 12.039 6.442 1.00 93.81 373 TYR A O 1
ATOM 2840 N N . GLU A 1 374 ? -24.314 10.334 7.784 1.00 92.31 374 GLU A N 1
ATOM 2841 C CA . GLU A 1 374 ? -25.613 10.279 8.473 1.00 92.31 374 GLU A CA 1
ATOM 2842 C C . GLU A 1 374 ? -25.776 11.334 9.581 1.00 92.31 374 GLU A C 1
ATOM 2844 O O . GLU A 1 374 ? -26.823 11.405 10.226 1.00 92.31 374 GLU A O 1
ATOM 2849 N N . GLY A 1 375 ? -24.749 12.149 9.842 1.00 89.62 375 GLY A N 1
ATOM 2850 C CA . GLY A 1 375 ? -24.770 13.148 10.911 1.00 89.62 375 GLY A CA 1
ATOM 2851 C C . GLY A 1 375 ? -24.687 12.557 12.324 1.00 89.62 375 GLY A C 1
ATOM 2852 O O . GLY A 1 375 ? -25.027 13.241 13.290 1.00 89.62 375 GLY A O 1
ATOM 2853 N N . LYS A 1 376 ? -24.218 11.312 12.467 1.00 88.94 376 LYS A N 1
ATOM 2854 C CA . LYS A 1 376 ? -23.976 10.626 13.747 1.00 88.94 376 LYS A CA 1
ATOM 2855 C C . LYS A 1 376 ? -22.607 11.034 14.318 1.00 88.94 376 LYS A C 1
ATOM 2857 O O . LYS A 1 376 ? -21.675 10.229 14.381 1.00 88.94 376 LYS A O 1
ATOM 2862 N N . ALA A 1 377 ? -22.474 12.308 14.687 1.00 86.25 377 ALA A N 1
ATOM 2863 C CA . ALA A 1 377 ? -21.190 12.964 14.942 1.00 86.25 377 ALA A CA 1
ATOM 2864 C C . ALA A 1 377 ? -20.319 12.278 16.011 1.00 86.25 377 ALA A C 1
ATOM 2866 O O . ALA A 1 377 ? -19.150 12.043 15.734 1.00 86.25 377 ALA A O 1
ATOM 2867 N N . ALA A 1 378 ? -20.832 11.880 17.184 1.00 83.88 378 ALA A N 1
ATOM 2868 C CA . ALA A 1 378 ? -19.976 11.203 18.175 1.00 83.88 378 ALA A CA 1
ATOM 2869 C C . ALA A 1 378 ? -19.564 9.801 17.764 1.00 83.88 378 ALA A C 1
ATOM 2871 O O . ALA A 1 378 ? -18.517 9.336 18.203 1.00 83.88 378 ALA A O 1
ATOM 2872 N N . ILE A 1 379 ? -20.371 9.106 16.964 1.00 90.62 379 ILE A N 1
ATOM 2873 C CA . ILE A 1 379 ? -19.942 7.809 16.450 1.00 90.62 379 ILE A CA 1
ATOM 2874 C C . ILE A 1 379 ? -18.756 8.030 15.520 1.00 90.62 379 ILE A C 1
ATOM 2876 O O . ILE A 1 379 ? -17.713 7.415 15.721 1.00 90.62 379 ILE A O 1
ATOM 2880 N N . ALA A 1 380 ? -18.883 8.960 14.571 1.00 92.25 380 ALA A N 1
ATOM 2881 C CA . ALA A 1 380 ? -17.790 9.319 13.677 1.00 92.25 380 ALA A CA 1
ATOM 2882 C C . ALA A 1 380 ? -16.551 9.797 14.456 1.00 92.25 380 ALA A C 1
ATOM 2884 O O . ALA A 1 380 ? -15.469 9.265 14.235 1.00 92.25 380 ALA A O 1
ATOM 2885 N N . SER A 1 381 ? -16.697 10.710 15.425 1.00 89.38 381 SER A N 1
ATOM 2886 C CA . SER A 1 381 ? -15.591 11.182 16.274 1.00 89.38 381 SER A CA 1
ATOM 2887 C C . SER A 1 381 ? -14.957 10.072 17.094 1.00 89.38 381 SER A C 1
ATOM 2889 O O . SER A 1 381 ? -13.742 10.031 17.221 1.00 89.38 381 SER A O 1
ATOM 2891 N N . GLY A 1 382 ? -15.746 9.167 17.666 1.00 88.94 382 GLY A N 1
ATOM 2892 C CA . GLY A 1 382 ? -15.205 8.102 18.499 1.00 88.94 382 GLY A CA 1
ATOM 2893 C C . GLY A 1 382 ? -14.479 7.030 17.703 1.00 88.94 382 GLY A C 1
ATOM 2894 O O . GLY A 1 382 ? -13.442 6.549 18.153 1.00 88.94 382 GLY A O 1
ATOM 2895 N N . LEU A 1 383 ? -14.976 6.705 16.509 1.00 92.06 383 LEU A N 1
ATOM 2896 C CA . LEU A 1 383 ? -14.261 5.847 15.569 1.00 92.06 383 LEU A CA 1
ATOM 2897 C C . LEU A 1 383 ? -12.999 6.543 15.045 1.00 92.06 383 LEU A C 1
ATOM 2899 O O . LEU A 1 383 ? -11.940 5.932 15.034 1.00 92.06 383 LEU A O 1
ATOM 2903 N N . TYR A 1 384 ? -13.067 7.836 14.723 1.00 90.94 384 TYR A N 1
ATOM 2904 C CA . TYR A 1 384 ? -11.912 8.617 14.280 1.00 90.94 384 TYR A CA 1
ATOM 2905 C C . TYR A 1 384 ? -10.817 8.720 15.351 1.00 90.94 384 TYR A C 1
ATOM 2907 O O . TYR A 1 384 ? -9.646 8.478 15.077 1.00 90.94 384 TYR A O 1
ATOM 2915 N N . LEU A 1 385 ? -11.188 9.016 16.600 1.00 86.81 385 LEU A N 1
ATOM 2916 C CA . LEU A 1 385 ? -10.252 9.032 17.724 1.00 86.81 385 LEU A CA 1
ATOM 2917 C C . LEU A 1 385 ? -9.646 7.651 17.977 1.00 86.81 385 LEU A C 1
ATOM 2919 O O . LEU A 1 385 ? -8.496 7.570 18.407 1.00 86.81 385 LEU A O 1
ATOM 2923 N N . TRP A 1 386 ? -10.397 6.573 17.735 1.00 87.44 386 TRP A N 1
ATOM 2924 C CA . TRP A 1 386 ? -9.836 5.229 17.782 1.00 87.44 386 TRP A CA 1
ATOM 2925 C C . TRP A 1 386 ? -8.808 5.028 16.667 1.00 87.44 386 TRP A C 1
ATOM 2927 O O . TRP A 1 386 ? -7.691 4.632 16.976 1.00 87.44 386 TRP A O 1
ATOM 2937 N N . GLU A 1 387 ? -9.125 5.375 15.418 1.00 84.88 387 GLU A N 1
ATOM 2938 C CA . GLU A 1 387 ? -8.181 5.273 14.293 1.00 84.88 387 GLU A CA 1
ATOM 2939 C C . GLU A 1 387 ? -6.888 6.059 14.552 1.00 84.88 387 GLU A C 1
ATOM 2941 O O . GLU A 1 387 ? -5.797 5.538 14.337 1.00 84.88 387 GLU A O 1
ATOM 2946 N N . LEU A 1 388 ? -6.989 7.283 15.085 1.00 81.69 388 LEU A N 1
ATOM 2947 C CA . LEU A 1 388 ? -5.827 8.124 15.384 1.00 81.69 388 LEU A CA 1
ATOM 2948 C C . LEU A 1 388 ? -4.938 7.583 16.508 1.00 81.69 388 LEU A C 1
ATOM 2950 O O . LEU A 1 388 ? -3.716 7.668 16.422 1.00 81.69 388 LEU A O 1
ATOM 2954 N N . ASN A 1 389 ? -5.540 7.109 17.600 1.00 81.19 389 ASN A N 1
ATOM 2955 C CA . ASN A 1 389 ? -4.791 6.768 18.814 1.00 81.19 389 ASN A CA 1
ATOM 2956 C C . ASN A 1 389 ? -4.441 5.282 18.905 1.00 81.19 389 ASN A C 1
ATOM 2958 O O . ASN A 1 389 ? -3.522 4.896 19.626 1.00 81.19 389 ASN A O 1
ATOM 2962 N N . GLU A 1 390 ? -5.229 4.437 18.250 1.00 82.94 390 GLU A N 1
ATOM 2963 C CA . GLU A 1 390 ? -5.220 2.995 18.452 1.00 82.94 390 GLU A CA 1
ATOM 2964 C C . GLU A 1 390 ? -5.190 2.213 17.137 1.00 82.94 390 GLU A C 1
ATOM 2966 O O . GLU A 1 390 ? -4.873 1.033 17.207 1.00 82.94 390 GLU A O 1
ATOM 2971 N N . GLY A 1 391 ? -5.520 2.800 15.982 1.00 75.81 391 GLY A N 1
ATOM 2972 C CA . GLY A 1 391 ? -5.520 2.109 14.690 1.00 75.81 391 GLY A CA 1
ATOM 2973 C C . GLY A 1 391 ? -4.110 1.867 14.141 1.00 75.81 391 GLY A C 1
ATOM 2974 O O . GLY A 1 391 ? -3.187 2.644 14.387 1.00 75.81 391 GLY A O 1
ATOM 2975 N N . GLU A 1 392 ? -3.927 0.789 13.375 1.00 73.69 392 GLU A N 1
ATOM 2976 C CA . GLU A 1 392 ? -2.740 0.635 12.527 1.00 73.69 392 GLU A CA 1
ATOM 2977 C C . GLU A 1 392 ? -2.967 1.364 11.212 1.00 73.69 392 GLU A C 1
ATOM 2979 O O . GLU A 1 392 ? -3.943 1.104 10.524 1.00 73.69 392 GLU A O 1
ATOM 2984 N N . HIS A 1 393 ? -2.046 2.232 10.795 1.00 75.81 393 HIS A N 1
ATOM 2985 C CA . HIS A 1 393 ? -2.167 2.997 9.542 1.00 75.81 393 HIS A CA 1
ATOM 2986 C C . HIS A 1 393 ? -1.888 2.162 8.275 1.00 75.81 393 HIS A C 1
ATOM 2988 O O . HIS A 1 393 ? -1.453 2.656 7.241 1.00 75.81 393 HIS A O 1
ATOM 2994 N N . GLN A 1 394 ? -2.211 0.879 8.353 1.00 77.75 394 GLN A N 1
ATOM 2995 C CA . GLN A 1 394 ? -1.935 -0.190 7.416 1.00 77.75 394 GLN A CA 1
ATOM 2996 C C . GLN A 1 394 ? -3.245 -0.714 6.796 1.00 77.75 394 GLN A C 1
ATOM 2998 O O . GLN A 1 394 ? -4.262 -0.786 7.485 1.00 77.75 394 GLN A O 1
ATOM 3003 N N . ARG A 1 395 ? -3.247 -1.030 5.495 1.00 87.88 395 ARG A N 1
ATOM 3004 C CA . ARG A 1 395 ? -4.357 -1.688 4.774 1.00 87.88 395 ARG A CA 1
ATOM 3005 C C . ARG A 1 395 ? -3.771 -2.641 3.742 1.00 87.88 395 ARG A C 1
ATOM 3007 O O . ARG A 1 395 ? -2.688 -2.354 3.250 1.00 87.88 395 ARG A O 1
ATOM 3014 N N . GLY A 1 396 ? -4.524 -3.675 3.383 1.00 93.19 396 GLY A N 1
ATOM 3015 C CA . GLY A 1 396 ? -4.220 -4.511 2.225 1.00 93.19 396 GLY A CA 1
ATOM 3016 C C . GLY A 1 396 ? -3.240 -5.662 2.460 1.00 93.19 396 GLY A C 1
ATOM 3017 O O . GLY A 1 396 ? -2.615 -5.771 3.522 1.00 93.19 396 GLY A O 1
ATOM 3018 N N . PRO A 1 397 ? -3.122 -6.556 1.464 1.00 95.62 397 PRO A N 1
ATOM 3019 C CA . PRO A 1 397 ? -2.356 -7.789 1.598 1.00 95.62 397 PRO A CA 1
ATOM 3020 C C . PRO A 1 397 ? -0.832 -7.587 1.583 1.00 95.62 397 PRO A C 1
ATOM 3022 O O . PRO A 1 397 ? -0.101 -8.357 2.215 1.00 95.62 397 PRO A O 1
ATOM 3025 N N . ARG A 1 398 ? -0.302 -6.551 0.924 1.00 94.50 398 ARG A N 1
ATOM 3026 C CA . ARG A 1 398 ? 1.149 -6.268 0.914 1.00 94.50 398 ARG A CA 1
ATOM 3027 C C . ARG A 1 398 ? 1.602 -5.748 2.269 1.00 94.50 398 ARG A C 1
ATOM 3029 O O . ARG A 1 398 ? 2.650 -6.144 2.782 1.00 94.50 398 ARG A O 1
ATOM 3036 N N . VAL A 1 399 ? 0.786 -4.921 2.910 1.00 92.31 399 VAL A N 1
ATOM 3037 C CA . VAL A 1 399 ? 1.054 -4.497 4.280 1.00 92.31 399 VAL A CA 1
ATOM 3038 C C . VAL A 1 399 ? 0.889 -5.655 5.270 1.00 92.31 399 VAL A C 1
ATOM 3040 O O . VAL A 1 399 ? 1.736 -5.812 6.151 1.00 92.31 399 VAL A O 1
ATOM 3043 N N . ALA A 1 400 ? -0.098 -6.537 5.078 1.00 93.44 400 ALA A N 1
ATOM 3044 C CA . ALA A 1 400 ? -0.203 -7.774 5.859 1.00 93.44 400 ALA A CA 1
ATOM 3045 C C . ALA A 1 400 ? 1.051 -8.665 5.718 1.00 93.44 400 ALA A C 1
ATOM 3047 O O . ALA A 1 400 ? 1.512 -9.263 6.694 1.00 93.44 400 ALA A O 1
ATOM 3048 N N . SER A 1 401 ? 1.671 -8.688 4.533 1.00 94.75 401 SER A N 1
ATOM 3049 C CA . SER A 1 401 ? 2.948 -9.380 4.284 1.00 94.75 401 SER A CA 1
ATOM 3050 C C . SER A 1 401 ? 4.098 -8.807 5.119 1.00 94.75 401 SER A C 1
ATOM 3052 O O . SER A 1 401 ? 4.908 -9.544 5.692 1.00 94.75 401 SER A O 1
ATOM 3054 N N . TYR A 1 402 ? 4.161 -7.480 5.233 1.00 93.31 402 TYR A N 1
ATOM 3055 C CA . TYR A 1 402 ? 5.124 -6.795 6.092 1.00 93.31 402 TYR A CA 1
ATOM 3056 C C . TYR A 1 402 ? 4.854 -7.053 7.586 1.00 93.31 402 TYR A C 1
ATOM 3058 O O . TYR A 1 402 ? 5.788 -7.356 8.334 1.00 93.31 402 TYR A O 1
ATOM 3066 N N . ALA A 1 403 ? 3.594 -7.015 8.025 1.00 91.69 403 ALA A N 1
ATOM 3067 C CA . ALA A 1 403 ? 3.221 -7.321 9.406 1.00 91.69 403 ALA A CA 1
ATOM 3068 C C . ALA A 1 403 ? 3.602 -8.763 9.801 1.00 91.69 403 ALA A C 1
ATOM 3070 O O . ALA A 1 403 ? 4.153 -8.992 10.882 1.00 91.69 403 ALA A O 1
ATOM 3071 N N . ALA A 1 404 ? 3.413 -9.734 8.901 1.00 93.62 404 ALA A N 1
ATOM 3072 C CA . ALA A 1 404 ? 3.854 -11.114 9.112 1.00 93.62 404 ALA A CA 1
ATOM 3073 C C . ALA A 1 404 ? 5.384 -11.228 9.256 1.00 93.62 404 ALA A C 1
ATOM 3075 O O . ALA A 1 404 ? 5.877 -11.954 10.127 1.00 93.62 404 ALA A O 1
ATOM 3076 N N . MET A 1 405 ? 6.149 -10.455 8.475 1.00 95.12 405 MET A N 1
ATOM 3077 C CA . MET A 1 405 ? 7.603 -10.354 8.638 1.00 95.12 405 MET A CA 1
ATOM 3078 C C . MET A 1 405 ? 7.981 -9.772 10.012 1.00 95.12 405 MET A C 1
ATOM 3080 O O . MET A 1 405 ? 8.869 -10.317 10.671 1.00 95.12 405 MET A O 1
ATOM 3084 N N . LEU A 1 406 ? 7.304 -8.722 10.494 1.00 93.12 406 LEU A N 1
ATOM 3085 C CA . LEU A 1 406 ? 7.543 -8.157 11.834 1.00 93.12 406 LEU A CA 1
ATOM 3086 C C . LEU A 1 406 ? 7.241 -9.159 12.957 1.00 93.12 406 LEU A C 1
ATOM 3088 O O . LEU A 1 406 ? 8.016 -9.282 13.911 1.00 93.12 406 LEU A O 1
ATOM 3092 N N . ALA A 1 407 ? 6.149 -9.916 12.842 1.00 92.19 407 ALA A N 1
ATOM 3093 C CA . ALA A 1 407 ? 5.813 -10.971 13.797 1.00 92.19 407 ALA A CA 1
ATOM 3094 C C . ALA A 1 407 ? 6.886 -12.074 13.816 1.00 92.19 407 ALA A C 1
ATOM 3096 O O . ALA A 1 407 ? 7.307 -12.546 14.884 1.00 92.19 407 ALA A O 1
ATOM 3097 N N . ARG A 1 408 ? 7.397 -12.450 12.636 1.00 94.75 408 ARG A N 1
ATOM 3098 C CA . ARG A 1 408 ? 8.500 -13.407 12.518 1.00 94.75 408 ARG A CA 1
ATOM 3099 C C . ARG A 1 408 ? 9.792 -12.862 13.117 1.00 94.75 408 ARG A C 1
ATOM 3101 O O . ARG A 1 408 ? 10.463 -13.589 13.850 1.00 94.75 408 ARG A O 1
ATOM 3108 N N . TYR A 1 409 ? 10.102 -11.595 12.862 1.00 94.44 409 TYR A N 1
ATOM 3109 C CA . TYR A 1 409 ? 11.237 -10.900 13.455 1.00 94.44 409 TYR A CA 1
ATOM 3110 C C . TYR A 1 409 ? 11.191 -10.944 14.980 1.00 94.44 409 TYR A C 1
ATOM 3112 O O . TYR A 1 409 ? 12.160 -11.373 15.601 1.00 94.44 409 TYR A O 1
ATOM 3120 N N . ALA A 1 410 ? 10.061 -10.566 15.585 1.00 92.19 410 ALA A N 1
ATOM 3121 C CA . ALA A 1 410 ? 9.912 -10.557 17.038 1.00 92.19 410 ALA A CA 1
ATOM 3122 C C . ALA A 1 410 ? 10.190 -11.945 17.641 1.00 92.19 410 ALA A C 1
ATOM 3124 O O . ALA A 1 410 ? 10.853 -12.060 18.671 1.00 92.19 410 ALA A O 1
ATOM 3125 N N . THR A 1 411 ? 9.753 -13.004 16.953 1.00 93.19 411 THR A N 1
ATOM 3126 C CA . THR A 1 411 ? 10.031 -14.388 17.352 1.00 93.19 411 THR A CA 1
ATOM 3127 C C . THR A 1 411 ? 11.529 -14.698 17.290 1.00 93.19 411 THR A C 1
ATOM 3129 O O . THR A 1 411 ? 12.096 -15.153 18.283 1.00 93.19 411 THR A O 1
ATOM 3132 N N . LEU A 1 412 ? 12.190 -14.415 16.163 1.00 92.56 412 LEU A N 1
ATOM 3133 C CA . LEU A 1 412 ? 13.616 -14.706 15.965 1.00 92.56 412 LEU A CA 1
ATOM 3134 C C . LEU A 1 412 ? 14.512 -13.900 16.915 1.00 92.56 412 LEU A C 1
ATOM 3136 O O . LEU A 1 412 ? 15.342 -14.486 17.603 1.00 92.56 412 LEU A O 1
ATOM 3140 N N . ALA A 1 413 ? 14.292 -12.590 17.024 1.00 91.19 413 ALA A N 1
ATOM 3141 C CA . ALA A 1 413 ? 15.062 -11.707 17.900 1.00 91.19 413 ALA A CA 1
ATOM 3142 C C . ALA A 1 413 ? 14.860 -12.023 19.393 1.00 91.19 413 ALA A C 1
ATOM 3144 O O . ALA A 1 413 ? 15.735 -11.762 20.216 1.00 91.19 413 ALA A O 1
ATOM 3145 N N . SER A 1 414 ? 13.711 -12.596 19.771 1.00 90.00 414 SER A N 1
ATOM 3146 C CA . SER A 1 414 ? 13.499 -13.073 21.142 1.00 90.00 414 SER A CA 1
ATOM 3147 C C . SER A 1 414 ? 14.228 -14.385 21.447 1.00 90.00 414 SER A C 1
ATOM 3149 O O . SER A 1 414 ? 14.567 -14.623 22.607 1.00 90.00 414 SER A O 1
ATOM 3151 N N . ALA A 1 415 ? 14.455 -15.215 20.424 1.00 92.62 415 ALA A N 1
ATOM 3152 C CA . ALA A 1 415 ? 15.121 -16.509 20.536 1.00 92.62 415 ALA A CA 1
ATOM 3153 C C . ALA A 1 415 ? 16.651 -16.395 20.441 1.00 92.62 415 ALA A C 1
ATOM 3155 O O . ALA A 1 415 ? 17.355 -17.197 21.050 1.00 92.62 415 ALA A O 1
ATOM 3156 N N . ASP A 1 416 ? 17.162 -15.397 19.716 1.00 90.50 416 ASP A N 1
ATOM 3157 C CA . ASP A 1 416 ? 18.589 -15.101 19.605 1.00 90.50 416 ASP A CA 1
ATOM 3158 C C . ASP A 1 416 ? 18.849 -13.602 19.794 1.00 90.50 416 ASP A C 1
ATOM 3160 O O . ASP A 1 416 ? 18.529 -12.779 18.936 1.00 90.50 416 ASP A O 1
ATOM 3164 N N . SER A 1 417 ? 19.479 -13.238 20.914 1.00 88.50 417 SER A N 1
ATOM 3165 C CA . SER A 1 417 ? 19.855 -11.850 21.209 1.00 88.50 417 SER A CA 1
ATOM 3166 C C . SER A 1 417 ? 20.933 -11.296 20.273 1.00 88.50 417 SER A C 1
ATOM 3168 O O . SER A 1 417 ? 21.167 -10.088 20.276 1.00 88.50 417 SER A O 1
ATOM 3170 N N . ARG A 1 418 ? 21.587 -12.153 19.478 1.00 90.50 418 ARG A N 1
ATOM 3171 C CA . ARG A 1 418 ? 22.581 -11.778 18.463 1.00 90.50 418 ARG A CA 1
ATOM 3172 C C . ARG A 1 418 ? 21.988 -11.707 17.057 1.00 90.50 418 ARG A C 1
ATOM 3174 O O . ARG A 1 418 ? 22.750 -11.588 16.100 1.00 90.50 418 ARG A O 1
ATOM 3181 N N . PHE A 1 419 ? 20.661 -11.787 16.918 1.00 90.19 419 PHE A N 1
ATOM 3182 C CA . PHE A 1 419 ? 20.001 -11.676 15.622 1.00 90.19 419 PHE A CA 1
ATOM 3183 C C . PHE A 1 419 ? 20.472 -10.401 14.892 1.00 90.19 419 PHE A C 1
ATOM 3185 O O . PHE A 1 419 ? 20.370 -9.307 15.452 1.00 90.19 419 PHE A O 1
ATOM 3192 N N . PRO A 1 420 ? 21.009 -10.507 13.662 1.00 87.31 420 PRO A N 1
ATOM 3193 C CA . PRO A 1 420 ? 21.836 -9.449 13.074 1.00 87.31 420 PRO A CA 1
ATOM 3194 C C . PRO A 1 420 ? 21.037 -8.271 12.515 1.00 87.31 420 PRO A C 1
ATOM 3196 O O . PRO A 1 420 ? 21.622 -7.316 12.006 1.00 87.31 420 PRO A O 1
ATOM 3199 N N . VAL A 1 421 ? 19.706 -8.325 12.581 1.00 89.56 421 VAL A N 1
ATOM 3200 C CA . VAL A 1 421 ? 18.831 -7.250 12.117 1.00 89.56 421 VAL A CA 1
ATOM 3201 C C . VAL A 1 421 ? 18.392 -6.430 13.331 1.00 89.56 421 VAL A C 1
ATOM 3203 O O . VAL A 1 421 ? 17.648 -6.938 14.163 1.00 89.56 421 VAL A O 1
ATOM 3206 N N . PRO A 1 422 ? 18.804 -5.162 13.469 1.00 90.00 422 PRO A N 1
ATOM 3207 C CA . PRO A 1 422 ? 18.228 -4.282 14.473 1.00 90.00 422 PRO A CA 1
ATOM 3208 C C . PRO A 1 422 ? 16.793 -3.906 14.092 1.00 90.00 422 PRO A C 1
ATOM 3210 O O . PRO A 1 422 ? 16.520 -3.578 12.940 1.00 90.00 422 PRO A O 1
ATOM 3213 N N . ALA A 1 423 ? 15.885 -3.830 15.067 1.00 88.81 423 ALA A N 1
ATOM 3214 C CA . ALA A 1 423 ? 14.494 -3.428 14.827 1.00 88.81 423 ALA A CA 1
ATOM 3215 C C . ALA A 1 423 ? 14.368 -2.039 14.164 1.00 88.81 423 ALA A C 1
ATOM 3217 O O . ALA A 1 423 ? 13.437 -1.799 13.402 1.00 88.81 423 ALA A O 1
ATOM 3218 N N . THR A 1 424 ? 15.335 -1.140 14.380 1.00 87.25 424 THR A N 1
ATOM 3219 C CA . THR A 1 424 ? 15.392 0.190 13.742 1.00 87.25 424 THR A CA 1
ATOM 3220 C C . THR A 1 424 ? 15.577 0.132 12.220 1.00 87.25 424 THR A C 1
ATOM 3222 O O . THR A 1 424 ? 15.255 1.096 11.524 1.00 87.25 424 THR A O 1
ATOM 3225 N N . LYS A 1 425 ? 16.068 -0.996 11.689 1.00 88.12 425 LYS A N 1
ATOM 3226 C CA . LYS A 1 425 ? 16.190 -1.279 10.249 1.00 88.12 425 LYS A CA 1
ATOM 3227 C C . LYS A 1 425 ? 14.886 -1.747 9.624 1.00 88.12 425 LYS A C 1
ATOM 3229 O O . LYS A 1 425 ? 14.754 -1.726 8.410 1.00 88.12 425 LYS A O 1
ATOM 3234 N N . LEU A 1 426 ? 13.903 -2.094 10.450 1.00 87.94 426 LEU A N 1
ATOM 3235 C CA . LEU A 1 426 ? 12.571 -2.466 9.994 1.00 87.94 426 LEU A CA 1
ATOM 3236 C C . LEU A 1 426 ? 11.652 -1.251 9.841 1.00 87.94 426 LEU A C 1
ATOM 3238 O O . LEU A 1 426 ? 10.441 -1.402 9.791 1.00 87.94 426 LEU A O 1
ATOM 3242 N N . LYS A 1 427 ? 12.205 -0.034 9.818 1.00 84.38 427 LYS A N 1
ATOM 3243 C CA . LYS A 1 427 ? 11.418 1.192 9.695 1.00 84.38 427 LYS A CA 1
ATOM 3244 C C . LYS A 1 427 ? 10.625 1.217 8.399 1.00 84.38 427 LYS A C 1
ATOM 3246 O O . LYS A 1 427 ? 11.171 1.007 7.317 1.00 84.38 427 LYS A O 1
ATOM 3251 N N . ARG A 1 428 ? 9.345 1.562 8.510 1.00 81.25 428 ARG A N 1
ATOM 3252 C CA . ARG A 1 428 ? 8.506 1.834 7.351 1.00 81.25 428 ARG A CA 1
ATOM 3253 C C . ARG A 1 428 ? 7.463 2.875 7.709 1.00 81.25 428 ARG A C 1
ATOM 3255 O O . ARG A 1 428 ? 6.671 2.675 8.624 1.00 81.25 428 ARG A O 1
ATOM 3262 N N . SER A 1 429 ? 7.486 3.988 6.978 1.00 68.81 429 SER A N 1
ATOM 3263 C CA . SER A 1 429 ? 6.398 4.956 7.043 1.00 68.81 429 SER A CA 1
ATOM 3264 C C . SER A 1 429 ? 5.330 4.521 6.060 1.00 68.81 429 SER A C 1
ATOM 3266 O O . SER A 1 429 ? 5.590 4.435 4.859 1.00 68.81 429 SER A O 1
ATOM 3268 N N . PHE A 1 430 ? 4.142 4.248 6.577 1.00 71.19 430 PHE A N 1
ATOM 3269 C CA . PHE A 1 430 ? 2.929 4.317 5.781 1.00 71.19 430 PHE A CA 1
ATOM 3270 C C . PHE A 1 430 ? 2.447 5.754 5.927 1.00 71.19 430 PHE A C 1
ATOM 3272 O O . PHE A 1 430 ? 1.597 6.049 6.764 1.00 71.19 430 PHE A O 1
ATOM 3279 N N . ASP A 1 431 ? 3.113 6.668 5.214 1.00 62.31 431 ASP A N 1
ATOM 3280 C CA . ASP A 1 431 ? 2.682 8.060 5.197 1.00 62.31 431 ASP A CA 1
ATOM 3281 C C . ASP A 1 431 ? 1.254 8.082 4.657 1.00 62.31 431 ASP A C 1
ATOM 3283 O O . ASP A 1 431 ? 0.958 7.529 3.594 1.00 62.31 431 ASP A O 1
ATOM 3287 N N . PHE A 1 432 ? 0.355 8.689 5.424 1.00 62.53 432 PHE A N 1
ATOM 3288 C CA . PHE A 1 432 ? -0.981 8.959 4.938 1.00 62.53 432 PHE A CA 1
ATOM 3289 C C . PHE A 1 432 ? -0.876 9.876 3.719 1.00 62.53 432 PHE A C 1
ATOM 3291 O O . PHE A 1 432 ? -0.169 10.888 3.795 1.00 62.53 432 PHE A O 1
ATOM 3298 N N . PRO A 1 433 ? -1.646 9.635 2.642 1.00 62.00 433 PRO A N 1
ATOM 3299 C CA . PRO A 1 433 ? -2.063 10.768 1.836 1.00 62.00 433 PRO A CA 1
ATOM 3300 C C . PRO A 1 433 ? -2.691 11.760 2.822 1.00 62.00 433 PRO A C 1
ATOM 3302 O O . PRO A 1 433 ? -3.572 11.367 3.588 1.00 62.00 433 PRO A O 1
ATOM 3305 N N . SER A 1 434 ? -2.217 13.009 2.853 1.00 47.62 434 SER A N 1
ATOM 3306 C CA . SER A 1 434 ? -2.539 14.015 3.885 1.00 47.62 434 SER A CA 1
ATOM 3307 C C . SER A 1 434 ? -4.042 14.276 4.098 1.00 47.62 434 SER A C 1
ATOM 3309 O O . SER A 1 434 ? -4.418 14.963 5.044 1.00 47.62 434 SER A O 1
ATOM 3311 N N . HIS A 1 435 ? -4.900 13.687 3.257 1.00 58.22 435 HIS A N 1
ATOM 3312 C CA . HIS A 1 435 ? -6.352 13.655 3.356 1.00 58.22 435 HIS A CA 1
ATOM 3313 C C . HIS A 1 435 ? -6.899 12.272 2.954 1.00 58.22 435 HIS A C 1
ATOM 3315 O O . HIS A 1 435 ? -7.326 12.072 1.814 1.00 58.22 435 HIS A O 1
ATOM 3321 N N . THR A 1 436 ? -6.896 11.293 3.864 1.00 74.94 436 THR A N 1
ATOM 3322 C CA . THR A 1 436 ? -7.629 10.038 3.619 1.00 74.94 436 THR A CA 1
ATOM 3323 C C . THR A 1 436 ? -9.123 10.317 3.465 1.00 74.94 436 THR A C 1
ATOM 3325 O O . THR A 1 436 ? -9.660 11.280 4.015 1.00 74.94 436 THR A O 1
ATOM 3328 N N . TRP A 1 437 ? -9.825 9.456 2.733 1.00 82.31 437 TRP A N 1
ATOM 3329 C CA . TRP A 1 437 ? -11.266 9.583 2.500 1.00 82.31 437 TRP A CA 1
ATOM 3330 C C . TRP A 1 437 ? -12.071 9.653 3.810 1.00 82.31 437 TRP A C 1
ATOM 3332 O O . TRP A 1 437 ? -13.001 10.454 3.918 1.00 82.31 437 TRP A O 1
ATOM 3342 N N . PHE A 1 438 ? -11.671 8.895 4.838 1.00 84.00 438 PHE A N 1
ATOM 3343 C CA . PHE A 1 438 ? -12.314 8.940 6.151 1.00 84.00 438 PHE A CA 1
ATOM 3344 C C . PHE A 1 438 ? -11.989 10.213 6.941 1.00 84.00 438 PHE A C 1
ATOM 3346 O O . PHE A 1 438 ? -12.873 10.733 7.622 1.00 84.00 438 PHE A O 1
ATOM 3353 N N . TYR A 1 439 ? -10.765 10.748 6.827 1.00 87.19 439 TYR A N 1
ATOM 3354 C CA . TYR A 1 439 ? -10.402 12.034 7.427 1.00 87.19 439 TYR A CA 1
ATOM 3355 C C . TYR A 1 439 ? -11.216 13.161 6.794 1.00 87.19 439 TYR A C 1
ATOM 3357 O O . TYR A 1 439 ? -11.847 13.939 7.504 1.00 87.19 439 TYR A O 1
ATOM 3365 N N . THR A 1 440 ? -11.295 13.194 5.461 1.00 86.00 440 THR A N 1
ATOM 3366 C CA . THR A 1 440 ? -12.126 14.158 4.731 1.00 86.00 440 THR A CA 1
ATOM 3367 C C . THR A 1 440 ? -13.591 14.049 5.149 1.00 86.00 440 THR A C 1
ATOM 3369 O O . THR A 1 440 ? -14.213 15.069 5.445 1.00 86.00 440 THR A O 1
ATOM 3372 N N . ALA A 1 441 ? -14.148 12.836 5.240 1.00 86.81 441 ALA A N 1
ATOM 3373 C CA . ALA A 1 441 ? -15.518 12.634 5.713 1.00 86.81 441 ALA A CA 1
ATOM 3374 C C . ALA A 1 441 ? -15.709 13.151 7.150 1.00 86.81 441 ALA A C 1
ATOM 3376 O O . ALA A 1 441 ? -16.681 13.854 7.434 1.00 86.81 441 ALA A O 1
ATOM 3377 N N . TYR A 1 442 ? -14.770 12.850 8.050 1.00 90.12 442 TYR A N 1
ATOM 3378 C CA . TYR A 1 442 ? -14.801 13.312 9.433 1.00 90.12 442 TYR A CA 1
ATOM 3379 C C . TYR A 1 442 ? -14.749 14.843 9.533 1.00 90.12 442 TYR A C 1
ATOM 3381 O O . TYR A 1 442 ? -15.660 15.450 10.100 1.00 90.12 442 TYR A O 1
ATOM 3389 N N . GLU A 1 443 ? -13.729 15.474 8.954 1.00 89.12 443 GLU A N 1
ATOM 3390 C CA . GLU A 1 443 ? -13.515 16.923 9.016 1.00 89.12 443 GLU A CA 1
ATOM 3391 C C . GLU A 1 443 ? -14.684 17.703 8.419 1.00 89.12 443 GLU A C 1
ATOM 3393 O O . GLU A 1 443 ? -15.206 18.639 9.029 1.00 89.12 443 GLU A O 1
ATOM 3398 N N . THR A 1 444 ? -15.153 17.286 7.242 1.00 86.56 444 THR A N 1
ATOM 3399 C CA . THR A 1 444 ? -16.192 18.025 6.515 1.00 86.56 444 THR A CA 1
ATOM 3400 C C . THR A 1 444 ? -17.595 17.804 7.080 1.00 86.56 444 THR A C 1
ATOM 3402 O O . THR A 1 444 ? -18.448 18.688 6.951 1.00 86.56 444 THR A O 1
ATOM 3405 N N . ARG A 1 445 ? -17.876 16.650 7.710 1.00 88.38 445 ARG A N 1
ATOM 3406 C CA . ARG A 1 445 ? -19.249 16.281 8.116 1.00 88.38 445 ARG A CA 1
ATOM 3407 C C . ARG A 1 445 ? -19.475 16.171 9.618 1.00 88.38 445 ARG A C 1
ATOM 3409 O O . ARG A 1 445 ? -20.606 16.426 10.049 1.00 88.38 445 ARG A O 1
ATOM 3416 N N . ALA A 1 446 ? -18.453 15.825 10.398 1.00 85.56 446 ALA A N 1
ATOM 3417 C CA . ALA A 1 446 ? -18.583 15.490 11.816 1.00 85.56 446 ALA A CA 1
ATOM 3418 C C . ALA A 1 446 ? -17.821 16.436 12.758 1.00 85.56 446 ALA A C 1
ATOM 3420 O O . ALA A 1 446 ? -18.384 16.801 13.791 1.00 85.56 446 ALA A O 1
ATOM 3421 N N . ASN A 1 447 ? -16.604 16.874 12.410 1.00 84.00 447 ASN A N 1
ATOM 3422 C CA . ASN A 1 447 ? -15.707 17.585 13.334 1.00 84.00 447 ASN A CA 1
ATOM 3423 C C . ASN A 1 447 ? -16.351 18.852 13.930 1.00 84.00 447 ASN A C 1
ATOM 3425 O O . ASN A 1 447 ? -16.435 19.007 15.144 1.00 84.00 447 ASN A O 1
ATOM 3429 N N . ASN A 1 448 ? -16.966 19.688 13.088 1.00 74.38 448 ASN A N 1
ATOM 3430 C CA . ASN A 1 448 ? -17.628 20.929 13.525 1.00 74.38 448 ASN A CA 1
ATOM 3431 C C . ASN A 1 448 ? -18.964 20.724 14.263 1.00 74.38 448 ASN A C 1
ATOM 3433 O O . ASN A 1 448 ? -19.576 21.686 14.725 1.00 74.38 448 ASN A O 1
ATOM 3437 N N . LYS A 1 449 ? -19.463 19.486 14.339 1.00 68.69 449 LYS A N 1
ATOM 3438 C CA . LYS A 1 449 ? -20.735 19.144 14.997 1.00 68.69 449 LYS A CA 1
ATOM 3439 C C . LYS A 1 449 ? -20.529 18.395 16.309 1.00 68.69 449 LYS A C 1
ATOM 3441 O O . LYS A 1 449 ? -21.480 18.227 17.074 1.00 68.69 449 LYS A O 1
ATOM 3446 N N . ALA A 1 450 ? -19.313 17.927 16.562 1.00 60.22 450 ALA A N 1
ATOM 3447 C CA . ALA A 1 450 ? -19.000 17.096 17.701 1.00 60.22 450 ALA A CA 1
ATOM 3448 C C . ALA A 1 450 ? -18.539 17.951 18.888 1.00 60.22 450 ALA A C 1
ATOM 3450 O O . ALA A 1 450 ? -17.355 18.198 19.077 1.00 60.22 450 ALA A O 1
ATOM 3451 N N . GLY A 1 451 ? -19.474 18.302 19.773 1.00 62.31 451 GLY A N 1
ATOM 3452 C CA . GLY A 1 451 ? -19.153 18.523 21.189 1.00 62.31 451 GLY A CA 1
ATOM 3453 C C . GLY A 1 451 ? -18.866 17.185 21.879 1.00 62.31 451 GLY A C 1
ATOM 3454 O O . GLY A 1 451 ? -19.554 16.822 22.830 1.00 62.31 451 GLY A O 1
ATOM 3455 N N . ALA A 1 452 ? -17.968 16.363 21.325 1.00 63.09 452 ALA A N 1
ATOM 3456 C CA . ALA A 1 452 ? -17.662 15.057 21.895 1.00 63.09 452 ALA A CA 1
ATOM 3457 C C . ALA A 1 452 ? -16.894 15.266 23.204 1.00 63.09 452 ALA A C 1
ATOM 3459 O O . ALA A 1 452 ? -15.779 15.782 23.211 1.00 63.09 452 ALA A O 1
ATOM 3460 N N . GLN A 1 453 ? -17.515 14.889 24.322 1.00 71.12 453 GLN A N 1
ATOM 3461 C CA . GLN A 1 453 ? -16.871 14.966 25.629 1.00 71.12 453 GLN A CA 1
ATOM 3462 C C . GLN A 1 453 ? -15.801 13.885 25.768 1.00 71.12 453 GLN A C 1
ATOM 3464 O O . GLN A 1 453 ? -15.832 12.872 25.072 1.00 71.12 453 GLN A O 1
ATOM 3469 N N . ASN A 1 454 ? -14.912 14.059 26.746 1.00 84.69 454 ASN A N 1
ATOM 3470 C CA . ASN A 1 454 ? -14.037 12.983 27.202 1.00 84.69 454 ASN A CA 1
ATOM 3471 C C . ASN A 1 454 ? -14.844 11.695 27.469 1.00 84.69 454 ASN A C 1
ATOM 3473 O O . ASN A 1 454 ? -16.003 11.786 27.901 1.00 84.69 454 ASN A O 1
ATOM 3477 N N . PRO A 1 455 ? -14.251 10.506 27.246 1.00 91.12 455 PRO A N 1
ATOM 3478 C CA . PRO A 1 455 ? -14.882 9.234 27.571 1.00 91.12 455 PRO A CA 1
ATOM 3479 C C . PRO A 1 455 ? -15.496 9.239 28.975 1.00 91.12 455 PRO A C 1
ATOM 3481 O O . PRO A 1 455 ? -14.853 9.619 29.952 1.00 91.12 455 PRO A O 1
ATOM 3484 N N . GLN A 1 456 ? -16.759 8.830 29.064 1.00 93.12 456 GLN A N 1
ATOM 3485 C CA . GLN A 1 456 ? -17.534 8.790 30.297 1.00 93.12 456 GLN A CA 1
ATOM 3486 C C . GLN A 1 456 ? -17.816 7.360 30.714 1.00 93.12 456 GLN A C 1
ATOM 3488 O O . GLN A 1 456 ? -18.247 6.522 29.925 1.00 93.12 456 GLN A O 1
ATOM 3493 N N . ASP A 1 457 ? -17.637 7.118 32.000 1.00 95.00 457 ASP A N 1
ATOM 3494 C CA . ASP A 1 457 ? -17.842 5.827 32.621 1.00 95.00 457 ASP A CA 1
ATOM 3495 C C . ASP A 1 457 ? -19.199 5.742 33.329 1.00 95.00 457 ASP A C 1
ATOM 3497 O O . ASP A 1 457 ? -19.687 6.711 33.923 1.00 95.00 457 ASP A O 1
ATOM 3501 N N . GLY A 1 458 ? -19.820 4.563 33.299 1.00 95.38 458 GLY A N 1
ATOM 3502 C CA . GLY A 1 458 ? -21.083 4.341 33.995 1.00 95.38 458 GLY A CA 1
ATOM 3503 C C . GLY A 1 458 ? -21.447 2.875 34.188 1.00 95.38 458 GLY A C 1
ATOM 3504 O O . GLY A 1 458 ? -21.167 2.021 33.349 1.00 95.38 458 GLY A O 1
ATOM 3505 N N . VAL A 1 459 ? -22.146 2.587 35.291 1.00 96.31 459 VAL A N 1
ATOM 3506 C CA . VAL A 1 459 ? -22.714 1.259 35.562 1.00 96.31 459 VAL A CA 1
ATOM 3507 C C . VAL A 1 459 ? -24.164 1.217 35.092 1.00 96.31 459 VAL A C 1
ATOM 3509 O O . VAL A 1 459 ? -25.017 1.964 35.589 1.00 96.31 459 VAL A O 1
ATOM 3512 N N . ILE A 1 460 ? -24.458 0.326 34.147 1.00 97.44 460 ILE A N 1
ATOM 3513 C CA . ILE A 1 460 ? -25.782 0.207 33.537 1.00 97.44 460 ILE A CA 1
ATOM 3514 C C . ILE A 1 460 ? -26.785 -0.275 34.593 1.00 97.44 460 ILE A C 1
ATOM 3516 O O . ILE A 1 460 ? -26.669 -1.366 35.147 1.00 97.44 460 ILE A O 1
ATOM 3520 N N . LYS A 1 461 ? -27.811 0.532 34.862 1.00 97.56 461 LYS A N 1
ATOM 3521 C CA . LYS A 1 461 ? -28.970 0.173 35.692 1.00 97.56 461 LYS A CA 1
ATOM 3522 C C . LYS A 1 461 ? -30.015 -0.591 34.886 1.00 97.56 461 LYS A C 1
ATOM 3524 O O . LYS A 1 461 ? -30.581 -1.555 35.388 1.00 97.56 461 LYS A O 1
ATOM 3529 N N . SER A 1 462 ? -30.299 -0.152 33.663 1.00 97.81 462 SER A N 1
ATOM 3530 C CA . SER A 1 462 ? -31.286 -0.800 32.797 1.00 97.81 462 SER A CA 1
ATOM 3531 C C . SER A 1 462 ? -30.969 -0.587 31.328 1.00 97.81 462 SER A C 1
ATOM 3533 O O . SER A 1 462 ? -30.486 0.481 30.952 1.00 97.81 462 SER A O 1
ATOM 3535 N N . VAL A 1 463 ? -31.339 -1.576 30.522 1.00 97.94 463 VAL A N 1
ATOM 3536 C CA . VAL A 1 463 ? -31.230 -1.585 29.063 1.00 97.94 463 VAL A CA 1
ATOM 3537 C C . VAL A 1 463 ? -32.648 -1.687 28.512 1.00 97.94 463 VAL A C 1
ATOM 3539 O O . VAL A 1 463 ? -33.337 -2.668 28.792 1.00 97.94 463 VAL A O 1
ATOM 3542 N N . LYS A 1 464 ? -33.123 -0.669 27.792 1.00 97.81 464 LYS A N 1
ATOM 3543 C CA . LYS A 1 464 ? -34.476 -0.657 27.212 1.00 97.81 464 LYS A CA 1
ATOM 3544 C C . LYS A 1 464 ? -34.408 -0.394 25.716 1.00 97.81 464 LYS A C 1
ATOM 3546 O O . LYS A 1 464 ? -33.664 0.479 25.285 1.00 97.81 464 LYS A O 1
ATOM 3551 N N . LYS A 1 465 ? -35.213 -1.107 24.924 1.00 97.12 465 LYS A N 1
ATOM 3552 C CA . LYS A 1 465 ? -35.397 -0.764 23.508 1.00 97.12 465 LYS A CA 1
ATOM 3553 C C . LYS A 1 465 ? -36.056 0.614 23.408 1.00 97.12 465 LYS A C 1
ATOM 3555 O O . LYS A 1 465 ? -37.038 0.882 24.097 1.00 97.12 465 LYS A O 1
ATOM 3560 N N . GLY A 1 466 ? -35.494 1.473 22.574 1.00 94.38 466 GLY A N 1
ATOM 3561 C CA . GLY A 1 466 ? -36.031 2.774 22.202 1.00 94.38 466 GLY A CA 1
ATOM 3562 C C . GLY A 1 466 ? -36.201 2.872 20.688 1.00 94.38 466 GLY A C 1
ATOM 3563 O O . GLY A 1 466 ? -35.822 1.971 19.945 1.00 94.38 466 GLY A O 1
ATOM 3564 N N . LYS A 1 467 ? -36.765 3.991 20.224 1.00 92.06 467 LYS A N 1
ATOM 3565 C CA . LYS A 1 467 ? -37.020 4.226 18.794 1.00 92.06 467 LYS A CA 1
ATOM 3566 C C . LYS A 1 467 ? -35.734 4.256 17.955 1.00 92.06 467 LYS A C 1
ATOM 3568 O O . LYS A 1 467 ? -35.721 3.735 16.851 1.00 92.06 467 LYS A O 1
ATOM 3573 N N . ASN A 1 468 ? -34.665 4.838 18.503 1.00 89.00 468 ASN A N 1
ATOM 3574 C CA . ASN A 1 468 ? -33.409 5.098 17.788 1.00 89.00 468 ASN A CA 1
ATOM 3575 C C . ASN A 1 468 ? -32.259 4.178 18.241 1.00 89.00 468 ASN A C 1
ATOM 3577 O O . ASN A 1 468 ? -31.094 4.486 18.011 1.00 89.00 468 ASN A O 1
ATOM 3581 N N . GLY A 1 469 ? -32.565 3.088 18.951 1.00 94.19 469 GLY A N 1
ATOM 3582 C CA . GLY A 1 469 ? -31.560 2.185 19.506 1.00 94.19 469 GLY A CA 1
ATOM 3583 C C . GLY A 1 469 ? -31.927 1.698 20.900 1.00 94.19 469 GLY A C 1
ATOM 3584 O O . GLY A 1 469 ? -33.087 1.435 21.209 1.00 94.19 469 GLY A O 1
ATOM 3585 N N . VA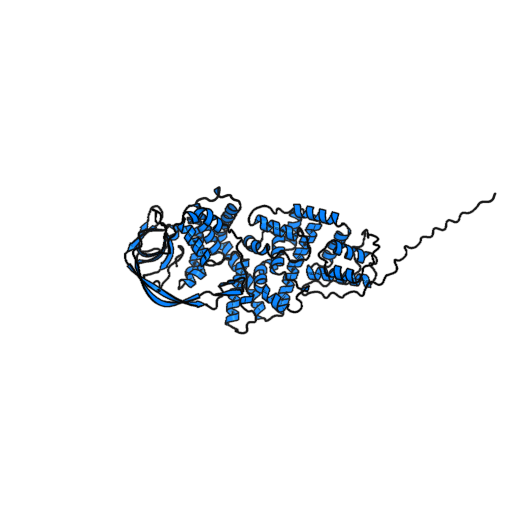L A 1 470 ? -30.929 1.565 21.757 1.00 96.81 470 VAL A N 1
ATOM 3586 C CA . VAL A 1 470 ? -31.056 1.060 23.117 1.00 96.81 470 VAL A CA 1
ATOM 3587 C C . VAL A 1 470 ? -30.791 2.190 24.102 1.00 96.81 470 VAL A C 1
ATOM 3589 O O . VAL A 1 470 ? -29.717 2.784 24.121 1.00 96.81 470 VAL A O 1
ATOM 3592 N N . VAL A 1 471 ? -31.775 2.478 24.947 1.00 97.50 471 VAL A N 1
ATOM 3593 C CA . VAL A 1 471 ? -31.661 3.469 26.014 1.00 97.50 471 VAL A CA 1
ATOM 3594 C C . VAL A 1 471 ? -31.019 2.812 27.228 1.00 97.50 471 VAL A C 1
ATOM 3596 O O . VAL A 1 471 ? -31.575 1.880 27.824 1.00 97.50 471 VAL A O 1
ATOM 3599 N N . LEU A 1 472 ? -29.855 3.327 27.606 1.00 97.69 472 LEU A N 1
ATOM 3600 C CA . LEU A 1 472 ? -29.149 2.949 28.818 1.00 97.69 472 LEU A CA 1
ATOM 3601 C C . LEU A 1 472 ? -29.469 3.963 29.909 1.00 97.69 472 LEU A C 1
ATOM 3603 O O . LEU A 1 472 ? -29.275 5.166 29.737 1.00 97.69 472 LEU A O 1
ATOM 3607 N N . ALA A 1 473 ? -29.932 3.473 31.052 1.00 97.31 473 ALA A N 1
ATOM 3608 C CA . ALA A 1 473 ? -29.983 4.268 32.273 1.00 97.31 473 ALA A CA 1
ATOM 3609 C C . ALA A 1 473 ? -28.868 3.809 33.205 1.00 97.31 473 ALA A C 1
ATOM 3611 O O . ALA A 1 473 ? -28.601 2.611 33.293 1.00 97.31 473 ALA A O 1
ATOM 3612 N N . PHE A 1 474 ? -28.270 4.740 33.943 1.00 97.12 474 PHE A N 1
ATOM 3613 C CA . PHE A 1 474 ? -27.183 4.452 34.876 1.00 97.12 474 PHE A CA 1
ATOM 3614 C C . PHE A 1 474 ? -27.626 4.708 36.309 1.00 97.12 474 PHE A C 1
ATOM 3616 O O . PHE A 1 474 ? -28.487 5.551 36.585 1.00 97.12 474 PHE A O 1
ATOM 3623 N N . LYS A 1 475 ? -27.049 3.953 37.239 1.00 94.44 475 LYS A N 1
ATOM 3624 C CA . LYS A 1 475 ? -27.175 4.243 38.669 1.00 94.44 475 LYS A CA 1
ATOM 3625 C C . LYS A 1 475 ? -26.035 5.164 39.092 1.00 94.44 475 LYS A C 1
ATOM 3627 O O . LYS A 1 475 ? -24.963 5.124 38.500 1.00 94.44 475 LYS A O 1
ATOM 3632 N N . THR A 1 476 ? -26.281 5.983 40.114 1.00 93.31 476 THR A N 1
ATOM 3633 C CA . THR A 1 476 ? -25.182 6.616 40.848 1.00 93.31 476 THR A CA 1
ATOM 3634 C C . THR A 1 476 ? -24.359 5.495 41.446 1.00 93.31 476 THR A C 1
ATOM 3636 O O . THR A 1 476 ? -24.912 4.658 42.165 1.00 93.31 476 THR A O 1
ATOM 3639 N N . ASP A 1 477 ? -23.078 5.443 41.116 1.00 90.75 477 ASP A N 1
ATOM 3640 C CA . ASP A 1 477 ? -22.232 4.365 41.591 1.00 90.75 477 ASP A CA 1
ATOM 3641 C C . ASP A 1 477 ? -20.825 4.847 41.918 1.00 90.75 477 ASP A C 1
ATOM 3643 O O . ASP A 1 477 ? -20.363 5.883 41.431 1.00 90.75 477 ASP A O 1
ATOM 3647 N N . ARG A 1 478 ? -20.161 4.060 42.760 1.00 90.94 478 ARG A N 1
ATOM 3648 C CA . ARG A 1 478 ? -18.721 4.122 42.975 1.00 90.94 478 ARG A CA 1
ATOM 3649 C C . ARG A 1 478 ? -18.102 2.927 42.269 1.00 90.94 478 ARG A C 1
ATOM 3651 O O . ARG A 1 478 ? -18.589 1.801 42.412 1.00 90.94 478 ARG A O 1
ATOM 3658 N N . TRP A 1 479 ? -17.058 3.166 41.495 1.00 91.81 479 TRP A N 1
ATOM 3659 C CA . TRP A 1 479 ? -16.306 2.115 40.815 1.00 91.81 479 TRP A CA 1
ATOM 3660 C C . TRP A 1 479 ? -14.815 2.295 41.058 1.00 91.81 479 TRP A C 1
ATOM 3662 O O . TRP A 1 479 ? -14.387 3.292 41.632 1.00 91.81 479 TRP A O 1
ATOM 3672 N N . MET A 1 480 ? -14.041 1.291 40.666 1.00 88.25 480 MET A N 1
ATOM 3673 C CA . MET A 1 480 ? -12.602 1.274 40.873 1.00 88.25 480 MET A CA 1
ATOM 3674 C C . MET A 1 480 ? -11.928 1.355 39.511 1.00 88.25 480 MET A C 1
ATOM 3676 O O . MET A 1 480 ? -12.022 0.410 38.726 1.00 88.25 480 MET A O 1
ATOM 3680 N N . GLU A 1 481 ? -11.267 2.474 39.233 1.00 91.12 481 GLU A N 1
ATOM 3681 C CA . GLU A 1 481 ? -10.495 2.644 38.007 1.00 91.12 481 GLU A CA 1
ATOM 3682 C C . GLU A 1 481 ? -9.157 1.917 38.161 1.00 91.12 481 GLU A C 1
ATOM 3684 O O . GLU A 1 481 ? -8.425 2.211 39.110 1.00 91.12 481 GLU A O 1
ATOM 3689 N N . PRO A 1 482 ? -8.837 0.929 37.309 1.00 90.75 482 PRO A N 1
ATOM 3690 C CA . PRO A 1 482 ? -7.570 0.223 37.396 1.00 90.75 482 PRO A CA 1
ATOM 3691 C C . PRO A 1 482 ? -6.404 1.161 37.078 1.00 90.75 482 PRO A C 1
ATOM 3693 O O . PRO A 1 482 ? -6.424 1.893 36.093 1.00 90.75 482 PRO A O 1
ATOM 3696 N N . ILE A 1 483 ? -5.364 1.086 37.902 1.00 91.69 483 ILE A N 1
ATOM 3697 C CA . ILE A 1 483 ? -4.053 1.656 37.599 1.00 91.69 483 ILE A CA 1
ATOM 3698 C C . ILE A 1 483 ? -3.241 0.538 36.950 1.00 91.69 483 ILE A C 1
ATOM 3700 O O . ILE A 1 483 ? -3.120 -0.548 37.528 1.00 91.69 483 ILE A O 1
ATOM 3704 N N . PHE A 1 484 ? -2.714 0.786 35.754 1.00 90.31 484 PHE A N 1
ATOM 3705 C CA . PHE A 1 484 ? -1.880 -0.167 35.027 1.00 90.31 484 PHE A CA 1
ATOM 3706 C C . PHE A 1 484 ? -0.413 0.276 35.044 1.00 90.31 484 PHE A C 1
ATOM 3708 O O . PHE A 1 484 ? -0.111 1.434 34.772 1.00 90.31 484 PHE A O 1
ATOM 3715 N N . ASP A 1 485 ? 0.492 -0.660 35.336 1.00 92.69 485 ASP A N 1
ATOM 3716 C CA . ASP A 1 485 ? 1.902 -0.579 34.944 1.00 92.69 485 ASP A CA 1
ATOM 3717 C C . ASP A 1 485 ? 2.031 -1.278 33.590 1.00 92.69 485 ASP A C 1
ATOM 3719 O O . ASP A 1 485 ? 1.929 -2.507 33.496 1.00 92.69 485 ASP A O 1
ATOM 3723 N N . CYS A 1 486 ? 2.162 -0.481 32.533 1.00 91.25 486 CYS A N 1
ATOM 3724 C CA . CYS A 1 486 ? 2.311 -0.962 31.169 1.00 91.25 486 CYS A CA 1
ATOM 3725 C C . CYS A 1 486 ? 3.784 -0.966 30.791 1.00 91.25 486 CYS A C 1
ATOM 3727 O O . CYS A 1 486 ? 4.448 0.071 30.814 1.00 91.25 486 CYS A O 1
ATOM 3729 N N . ARG A 1 487 ? 4.285 -2.135 30.393 1.00 92.81 487 ARG A N 1
ATOM 3730 C CA . ARG A 1 487 ? 5.646 -2.278 29.874 1.00 92.81 487 ARG A CA 1
ATOM 3731 C C . ARG A 1 487 ? 5.597 -2.614 28.388 1.00 92.81 487 ARG A C 1
ATOM 3733 O O . ARG A 1 487 ? 4.686 -3.331 27.973 1.00 92.81 487 ARG A O 1
ATOM 3740 N N . PRO A 1 488 ? 6.553 -2.128 27.578 1.00 89.75 488 PRO A N 1
ATOM 3741 C CA . PRO A 1 488 ? 6.716 -2.608 26.214 1.00 89.75 488 PRO A CA 1
ATOM 3742 C C . PRO A 1 488 ? 6.831 -4.135 26.210 1.00 89.75 488 PRO A C 1
ATOM 3744 O O . PRO A 1 488 ? 7.687 -4.708 26.884 1.00 89.75 488 PRO A O 1
ATOM 3747 N N . SER A 1 489 ? 5.959 -4.790 25.456 1.00 84.75 489 SER A N 1
ATOM 3748 C CA . SER A 1 489 ? 6.115 -6.194 25.099 1.00 84.75 489 SER A CA 1
ATOM 3749 C C . SER A 1 489 ? 7.310 -6.350 24.150 1.00 84.75 489 SER A C 1
ATOM 3751 O O . SER A 1 489 ? 7.880 -5.375 23.665 1.00 84.75 489 SER A O 1
ATOM 3753 N N . LYS A 1 490 ? 7.675 -7.590 23.817 1.00 85.62 490 LYS A N 1
ATOM 3754 C CA . LYS A 1 490 ? 8.651 -7.867 22.745 1.00 85.62 490 LYS A CA 1
ATOM 3755 C C . LYS A 1 490 ? 8.015 -7.928 21.349 1.00 85.62 490 LYS A C 1
ATOM 3757 O O . LYS A 1 490 ? 8.703 -8.228 20.379 1.00 85.62 490 LYS A O 1
ATOM 3762 N N . ARG A 1 491 ? 6.707 -7.671 21.236 1.00 86.44 491 ARG A N 1
ATOM 3763 C CA . ARG A 1 491 ? 5.975 -7.674 19.964 1.00 86.44 491 ARG A CA 1
ATOM 3764 C C . ARG A 1 491 ? 6.013 -6.272 19.374 1.00 86.44 491 ARG A C 1
ATOM 3766 O O . ARG A 1 491 ? 5.522 -5.330 19.999 1.00 86.44 491 ARG A O 1
ATOM 3773 N N . ILE A 1 492 ? 6.612 -6.139 18.196 1.00 87.69 492 ILE A N 1
ATOM 3774 C CA . ILE A 1 492 ? 6.650 -4.869 17.470 1.00 87.69 492 ILE A CA 1
ATOM 3775 C C . ILE A 1 492 ? 5.247 -4.569 16.955 1.00 87.69 492 ILE A C 1
ATOM 3777 O O . ILE A 1 492 ? 4.638 -5.419 16.317 1.00 87.69 492 ILE A O 1
ATOM 3781 N N . PHE A 1 493 ? 4.772 -3.363 17.249 1.00 82.06 493 PHE A N 1
ATOM 3782 C CA . PHE A 1 493 ? 3.550 -2.799 16.697 1.00 82.06 493 PHE A CA 1
ATOM 3783 C C . PHE A 1 493 ? 3.859 -2.129 15.352 1.00 82.06 493 PHE A C 1
ATOM 3785 O O . PHE A 1 493 ? 3.401 -2.567 14.306 1.00 82.06 493 PHE A O 1
ATOM 3792 N N . TYR A 1 494 ? 4.733 -1.122 15.357 1.00 83.62 494 TYR A N 1
ATOM 3793 C CA . TYR A 1 494 ? 5.288 -0.534 14.139 1.00 83.62 494 TYR A CA 1
ATOM 3794 C C . TYR A 1 494 ? 6.644 0.112 14.427 1.00 83.62 494 TYR A C 1
ATOM 3796 O O . TYR A 1 494 ? 7.057 0.263 15.579 1.00 83.62 494 TYR A O 1
ATOM 3804 N N . VAL A 1 495 ? 7.344 0.511 13.368 1.00 84.56 495 VAL A N 1
ATOM 3805 C CA . VAL A 1 495 ? 8.611 1.238 13.460 1.00 84.56 495 VAL A CA 1
ATOM 3806 C C . VAL A 1 495 ? 8.471 2.545 12.686 1.00 84.56 495 VAL A C 1
ATOM 3808 O O . VAL A 1 495 ? 8.217 2.518 11.482 1.00 84.56 495 VAL A O 1
ATOM 3811 N N . THR A 1 496 ? 8.608 3.684 13.372 1.00 80.81 496 THR A N 1
ATOM 3812 C CA . THR A 1 496 ? 8.453 5.020 12.767 1.00 80.81 496 THR A CA 1
ATOM 3813 C C . THR A 1 496 ? 9.519 5.286 11.708 1.00 80.81 496 THR A C 1
ATOM 3815 O O . THR A 1 496 ? 10.576 4.652 11.681 1.00 80.81 496 THR A O 1
ATOM 3818 N N . TYR A 1 497 ? 9.316 6.332 10.903 1.00 75.94 497 TYR A N 1
ATOM 3819 C CA . TYR A 1 497 ? 10.337 6.823 9.975 1.00 75.94 497 TYR A CA 1
ATOM 3820 C C . TYR A 1 497 ? 11.658 7.228 10.661 1.00 75.94 497 TYR A C 1
ATOM 3822 O O . TYR A 1 497 ? 12.739 7.018 10.105 1.00 75.94 497 TYR A O 1
ATOM 3830 N N . SER A 1 498 ? 11.591 7.746 11.896 1.00 79.81 498 SER A N 1
ATOM 3831 C CA . SER A 1 498 ? 12.771 8.058 12.719 1.00 79.81 498 SER A CA 1
ATOM 3832 C C . SER A 1 498 ? 13.485 6.816 13.271 1.00 79.81 498 SER A C 1
ATOM 3834 O O . SER A 1 498 ? 14.540 6.948 13.884 1.00 79.81 498 SER A O 1
ATOM 3836 N N . GLY A 1 499 ? 12.940 5.614 13.052 1.00 82.25 499 GLY A N 1
ATOM 3837 C CA . GLY A 1 499 ? 13.474 4.355 13.568 1.00 82.25 499 GLY A CA 1
ATOM 3838 C C . GLY A 1 499 ? 13.034 4.031 14.996 1.00 82.25 499 GLY A C 1
ATOM 3839 O O . GLY A 1 499 ? 13.553 3.080 15.579 1.00 82.25 499 GLY A O 1
ATOM 3840 N N . ASN A 1 500 ? 12.087 4.780 15.569 1.00 86.94 500 ASN A N 1
ATOM 3841 C CA . ASN A 1 500 ? 11.543 4.471 16.888 1.00 86.94 500 ASN A CA 1
ATOM 3842 C C . ASN A 1 500 ? 10.643 3.243 16.784 1.00 86.94 500 ASN A C 1
ATOM 3844 O O . ASN A 1 500 ? 9.702 3.205 15.991 1.00 86.94 500 ASN A O 1
ATOM 3848 N N . VAL A 1 501 ? 10.938 2.239 17.602 1.00 88.31 501 VAL A N 1
ATOM 3849 C CA . VAL A 1 501 ? 10.165 1.002 17.647 1.00 88.31 501 VAL A CA 1
ATOM 3850 C C . VAL A 1 501 ? 9.048 1.172 18.663 1.00 88.31 501 VAL A C 1
ATOM 3852 O O . VAL A 1 501 ? 9.300 1.350 19.855 1.00 88.31 501 VAL A O 1
ATOM 3855 N N . HIS A 1 502 ? 7.813 1.102 18.188 1.00 86.88 502 HIS A N 1
ATOM 3856 C CA . HIS A 1 502 ? 6.639 1.042 19.039 1.00 86.88 502 HIS A CA 1
ATOM 3857 C C . HIS A 1 502 ? 6.307 -0.424 19.257 1.00 86.88 502 HIS A C 1
ATOM 3859 O O . HIS A 1 502 ? 6.120 -1.179 18.307 1.00 86.88 502 HIS A O 1
ATOM 3865 N N . TYR A 1 503 ? 6.261 -0.834 20.517 1.00 89.19 503 TYR A N 1
ATOM 3866 C CA . TYR A 1 503 ? 5.878 -2.185 20.901 1.00 89.19 503 TYR A CA 1
ATOM 3867 C C . TYR A 1 503 ? 4.427 -2.196 21.367 1.00 89.19 503 TYR A C 1
ATOM 3869 O O . TYR A 1 503 ? 3.937 -1.208 21.922 1.00 89.19 503 TYR A O 1
ATOM 3877 N N . HIS A 1 504 ? 3.758 -3.338 21.220 1.00 86.19 504 HIS A N 1
ATOM 3878 C CA . HIS A 1 504 ? 2.540 -3.584 21.990 1.00 86.19 504 HIS A CA 1
ATOM 3879 C C . HIS A 1 504 ? 2.860 -3.496 23.483 1.00 86.19 504 HIS A C 1
ATOM 3881 O O . HIS A 1 504 ? 3.992 -3.777 23.874 1.00 86.19 504 HIS A O 1
ATOM 3887 N N . GLN A 1 505 ? 1.893 -3.130 24.317 1.00 89.38 505 GLN A N 1
ATOM 3888 C CA . GLN A 1 505 ? 2.100 -3.034 25.759 1.00 89.38 505 GLN A CA 1
ATOM 3889 C C . GLN A 1 505 ? 1.539 -4.264 26.470 1.00 89.38 505 GLN A C 1
ATOM 3891 O O . GLN A 1 505 ? 0.424 -4.698 26.186 1.00 89.38 505 GLN A O 1
ATOM 3896 N N . ASP A 1 506 ? 2.304 -4.793 27.421 1.00 88.88 506 ASP A N 1
ATOM 3897 C CA . ASP A 1 506 ? 1.819 -5.766 28.391 1.00 88.88 506 ASP A CA 1
ATOM 3898 C C . ASP A 1 506 ? 1.483 -4.992 29.673 1.00 88.88 506 ASP A C 1
ATOM 3900 O O . ASP A 1 506 ? 2.360 -4.588 30.444 1.00 88.88 506 ASP A O 1
ATOM 3904 N N . CYS A 1 507 ? 0.193 -4.714 29.860 1.00 89.25 507 CYS A N 1
ATOM 3905 C CA . CYS A 1 507 ? -0.307 -3.924 30.978 1.00 89.25 507 CYS A CA 1
ATOM 3906 C C . CYS A 1 507 ? -0.706 -4.821 32.147 1.00 89.25 507 CYS A C 1
ATOM 3908 O O . CYS A 1 507 ? -1.657 -5.600 32.061 1.00 89.25 507 CYS A O 1
ATOM 3910 N N . LYS A 1 508 ? -0.015 -4.672 33.281 1.00 90.19 508 LYS A N 1
ATOM 3911 C CA . LYS A 1 508 ? -0.385 -5.329 34.535 1.00 90.19 508 LYS A CA 1
ATOM 3912 C C . LYS A 1 508 ? -1.098 -4.338 35.440 1.00 90.19 508 LYS A C 1
ATOM 3914 O O . LYS A 1 508 ? -0.594 -3.256 35.720 1.00 90.19 508 LYS A O 1
ATOM 3919 N N . LYS A 1 509 ? -2.260 -4.726 35.958 1.00 90.31 509 LYS A N 1
ATOM 3920 C CA . LYS A 1 509 ? -2.956 -3.950 36.987 1.00 90.31 509 LYS A CA 1
ATOM 3921 C C . LYS A 1 509 ? -2.108 -3.905 38.266 1.00 90.31 509 LYS A C 1
ATOM 3923 O O . LYS A 1 509 ? -1.810 -4.955 38.837 1.00 90.31 509 LYS A O 1
ATOM 3928 N N . THR A 1 510 ? -1.730 -2.711 38.712 1.00 93.81 510 THR A N 1
ATOM 3929 C CA . THR A 1 510 ? -0.901 -2.475 39.913 1.00 93.81 510 THR A CA 1
ATOM 3930 C C . THR A 1 510 ? -1.666 -1.847 41.065 1.00 93.81 510 THR A C 1
ATOM 3932 O O . THR A 1 510 ? -1.218 -1.915 42.206 1.00 93.81 510 THR A O 1
ATOM 3935 N N . GLY A 1 511 ? -2.838 -1.283 40.799 1.00 93.62 511 GLY A N 1
ATOM 3936 C CA . GLY A 1 511 ? -3.671 -0.678 41.826 1.00 93.62 511 GLY A CA 1
ATOM 3937 C C . GLY A 1 511 ? -5.049 -0.322 41.301 1.00 93.62 511 GLY A C 1
ATOM 3938 O O . GLY A 1 511 ? -5.428 -0.696 40.186 1.00 93.62 511 GLY A O 1
ATOM 3939 N N . GLN A 1 512 ? -5.810 0.394 42.123 1.00 94.88 512 GLN A N 1
ATOM 3940 C CA . GLN A 1 512 ? -7.088 0.966 41.727 1.00 94.88 512 GLN A CA 1
ATOM 3941 C C . GLN A 1 512 ? -7.348 2.285 42.452 1.00 94.88 512 GLN A C 1
ATOM 3943 O O . GLN A 1 512 ? -7.035 2.407 43.635 1.00 94.88 512 GLN A O 1
ATOM 3948 N N . THR A 1 513 ? -8.006 3.216 41.769 1.00 93.19 513 THR A N 1
ATOM 3949 C CA . THR A 1 513 ? -8.457 4.486 42.346 1.00 93.19 513 THR A CA 1
ATOM 3950 C C . THR A 1 513 ? -9.983 4.503 42.418 1.00 93.19 513 THR A C 1
ATOM 3952 O O . THR A 1 513 ? -10.638 4.179 41.422 1.00 93.19 513 THR A O 1
ATOM 3955 N N . PRO A 1 514 ? -10.587 4.858 43.566 1.00 92.06 514 PRO A N 1
ATOM 3956 C CA . PRO A 1 514 ? -12.030 4.995 43.655 1.00 92.06 514 PRO A CA 1
ATOM 3957 C C . PRO A 1 514 ? -12.499 6.186 42.820 1.00 92.06 514 PRO A C 1
ATOM 3959 O O . PRO A 1 514 ? -12.032 7.310 42.983 1.00 92.06 514 PRO A O 1
ATOM 3962 N N . MET A 1 515 ? -13.478 5.934 41.965 1.00 92.94 515 MET A N 1
ATOM 3963 C CA . MET A 1 515 ? -14.184 6.932 41.177 1.00 92.94 515 MET A CA 1
ATOM 3964 C C . MET A 1 515 ? -15.653 6.933 41.585 1.00 92.94 515 MET A C 1
ATOM 3966 O O . MET A 1 515 ? -16.194 5.929 42.060 1.00 92.94 515 MET A O 1
ATOM 3970 N N . SER A 1 516 ? -16.326 8.063 41.411 1.00 91.88 516 SER A N 1
ATOM 3971 C CA . SER A 1 516 ? -17.764 8.150 41.639 1.00 91.88 516 SER A CA 1
ATOM 3972 C C . SER A 1 516 ? -18.409 9.038 40.600 1.00 91.88 516 SER A C 1
ATOM 3974 O O . SER A 1 516 ? -17.835 10.045 40.190 1.00 91.88 516 SER A O 1
ATOM 3976 N N . GLY A 1 517 ? -19.611 8.671 40.184 1.00 89.75 517 GLY A N 1
ATOM 3977 C CA . GLY A 1 517 ? -20.295 9.402 39.138 1.00 89.75 517 GLY A CA 1
ATOM 3978 C C . GLY A 1 517 ? -21.696 8.880 38.891 1.00 89.75 517 GLY A C 1
ATOM 3979 O O . GLY A 1 517 ? -22.081 7.780 39.297 1.00 89.75 517 GLY A O 1
ATOM 3980 N N . LYS A 1 518 ? -22.475 9.711 38.209 1.00 89.38 518 LYS A N 1
ATOM 3981 C CA . LYS A 1 518 ? -23.790 9.353 37.696 1.00 89.38 518 LYS A CA 1
ATOM 3982 C C . LYS A 1 518 ? -23.879 9.836 36.260 1.00 89.38 518 LYS A C 1
ATOM 3984 O O . LYS A 1 518 ? -24.132 11.013 36.010 1.00 89.38 518 LYS A O 1
ATOM 3989 N N . LEU A 1 519 ? -23.702 8.912 35.326 1.00 93.94 519 LEU A N 1
ATOM 3990 C CA . LEU A 1 519 ? -23.922 9.204 33.921 1.00 93.94 519 LEU A CA 1
ATOM 3991 C C . LEU A 1 519 ? -25.427 9.414 33.680 1.00 93.94 519 LEU A C 1
ATOM 3993 O O . LEU A 1 519 ? -26.269 8.638 34.140 1.00 93.94 519 LEU A O 1
ATOM 3997 N N . LYS A 1 520 ? -25.794 10.503 32.999 1.00 94.88 520 LYS A N 1
ATOM 3998 C CA . LYS A 1 520 ? -27.185 10.706 32.561 1.00 94.88 520 LYS A CA 1
ATOM 3999 C C . LYS A 1 520 ? -27.548 9.630 31.528 1.00 94.88 520 LYS A C 1
ATOM 4001 O O . LYS A 1 520 ? -26.645 9.156 30.843 1.00 94.88 520 LYS A O 1
ATOM 4006 N N . PRO A 1 521 ? -28.831 9.254 31.383 1.00 96.38 521 PRO A N 1
ATOM 4007 C CA . PRO A 1 521 ? -29.236 8.298 30.359 1.00 96.38 521 PRO A CA 1
ATOM 4008 C C . PRO A 1 521 ? -28.726 8.678 28.964 1.00 96.38 521 PRO A C 1
ATOM 4010 O O . PRO A 1 521 ? -28.630 9.865 28.636 1.00 96.38 521 PRO A O 1
ATOM 4013 N N . VAL A 1 522 ? -28.394 7.664 28.171 1.00 96.25 522 VAL A N 1
ATOM 4014 C CA . VAL A 1 522 ? -27.884 7.807 26.799 1.00 96.25 522 VAL A CA 1
ATOM 4015 C C . VAL A 1 522 ? -28.565 6.801 25.881 1.00 96.25 522 VAL A C 1
ATOM 4017 O O . VAL A 1 522 ? -29.083 5.780 26.345 1.00 96.25 522 VAL A O 1
ATOM 4020 N N . THR A 1 523 ? -28.536 7.073 24.581 1.00 95.69 523 THR A N 1
ATOM 4021 C CA . THR A 1 523 ? -29.023 6.150 23.551 1.00 95.69 523 THR A CA 1
ATOM 4022 C C . THR A 1 523 ? -27.836 5.563 22.795 1.00 95.69 523 THR A C 1
ATOM 4024 O O . THR A 1 523 ? -27.056 6.301 22.207 1.00 95.69 523 THR A O 1
ATOM 4027 N N . VAL A 1 524 ? -27.688 4.243 22.786 1.00 95.25 524 VAL A N 1
ATOM 4028 C CA . VAL A 1 5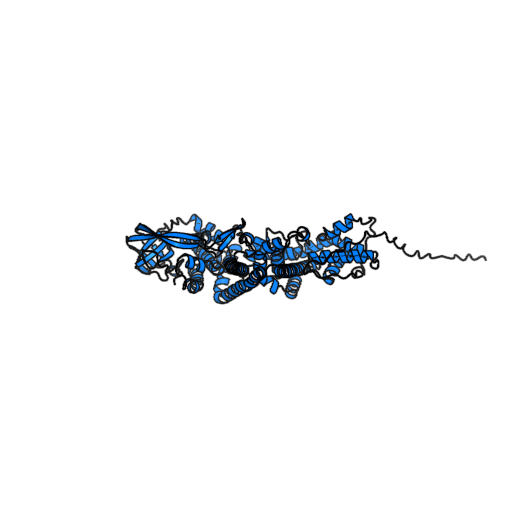24 ? -26.686 3.547 21.964 1.00 95.25 524 VAL A CA 1
ATOM 4029 C C . VAL A 1 524 ? -27.382 2.979 20.725 1.00 95.25 524 VAL A C 1
ATOM 4031 O O . VAL A 1 524 ? -28.427 2.343 20.887 1.00 95.25 524 VAL A O 1
ATOM 4034 N N . PRO A 1 525 ? -26.859 3.175 19.502 1.00 93.88 525 PRO A N 1
ATOM 4035 C CA . PRO A 1 525 ? -27.422 2.560 18.300 1.00 93.88 525 PRO A CA 1
ATOM 4036 C C . PRO A 1 525 ? -27.578 1.048 18.454 1.00 93.88 525 PRO A C 1
ATOM 4038 O O . PRO A 1 525 ? -26.750 0.393 19.086 1.00 93.88 525 PRO A O 1
ATOM 4041 N N . ALA A 1 526 ? -28.630 0.474 17.868 1.00 93.88 526 ALA A N 1
ATOM 4042 C CA . ALA A 1 526 ? -28.897 -0.960 18.001 1.00 93.88 526 ALA A CA 1
ATOM 4043 C C . ALA A 1 526 ? -27.729 -1.824 17.488 1.00 93.88 526 ALA A C 1
ATOM 4045 O O . ALA A 1 526 ? -27.393 -2.822 18.124 1.00 93.88 526 ALA A O 1
ATOM 4046 N N . SER A 1 527 ? -27.079 -1.390 16.404 1.00 92.06 527 SER A N 1
ATOM 4047 C CA . SER A 1 527 ? -25.883 -2.003 15.811 1.00 92.06 527 SER A CA 1
ATOM 4048 C C . SER A 1 527 ? -24.698 -2.090 16.785 1.00 92.06 527 SER A C 1
ATOM 4050 O O . SER A 1 527 ? -23.928 -3.042 16.723 1.00 92.06 527 SER A O 1
ATOM 4052 N N . MET A 1 528 ? -24.599 -1.163 17.742 1.00 95.06 528 MET A N 1
ATOM 4053 C CA . MET A 1 528 ? -23.512 -1.073 18.728 1.00 95.06 528 MET A CA 1
ATOM 4054 C C . MET A 1 528 ? -23.907 -1.536 20.133 1.00 95.06 528 MET A C 1
ATOM 4056 O O . MET A 1 528 ? -23.060 -1.660 21.015 1.00 95.06 528 MET A O 1
ATOM 4060 N N . ALA A 1 529 ? -25.195 -1.782 20.373 1.00 96.00 529 ALA A N 1
ATOM 4061 C CA . ALA A 1 529 ? -25.719 -2.141 21.689 1.00 96.00 529 ALA A CA 1
ATOM 4062 C C . ALA A 1 529 ? -25.663 -3.650 21.988 1.00 96.00 529 ALA A C 1
ATOM 4064 O O . ALA A 1 529 ? -26.190 -4.102 23.012 1.00 96.00 529 ALA A O 1
ATOM 4065 N N . SER A 1 530 ? -25.057 -4.441 21.099 1.00 93.12 530 SER A N 1
ATOM 4066 C CA . SER A 1 530 ? -24.960 -5.890 21.251 1.00 93.12 530 SER A CA 1
ATOM 4067 C C . SER A 1 530 ? -24.248 -6.268 22.554 1.00 93.12 530 SER A C 1
ATOM 4069 O O . SER A 1 530 ? -23.215 -5.707 22.907 1.00 93.12 530 SER A O 1
ATOM 4071 N N . GLY A 1 531 ? -24.832 -7.204 23.307 1.00 94.38 531 GLY A N 1
ATOM 4072 C CA . GLY A 1 531 ? -24.271 -7.712 24.564 1.00 94.38 531 GLY A CA 1
ATOM 4073 C C . GLY A 1 531 ? -24.353 -6.770 25.775 1.00 94.38 531 GLY A C 1
ATOM 4074 O O . GLY A 1 531 ? -23.968 -7.191 26.873 1.00 94.38 531 GLY A O 1
ATOM 4075 N N . LEU A 1 532 ? -24.899 -5.555 25.623 1.00 97.56 532 LEU A N 1
ATOM 4076 C CA . LEU A 1 532 ? -25.122 -4.628 26.735 1.00 97.56 532 LEU A CA 1
ATOM 4077 C C . LEU A 1 532 ? -26.226 -5.134 27.673 1.00 97.56 532 LEU A C 1
ATOM 4079 O O . LEU A 1 532 ? -27.338 -5.457 27.249 1.00 97.56 532 LEU A O 1
ATOM 4083 N N . LYS A 1 533 ? -25.929 -5.188 28.971 1.00 97.56 533 LYS A N 1
ATOM 4084 C CA . LYS A 1 533 ? -26.808 -5.712 30.026 1.00 97.56 533 LYS A CA 1
ATOM 4085 C C . LYS A 1 533 ? -26.704 -4.867 31.293 1.00 97.56 533 LYS A C 1
ATOM 4087 O O . LYS A 1 533 ? -25.689 -4.229 31.564 1.00 97.56 533 LYS A O 1
ATOM 4092 N N . ALA A 1 534 ? -27.761 -4.887 32.104 1.00 97.50 534 ALA A N 1
ATOM 4093 C CA . ALA A 1 534 ? -27.730 -4.273 33.428 1.00 97.50 534 ALA A CA 1
ATOM 4094 C C . ALA A 1 534 ? -26.618 -4.893 34.297 1.00 97.50 534 ALA A C 1
ATOM 4096 O O . ALA A 1 534 ? -26.347 -6.088 34.215 1.00 97.50 534 ALA A O 1
ATOM 4097 N N . GLY A 1 535 ? -25.976 -4.071 35.126 1.00 95.94 535 GLY A N 1
ATOM 4098 C CA . GLY A 1 535 ? -24.865 -4.455 36.000 1.00 95.94 535 GLY A CA 1
ATOM 4099 C C . GLY A 1 535 ? -23.477 -4.319 35.371 1.00 95.94 535 GLY A C 1
ATOM 4100 O O . GLY A 1 535 ? -22.504 -4.195 36.115 1.00 95.94 535 GLY A O 1
ATOM 4101 N N . GLN A 1 536 ? -23.377 -4.272 34.041 1.00 97.31 536 GLN A N 1
ATOM 4102 C CA . GLN A 1 536 ? -22.109 -4.038 33.352 1.00 97.31 536 GLN A CA 1
ATOM 4103 C C . GLN A 1 536 ? -21.610 -2.607 33.564 1.00 97.31 536 GLN A C 1
ATOM 4105 O O . GLN A 1 536 ? -22.394 -1.664 33.718 1.00 97.31 536 GLN A O 1
ATOM 4110 N N . MET A 1 537 ? -20.290 -2.464 33.543 1.00 96.44 537 MET A N 1
ATOM 4111 C CA . MET A 1 537 ? -19.605 -1.177 33.504 1.00 96.44 537 MET A CA 1
ATOM 4112 C C . MET A 1 537 ? -19.267 -0.858 32.051 1.00 96.44 537 MET A C 1
ATOM 4114 O O . MET A 1 537 ? -18.779 -1.731 31.336 1.00 96.44 537 MET A O 1
ATOM 4118 N N . VAL A 1 538 ? -19.513 0.369 31.607 1.00 96.94 538 VAL A N 1
ATOM 4119 C CA . VAL A 1 538 ? -19.206 0.803 30.240 1.00 96.94 538 VAL A CA 1
ATOM 4120 C C . VAL A 1 538 ? -18.418 2.098 30.241 1.00 96.94 538 VAL A C 1
ATOM 4122 O O . VAL A 1 538 ? -18.665 2.965 31.076 1.00 96.94 538 VAL A O 1
ATOM 4125 N N . THR A 1 539 ? -17.523 2.220 29.267 1.00 95.25 539 THR A N 1
ATOM 4126 C CA . THR A 1 539 ? -16.874 3.472 28.882 1.00 95.25 539 THR A CA 1
ATOM 4127 C C . THR A 1 539 ? -17.479 3.908 27.555 1.00 95.25 539 THR A C 1
ATOM 4129 O O . THR A 1 539 ? -17.445 3.158 26.575 1.00 95.25 539 THR A O 1
ATOM 4132 N N . LEU A 1 540 ? -18.070 5.097 27.525 1.00 94.94 540 LEU A N 1
ATOM 4133 C CA . LEU A 1 540 ? -18.842 5.619 26.404 1.00 94.94 540 LEU A CA 1
ATOM 4134 C C . LEU A 1 540 ? -18.279 6.958 25.935 1.00 94.94 540 LEU A C 1
ATOM 4136 O O . LEU A 1 540 ? -17.971 7.818 26.757 1.00 94.94 540 LEU A O 1
ATOM 4140 N N . LEU A 1 541 ? -18.236 7.180 24.626 1.00 92.88 541 LEU A N 1
ATOM 4141 C CA . LEU A 1 541 ? -18.160 8.533 24.081 1.00 92.88 541 LEU A CA 1
ATOM 4142 C C . LEU A 1 541 ? -19.586 9.054 23.897 1.00 92.88 541 LEU A C 1
ATOM 4144 O O . LEU A 1 541 ? -20.382 8.390 23.237 1.00 92.88 541 LEU A O 1
ATOM 4148 N N . VAL A 1 542 ? -19.926 10.192 24.504 1.00 91.38 542 VAL A N 1
ATOM 4149 C CA . VAL A 1 542 ? -21.311 10.689 24.590 1.00 91.38 542 VAL A CA 1
ATOM 4150 C C . VAL A 1 542 ? -21.448 12.039 23.887 1.00 91.38 542 VAL A C 1
ATOM 4152 O O . VAL A 1 542 ? -20.647 12.941 24.120 1.00 91.38 542 VAL A O 1
ATOM 4155 N N . GLU A 1 543 ? -22.493 12.190 23.069 1.00 86.56 543 GLU A N 1
ATOM 4156 C CA . GLU A 1 543 ? -22.874 13.473 22.460 1.00 86.56 543 GLU A CA 1
ATOM 4157 C C . GLU A 1 543 ? -23.481 14.430 23.490 1.00 86.56 543 GLU A C 1
ATOM 4159 O O . GLU A 1 543 ? -24.339 14.047 24.291 1.00 86.56 543 GLU A O 1
ATOM 4164 N N . GLU A 1 544 ? -23.127 15.713 23.400 1.00 82.31 544 GLU A N 1
ATOM 4165 C CA . GLU A 1 544 ? -23.766 16.783 24.182 1.00 82.31 544 GLU A CA 1
ATOM 4166 C C . GLU A 1 544 ? -25.162 17.185 23.681 1.00 82.31 544 GLU A C 1
ATOM 4168 O O . GLU A 1 544 ? -25.850 17.985 24.316 1.00 82.31 544 GLU A O 1
ATOM 4173 N N . ASN A 1 545 ? -25.622 16.629 22.560 1.00 79.94 545 ASN A N 1
ATOM 4174 C CA . ASN A 1 545 ? -26.920 16.978 21.997 1.00 79.94 545 ASN A CA 1
ATOM 4175 C C . ASN A 1 545 ? -28.103 16.462 22.849 1.00 79.94 545 ASN A C 1
ATOM 4177 O O . ASN A 1 545 ? -27.964 15.664 23.778 1.00 79.94 545 ASN A O 1
ATOM 4181 N N . LYS A 1 546 ? -29.319 16.905 22.500 1.00 77.62 546 LYS A N 1
ATOM 4182 C CA . LYS A 1 546 ? -30.554 16.507 23.202 1.00 77.62 546 LYS A CA 1
ATOM 4183 C C . LYS A 1 546 ? -30.821 14.995 23.160 1.00 77.62 546 LYS A C 1
ATOM 4185 O O . LYS A 1 546 ? -31.446 14.479 24.081 1.00 77.62 546 LYS A O 1
ATOM 4190 N N . ALA A 1 547 ? -30.373 14.299 22.112 1.00 79.25 547 ALA A N 1
ATOM 4191 C CA . ALA A 1 547 ? -30.567 12.856 21.963 1.00 79.25 547 ALA A CA 1
ATOM 4192 C C . ALA A 1 547 ? -29.619 12.034 22.857 1.00 79.25 547 ALA A C 1
ATOM 4194 O O . ALA A 1 547 ? -29.954 10.897 23.205 1.00 79.25 547 ALA A O 1
ATOM 4195 N N . ARG A 1 548 ? -28.473 12.618 23.253 1.00 90.06 548 ARG A N 1
ATOM 4196 C CA . ARG A 1 548 ? -27.391 11.980 24.018 1.00 90.06 548 ARG A CA 1
ATOM 4197 C C . ARG A 1 548 ? -27.035 10.610 23.446 1.00 90.06 548 ARG A C 1
ATOM 4199 O O . ARG A 1 548 ? -27.074 9.604 24.163 1.00 90.06 548 ARG A O 1
ATOM 4206 N N . SER A 1 549 ? -26.750 10.557 22.147 1.00 90.62 549 SER A N 1
ATOM 4207 C CA . SER A 1 549 ? -26.269 9.323 21.526 1.00 90.62 549 SER A CA 1
ATOM 4208 C C . SER A 1 549 ? -24.888 8.970 22.081 1.00 90.62 549 SER A C 1
ATOM 4210 O O . SER A 1 549 ? -24.127 9.862 22.464 1.00 90.62 549 SER A O 1
ATOM 4212 N N . ALA A 1 550 ? -24.560 7.682 22.149 1.00 92.81 550 ALA A N 1
ATOM 4213 C CA . ALA A 1 550 ? -23.283 7.232 22.685 1.00 92.81 550 ALA A CA 1
ATOM 4214 C C . ALA A 1 550 ? -22.670 6.065 21.900 1.00 92.81 550 ALA A C 1
ATOM 4216 O O . ALA A 1 550 ? -23.378 5.140 21.496 1.00 92.81 550 ALA A O 1
ATOM 4217 N N . LEU A 1 551 ? -21.342 6.091 21.760 1.00 94.00 551 LEU A N 1
ATOM 4218 C CA . LEU A 1 551 ? -20.518 4.999 21.238 1.00 94.00 551 LEU A CA 1
ATOM 4219 C C . LEU A 1 551 ? -19.889 4.225 22.409 1.00 94.00 551 LEU A C 1
ATOM 4221 O O . LEU A 1 551 ? -19.144 4.824 23.191 1.00 94.00 551 LEU A O 1
ATOM 4225 N N . PRO A 1 552 ? -20.123 2.908 22.543 1.00 95.44 552 PRO A N 1
ATOM 4226 C CA . PRO A 1 552 ? -19.425 2.095 23.530 1.00 95.44 552 PRO A CA 1
ATOM 4227 C C . PRO A 1 552 ? -17.963 1.847 23.144 1.00 95.44 552 PRO A C 1
ATOM 4229 O O . PRO A 1 552 ? -17.659 1.024 22.282 1.00 95.44 552 PRO A O 1
ATOM 4232 N N . LEU A 1 553 ? -17.045 2.523 23.838 1.00 94.19 553 LEU A N 1
ATOM 4233 C CA . LEU A 1 553 ? -15.594 2.361 23.686 1.00 94.19 553 LEU A CA 1
ATOM 4234 C C . LEU A 1 553 ? -15.066 1.120 24.418 1.00 94.19 553 LEU A C 1
ATOM 4236 O O . LEU A 1 553 ? -14.074 0.525 23.998 1.00 94.19 553 LEU A O 1
ATOM 4240 N N . ALA A 1 554 ? -15.713 0.724 25.515 1.00 95.44 554 ALA A N 1
ATOM 4241 C CA . ALA A 1 554 ? -15.409 -0.503 26.243 1.00 95.44 554 ALA A CA 1
ATOM 4242 C C . ALA A 1 554 ? -16.613 -0.966 27.076 1.00 95.44 554 ALA A C 1
ATOM 4244 O O . ALA A 1 554 ? -17.364 -0.152 27.617 1.00 95.44 554 ALA A O 1
ATOM 4245 N N . VAL A 1 555 ? -16.776 -2.281 27.206 1.00 97.25 555 VAL A N 1
ATOM 4246 C CA . VAL A 1 555 ? -17.807 -2.935 28.021 1.00 97.25 555 VAL A CA 1
ATOM 4247 C C . VAL A 1 555 ? -17.125 -3.937 28.934 1.00 97.25 555 VAL A C 1
ATOM 4249 O O . VAL A 1 555 ? -16.415 -4.818 28.460 1.00 97.25 555 VAL A O 1
ATOM 4252 N N . TYR A 1 556 ? -17.370 -3.845 30.234 1.00 96.44 556 TYR A N 1
ATOM 4253 C CA . TYR A 1 556 ? -16.775 -4.698 31.256 1.00 96.44 556 TYR A CA 1
ATOM 4254 C C . TYR A 1 556 ? -17.849 -5.452 32.037 1.00 96.44 556 TYR A C 1
ATOM 4256 O O . TYR A 1 556 ? -18.965 -4.968 32.244 1.00 96.44 556 TYR A O 1
ATOM 4264 N N . GLY A 1 557 ? -17.488 -6.633 32.538 1.00 95.56 557 GLY A N 1
ATOM 4265 C CA . GLY A 1 557 ? -18.400 -7.481 33.310 1.00 95.56 557 GLY A CA 1
ATOM 4266 C C . GLY A 1 557 ? -18.824 -6.899 34.657 1.00 95.56 557 GLY A C 1
ATOM 4267 O O . GLY A 1 557 ? -19.831 -7.330 35.208 1.00 95.56 557 GLY A O 1
ATOM 4268 N N . GLY A 1 558 ? -18.097 -5.908 35.175 1.00 92.62 558 GLY A N 1
ATOM 4269 C CA . GLY A 1 558 ? -18.408 -5.262 36.443 1.00 92.62 558 GLY A CA 1
ATOM 4270 C C . GLY A 1 558 ? -17.528 -4.046 36.723 1.00 92.62 558 GLY A C 1
ATOM 4271 O O . GLY A 1 558 ? -16.705 -3.642 35.904 1.00 92.62 558 GLY A O 1
ATOM 4272 N N . LYS A 1 559 ? -17.707 -3.468 37.914 1.00 92.31 559 LYS A N 1
ATOM 4273 C CA . LYS A 1 559 ? -17.147 -2.166 38.322 1.00 92.31 559 LYS A CA 1
ATOM 4274 C C . LYS A 1 559 ? -15.630 -2.133 38.516 1.00 92.31 559 LYS A C 1
ATOM 4276 O O . LYS A 1 559 ? -15.068 -1.053 38.640 1.00 92.31 559 LYS A O 1
ATOM 4281 N N . THR A 1 560 ? -14.983 -3.290 38.613 1.00 88.81 560 THR A N 1
ATOM 4282 C CA . THR A 1 560 ? -13.530 -3.383 38.811 1.00 88.81 560 THR A CA 1
ATOM 4283 C C . THR A 1 560 ? -12.747 -3.304 37.502 1.00 88.81 560 THR A C 1
ATOM 4285 O O . THR A 1 560 ? -11.522 -3.229 37.548 1.00 88.81 560 THR A O 1
ATOM 4288 N N . LYS A 1 561 ? -13.447 -3.339 36.353 1.00 91.69 561 LYS A N 1
ATOM 4289 C CA . LYS A 1 561 ? -12.887 -3.372 34.991 1.00 91.69 561 LYS A CA 1
ATOM 4290 C C . LYS A 1 561 ? -11.900 -4.530 34.732 1.00 91.69 561 LYS A C 1
ATOM 4292 O O . LYS A 1 561 ? -11.148 -4.487 33.767 1.00 91.69 561 LYS A O 1
ATOM 4297 N N . ASP A 1 562 ? -11.961 -5.609 35.520 1.00 88.00 562 ASP A N 1
ATOM 4298 C CA . ASP A 1 562 ? -11.036 -6.756 35.401 1.00 88.00 562 ASP A CA 1
ATOM 4299 C C . ASP A 1 562 ? -11.314 -7.664 34.197 1.00 88.00 562 ASP A C 1
ATOM 4301 O O . ASP A 1 562 ? -10.438 -8.390 33.740 1.00 88.00 562 ASP A O 1
ATOM 4305 N N . LYS A 1 563 ? -12.549 -7.651 33.687 1.00 92.19 563 LYS A N 1
ATOM 4306 C CA . LYS A 1 563 ? -12.980 -8.507 32.579 1.00 92.19 563 LYS A CA 1
ATOM 4307 C C . LYS A 1 563 ? -13.612 -7.666 31.485 1.00 92.19 563 LYS A C 1
ATOM 4309 O O . LYS A 1 563 ? -14.780 -7.283 31.605 1.00 92.19 563 LYS A O 1
ATOM 4314 N N . ILE A 1 564 ? -12.861 -7.415 30.415 1.00 94.88 564 ILE A N 1
ATOM 4315 C CA . ILE A 1 564 ? -13.405 -6.814 29.196 1.00 94.88 564 ILE A CA 1
ATOM 4316 C C . ILE A 1 564 ? -14.332 -7.825 28.503 1.00 94.88 564 ILE A C 1
ATOM 4318 O O . ILE A 1 564 ? -13.991 -9.000 28.333 1.00 94.88 564 ILE A O 1
ATOM 4322 N N . LEU A 1 565 ? -15.528 -7.375 28.147 1.00 96.50 565 LEU A N 1
ATOM 4323 C CA . LEU A 1 565 ? -16.559 -8.131 27.436 1.00 96.50 565 LEU A CA 1
ATOM 4324 C C . LEU A 1 565 ? -16.725 -7.666 25.990 1.00 96.50 565 LEU A C 1
ATOM 4326 O O . LEU A 1 565 ? -17.157 -8.459 25.160 1.00 96.50 565 LEU A O 1
ATOM 4330 N N . GLY A 1 566 ? -16.389 -6.412 25.686 1.00 96.06 566 GLY A N 1
ATOM 4331 C CA . GLY A 1 566 ? -16.485 -5.885 24.332 1.00 96.06 566 GLY A CA 1
ATOM 4332 C C . GLY A 1 566 ? -15.912 -4.484 24.160 1.00 96.06 566 GLY A C 1
ATOM 4333 O O . GLY A 1 566 ? -15.623 -3.797 25.143 1.00 96.06 566 GLY A O 1
ATOM 4334 N N . ARG A 1 567 ? -15.760 -4.069 22.904 1.00 95.25 567 ARG A N 1
ATOM 4335 C CA . ARG A 1 567 ? -15.216 -2.776 22.469 1.00 95.25 567 ARG A CA 1
ATOM 4336 C C . ARG A 1 567 ? -15.795 -2.426 21.101 1.00 95.25 567 ARG A C 1
ATOM 4338 O O . ARG A 1 567 ? -15.923 -3.310 20.263 1.00 95.25 567 ARG A O 1
ATOM 4345 N N . LEU A 1 568 ? -16.148 -1.154 20.892 1.00 94.44 568 LEU A N 1
ATOM 4346 C CA . LEU A 1 568 ? -16.705 -0.653 19.628 1.00 94.44 568 LEU A CA 1
ATOM 4347 C C . LEU A 1 568 ? -17.891 -1.498 19.128 1.00 94.44 568 LEU A C 1
ATOM 4349 O O . LEU A 1 568 ? -17.943 -1.866 17.965 1.00 94.44 568 LEU A O 1
ATOM 4353 N N . GLY A 1 569 ? -18.802 -1.892 20.022 1.00 94.38 569 GLY A N 1
ATOM 4354 C CA . GLY A 1 569 ? -19.956 -2.738 19.673 1.00 94.38 569 GLY A CA 1
ATOM 4355 C C . GLY A 1 569 ? -19.653 -4.230 19.441 1.00 94.38 569 GLY A C 1
ATOM 4356 O O . GLY A 1 569 ? -20.584 -5.035 19.397 1.00 94.38 569 GLY A O 1
ATOM 4357 N N . VAL A 1 570 ? -18.381 -4.639 19.377 1.00 95.75 570 VAL A N 1
ATOM 4358 C CA . VAL A 1 570 ? -17.967 -6.048 19.258 1.00 95.75 570 VAL A CA 1
ATOM 4359 C C . VAL A 1 570 ? -17.894 -6.682 20.648 1.00 95.75 570 VAL A C 1
ATOM 4361 O O . VAL A 1 570 ? -17.214 -6.161 21.531 1.00 95.75 570 VAL A O 1
ATOM 4364 N N . THR A 1 571 ? -18.573 -7.812 20.862 1.00 95.06 571 THR A N 1
ATOM 4365 C CA . THR A 1 571 ? -18.587 -8.543 22.146 1.00 95.06 571 THR A CA 1
ATOM 4366 C C . THR A 1 571 ? -18.094 -9.983 22.001 1.00 95.06 571 THR A C 1
ATOM 4368 O O . THR A 1 571 ? -18.245 -10.578 20.933 1.00 95.06 571 THR A O 1
ATOM 4371 N N . LYS A 1 572 ? -17.487 -10.512 23.075 1.00 92.00 572 LYS A N 1
ATOM 4372 C CA . LYS A 1 572 ? -16.951 -11.885 23.165 1.00 92.00 572 LYS A CA 1
ATOM 4373 C C . LYS A 1 572 ? -18.026 -12.969 23.159 1.00 92.00 572 LYS A C 1
ATOM 4375 O O . LYS A 1 572 ? -19.124 -12.717 23.710 1.00 92.00 572 LYS A O 1
#

Radius of gyration: 31.94 Å; chains: 1; bounding box: 80×39×134 Å